Protein AF-A0A8K1CUI9-F1 (afdb_monomer_lite)

Radius of gyration: 24.11 Å; chains: 1; bounding box: 56×56×64 Å

InterPro domains:
  IPR052980 Crinkler effector [PTHR33129] (7-303)

pLDDT: mean 78.11, std 15.4, range [29.2, 96.44]

Structure (mmCIF, N/CA/C/O backbone):
data_AF-A0A8K1CUI9-F1
#
_entry.id   AF-A0A8K1CUI9-F1
#
loop_
_atom_site.group_PDB
_atom_site.id
_atom_site.type_symbol
_atom_site.label_atom_id
_atom_site.label_alt_id
_atom_site.label_comp_id
_atom_site.label_asym_id
_atom_site.label_entity_id
_atom_site.label_seq_id
_atom_site.pdbx_PDB_ins_code
_atom_site.Cartn_x
_atom_site.Cartn_y
_atom_site.Cartn_z
_atom_site.occupancy
_atom_site.B_iso_or_equiv
_atom_site.auth_seq_id
_atom_site.auth_comp_id
_atom_site.auth_asym_id
_atom_site.auth_atom_id
_atom_site.pdbx_PDB_model_num
ATOM 1 N N . MET A 1 1 ? 12.508 7.500 -35.985 1.00 29.20 1 MET A N 1
ATOM 2 C CA . MET A 1 1 ? 13.171 8.748 -35.562 1.00 29.20 1 MET A CA 1
ATOM 3 C C . MET A 1 1 ? 13.113 8.755 -34.046 1.00 29.20 1 MET A C 1
ATOM 5 O O . MET A 1 1 ? 12.069 9.071 -33.491 1.00 29.20 1 MET A O 1
ATOM 9 N N . GLU A 1 2 ? 14.154 8.230 -33.404 1.00 35.00 2 GLU A N 1
ATOM 10 C CA . GLU A 1 2 ? 14.276 8.213 -31.943 1.00 35.00 2 GLU A CA 1
ATOM 11 C C . GLU A 1 2 ? 14.551 9.636 -31.465 1.00 35.00 2 GLU A C 1
ATOM 13 O O . GLU A 1 2 ? 15.441 10.312 -31.979 1.00 35.00 2 GLU A O 1
ATOM 18 N N . LEU A 1 3 ? 13.744 10.112 -30.523 1.00 39.94 3 LEU A N 1
ATOM 19 C CA . LEU A 1 3 ? 14.077 11.303 -29.764 1.00 39.94 3 LEU A CA 1
ATOM 20 C C . LEU A 1 3 ? 14.994 10.833 -28.637 1.00 39.94 3 LEU A C 1
ATOM 22 O O . LEU A 1 3 ? 14.526 10.228 -27.677 1.00 39.94 3 LEU A O 1
ATOM 26 N N . ASP A 1 4 ? 16.294 11.066 -28.799 1.00 43.88 4 ASP A N 1
ATOM 27 C CA . ASP A 1 4 ? 17.309 10.846 -27.767 1.00 43.88 4 ASP A CA 1
ATOM 28 C C . ASP A 1 4 ? 17.107 11.904 -26.666 1.00 43.88 4 ASP A C 1
ATOM 30 O O . ASP A 1 4 ? 17.684 12.995 -26.673 1.00 43.88 4 ASP A O 1
ATOM 34 N N . LEU A 1 5 ? 16.120 11.653 -25.804 1.00 53.91 5 LEU A N 1
ATOM 35 C CA . LEU A 1 5 ? 15.744 12.532 -24.705 1.00 53.91 5 LEU A CA 1
ATOM 36 C C . LEU A 1 5 ? 16.617 12.163 -23.495 1.00 53.91 5 LEU A C 1
ATOM 38 O O . LEU A 1 5 ? 16.552 11.019 -23.050 1.00 53.91 5 LEU A O 1
ATOM 42 N N . PRO A 1 6 ? 17.393 13.096 -22.909 1.00 59.22 6 PRO A N 1
ATOM 43 C CA . PRO A 1 6 ? 18.228 12.837 -21.733 1.00 59.22 6 PRO A CA 1
ATOM 44 C C . PRO A 1 6 ? 17.385 12.767 -20.445 1.00 59.22 6 PRO A C 1
ATOM 46 O O . PRO A 1 6 ? 17.645 13.476 -19.475 1.00 59.22 6 PRO A O 1
ATOM 49 N N . LEU A 1 7 ? 16.321 11.964 -20.447 1.00 59.03 7 LEU A N 1
ATOM 50 C CA . LEU A 1 7 ? 15.450 11.717 -19.302 1.00 59.03 7 LEU A CA 1
ATOM 51 C C . LEU A 1 7 ? 15.497 10.228 -18.980 1.00 59.03 7 LEU A C 1
ATOM 53 O O . LEU A 1 7 ? 15.275 9.391 -19.851 1.00 59.03 7 LEU A O 1
ATOM 57 N N . THR A 1 8 ? 15.776 9.896 -17.723 1.00 61.69 8 THR A N 1
ATOM 58 C CA . THR A 1 8 ? 15.647 8.518 -17.244 1.00 61.69 8 THR A CA 1
ATOM 59 C C . THR A 1 8 ? 14.165 8.166 -17.078 1.00 61.69 8 THR A C 1
ATOM 61 O O . THR A 1 8 ? 13.342 9.050 -16.835 1.00 61.69 8 THR A O 1
ATOM 64 N N . ASP A 1 9 ? 13.817 6.876 -17.149 1.00 61.53 9 ASP A N 1
ATOM 65 C CA . ASP A 1 9 ? 12.452 6.397 -16.862 1.00 61.53 9 ASP A CA 1
ATOM 66 C C . ASP A 1 9 ? 11.956 6.882 -15.488 1.00 61.53 9 ASP A C 1
ATOM 68 O O . ASP A 1 9 ? 10.785 7.203 -15.332 1.00 61.53 9 ASP A O 1
ATOM 72 N N . GLU A 1 10 ? 12.860 6.996 -14.511 1.00 59.72 10 GLU A N 1
ATOM 73 C CA . GLU A 1 10 ? 12.565 7.494 -13.162 1.00 59.72 10 GLU A CA 1
ATOM 74 C C . GLU A 1 10 ? 12.163 8.974 -13.175 1.00 59.72 10 GLU A C 1
ATOM 76 O O . GLU A 1 10 ? 11.176 9.343 -12.545 1.00 59.72 10 GLU A O 1
ATOM 81 N N . VAL A 1 11 ? 12.865 9.814 -13.944 1.00 64.88 11 VAL A N 1
ATOM 82 C CA . VAL A 1 11 ? 12.502 11.231 -14.113 1.00 64.88 11 VAL A CA 1
ATOM 83 C C . VAL A 1 11 ? 11.190 11.368 -14.887 1.00 64.88 11 VAL A C 1
ATOM 85 O O . VAL A 1 11 ? 10.386 12.254 -14.598 1.00 64.88 11 VAL A O 1
ATOM 88 N N . ILE A 1 12 ? 10.942 10.499 -15.870 1.00 68.31 12 ILE A N 1
ATOM 89 C CA . ILE A 1 12 ? 9.673 10.477 -16.608 1.00 68.31 12 ILE A CA 1
ATOM 90 C C . ILE A 1 12 ? 8.526 10.076 -15.676 1.00 68.31 12 ILE A C 1
ATOM 92 O O . ILE A 1 12 ? 7.491 10.735 -15.691 1.00 68.31 12 ILE A O 1
ATOM 96 N N . GLU A 1 13 ? 8.706 9.045 -14.853 1.00 68.62 13 GLU A N 1
ATOM 97 C CA . GLU A 1 13 ? 7.717 8.571 -13.881 1.00 68.62 13 GLU A CA 1
ATOM 98 C C . GLU A 1 13 ? 7.442 9.622 -12.798 1.00 68.62 13 GLU A C 1
ATOM 100 O O . GLU A 1 13 ? 6.286 9.908 -12.491 1.00 68.62 13 GLU A O 1
ATOM 105 N N . GLU A 1 14 ? 8.478 10.273 -12.270 1.00 70.50 14 GLU A N 1
ATOM 106 C CA . GLU A 1 14 ? 8.332 11.387 -11.332 1.00 70.50 14 GLU A CA 1
ATOM 107 C C . GLU A 1 14 ? 7.529 12.538 -11.952 1.00 70.50 14 GLU A C 1
ATOM 109 O O . GLU A 1 14 ? 6.539 12.996 -11.378 1.00 70.50 14 GLU A O 1
ATOM 114 N N . ARG A 1 15 ? 7.886 12.968 -13.168 1.00 72.81 15 ARG A N 1
ATOM 115 C CA . ARG A 1 15 ? 7.153 14.022 -13.885 1.00 72.81 15 ARG A CA 1
ATOM 116 C C . ARG A 1 15 ? 5.726 13.605 -14.213 1.00 72.81 15 ARG A C 1
ATOM 118 O O . ARG A 1 15 ? 4.818 14.425 -14.112 1.00 72.81 15 ARG A O 1
ATOM 125 N N . TYR A 1 16 ? 5.510 12.347 -14.576 1.00 74.25 16 TYR A N 1
ATOM 126 C CA . TYR A 1 16 ? 4.180 11.794 -14.793 1.00 74.25 16 TYR A CA 1
ATOM 127 C C . TYR A 1 16 ? 3.339 11.889 -13.514 1.00 74.25 16 TYR A C 1
ATOM 129 O O . TYR A 1 16 ? 2.205 12.360 -13.562 1.00 74.25 16 TYR A O 1
ATOM 137 N N . ASN A 1 17 ? 3.914 11.532 -12.364 1.00 75.44 17 ASN A N 1
ATOM 138 C CA . ASN A 1 17 ? 3.251 11.598 -11.061 1.00 75.44 17 ASN A CA 1
ATOM 139 C C . ASN A 1 17 ? 2.944 13.034 -10.613 1.00 75.44 17 ASN A C 1
ATOM 141 O O . ASN A 1 17 ? 1.930 13.263 -9.953 1.00 75.44 17 ASN A O 1
ATOM 145 N N . ILE A 1 18 ? 3.785 14.003 -10.982 1.00 74.81 18 ILE A N 1
ATOM 146 C CA . ILE A 1 18 ? 3.561 15.422 -10.679 1.00 74.81 18 ILE A CA 1
ATOM 147 C C . ILE A 1 18 ? 2.500 16.021 -11.611 1.00 74.81 18 ILE A C 1
ATOM 149 O O . ILE A 1 18 ? 1.568 16.677 -11.146 1.00 74.81 18 ILE A O 1
ATOM 153 N N . PHE A 1 19 ? 2.606 15.777 -12.919 1.00 74.50 19 PHE A N 1
ATOM 154 C CA . PHE A 1 19 ? 1.843 16.490 -13.952 1.00 74.50 19 PHE A CA 1
ATOM 155 C C . PHE A 1 19 ? 0.710 15.682 -14.598 1.00 74.50 19 PHE A C 1
ATOM 157 O O . PHE A 1 19 ? 0.085 16.165 -15.540 1.00 74.50 19 PHE A O 1
ATOM 164 N N . GLY A 1 20 ? 0.450 14.456 -14.147 1.00 71.25 20 GLY A N 1
ATOM 165 C CA . GLY A 1 20 ? -0.697 13.673 -14.613 1.00 71.25 20 GLY A CA 1
ATOM 166 C C . GLY A 1 20 ? -0.552 13.087 -16.014 1.00 71.25 20 GLY A C 1
ATOM 167 O O . GLY A 1 20 ? -1.552 12.835 -16.682 1.00 71.25 20 GLY A O 1
ATOM 168 N N . GLY A 1 21 ? 0.682 12.923 -16.498 1.00 67.56 21 GLY A N 1
ATOM 169 C CA . GLY A 1 21 ? 0.946 12.381 -17.834 1.00 67.56 21 GLY A CA 1
ATOM 170 C C . GLY A 1 21 ? 0.744 13.353 -18.997 1.00 67.56 21 GLY A C 1
ATOM 171 O O . GLY A 1 21 ? 0.757 12.943 -20.156 1.00 67.56 21 GLY A O 1
ATOM 172 N N . GLU A 1 22 ? 0.609 14.649 -18.723 1.00 67.56 22 GLU A N 1
ATOM 173 C CA . GLU A 1 22 ? 0.565 15.685 -19.753 1.00 67.56 22 GLU A CA 1
ATOM 174 C C . GLU A 1 22 ? 1.887 15.737 -20.537 1.00 67.56 22 GLU A C 1
ATOM 176 O O . GLU A 1 22 ? 2.931 16.163 -20.026 1.00 67.56 22 GLU A O 1
ATOM 181 N N . ALA A 1 23 ? 1.849 15.310 -21.806 1.00 60.88 23 ALA A N 1
ATOM 182 C CA . ALA A 1 23 ? 3.033 15.139 -22.657 1.00 60.88 23 ALA A CA 1
ATOM 183 C C . ALA A 1 23 ? 3.889 16.417 -22.755 1.00 60.88 23 ALA A C 1
ATOM 185 O O . ALA A 1 23 ? 5.120 16.354 -22.781 1.00 60.88 23 ALA A O 1
ATOM 186 N N . ARG A 1 24 ? 3.236 17.588 -22.722 1.00 61.19 24 ARG A N 1
ATOM 187 C CA . ARG A 1 24 ? 3.873 18.918 -22.733 1.00 61.19 24 ARG A CA 1
ATOM 188 C C . ARG A 1 24 ? 4.750 19.208 -21.509 1.00 61.19 24 ARG A C 1
ATOM 190 O O . ARG A 1 24 ? 5.580 20.109 -21.577 1.00 61.19 24 ARG A O 1
ATOM 197 N N . PHE A 1 25 ? 4.559 18.489 -20.405 1.00 63.66 25 PHE A N 1
ATOM 198 C CA . PHE A 1 25 ? 5.325 18.637 -19.164 1.00 63.66 25 PHE A CA 1
ATOM 199 C C . PHE A 1 25 ? 6.271 17.454 -18.932 1.00 63.66 25 PHE A C 1
ATOM 201 O O . PHE A 1 25 ? 7.384 17.651 -18.450 1.00 63.66 25 PHE A O 1
ATOM 208 N N . CYS A 1 26 ? 5.881 16.252 -19.364 1.00 60.91 26 CYS A N 1
ATOM 209 C CA . CYS A 1 26 ? 6.708 15.052 -19.237 1.00 60.91 26 CYS A CA 1
ATOM 210 C C . CYS A 1 26 ? 7.950 15.098 -20.148 1.00 60.91 26 CYS A C 1
ATOM 212 O O . CYS A 1 26 ? 9.044 14.752 -19.708 1.00 60.91 26 CYS A O 1
ATOM 214 N N . PHE A 1 27 ? 7.812 15.601 -21.383 1.00 55.72 27 PHE A N 1
ATOM 215 C CA . PHE A 1 27 ? 8.865 15.537 -22.412 1.00 55.72 27 PHE A CA 1
ATOM 216 C C . PHE A 1 27 ? 9.525 16.885 -22.748 1.00 55.72 27 PHE A C 1
ATOM 218 O O . PHE A 1 27 ? 10.316 16.966 -23.691 1.00 55.72 27 PHE A O 1
ATOM 225 N N . ARG A 1 28 ? 9.223 17.971 -22.015 1.00 57.81 28 ARG A N 1
ATOM 226 C CA . ARG A 1 28 ? 9.805 19.290 -22.316 1.00 57.81 28 ARG A CA 1
ATOM 227 C C . ARG A 1 28 ? 11.277 19.326 -21.914 1.00 57.81 28 ARG A C 1
ATOM 229 O O . ARG A 1 28 ? 11.628 19.382 -20.738 1.00 57.81 28 ARG A O 1
ATOM 236 N N . LEU A 1 29 ? 12.121 19.322 -22.934 1.00 52.81 29 LEU A N 1
ATOM 237 C CA . LEU A 1 29 ? 13.571 19.375 -22.856 1.00 52.81 29 LEU A CA 1
ATOM 238 C C . LEU A 1 29 ? 14.042 20.548 -23.715 1.00 52.81 29 LEU A C 1
ATOM 240 O O . LEU A 1 29 ? 14.141 20.380 -24.923 1.00 52.81 29 LEU A O 1
ATOM 244 N N . ASN A 1 30 ? 14.261 21.743 -23.147 1.00 49.91 30 ASN A N 1
ATOM 245 C CA . ASN A 1 30 ? 15.318 22.659 -23.621 1.00 49.91 30 ASN A CA 1
ATOM 246 C C . ASN A 1 30 ? 15.406 24.011 -22.888 1.00 49.91 30 ASN A C 1
ATOM 248 O O . ASN A 1 30 ? 14.467 24.804 -22.895 1.00 49.91 30 ASN A O 1
ATOM 252 N N . LYS A 1 31 ? 16.618 24.292 -22.380 1.00 38.12 31 LYS A N 1
ATOM 253 C CA . LYS A 1 31 ? 17.606 25.276 -22.893 1.00 38.12 31 LYS A CA 1
ATOM 254 C C . LYS A 1 31 ? 17.135 26.674 -23.328 1.00 38.12 31 LYS A C 1
ATOM 256 O O . LYS A 1 31 ? 17.668 27.234 -24.284 1.00 38.12 31 LYS A O 1
ATOM 261 N N . ARG A 1 32 ? 16.217 27.303 -22.606 1.00 36.34 32 ARG A N 1
ATOM 262 C CA . ARG A 1 32 ? 16.212 28.773 -22.527 1.00 36.34 32 ARG A CA 1
ATOM 263 C C . ARG A 1 32 ? 16.152 29.190 -21.069 1.00 36.34 32 ARG A C 1
ATOM 265 O O . ARG A 1 32 ? 15.099 29.554 -20.564 1.00 36.34 32 ARG A O 1
ATOM 272 N N . LEU A 1 33 ? 17.301 29.093 -20.407 1.00 38.31 33 LEU A N 1
ATOM 273 C CA . LEU A 1 33 ? 17.573 29.975 -19.283 1.00 38.31 33 LEU A CA 1
ATOM 274 C C . LEU A 1 33 ? 17.750 31.393 -19.852 1.00 38.31 33 LEU A C 1
ATOM 276 O O . LEU A 1 33 ? 18.477 31.544 -20.840 1.00 38.31 33 LEU A O 1
ATOM 280 N N . PRO A 1 34 ? 17.104 32.417 -19.271 1.00 37.53 34 PRO A N 1
ATOM 281 C CA . PRO A 1 34 ? 17.687 33.750 -19.271 1.00 37.53 34 PRO A CA 1
ATOM 282 C C . PRO A 1 34 ? 19.080 33.626 -18.643 1.00 37.53 34 PRO A C 1
ATOM 284 O O . PRO A 1 34 ? 19.213 32.992 -17.603 1.00 37.53 34 PRO A O 1
ATOM 287 N N . ASP A 1 35 ? 20.087 34.136 -19.345 1.00 36.78 35 ASP A N 1
ATOM 288 C CA . ASP A 1 35 ? 21.474 34.370 -18.936 1.00 36.78 35 ASP A CA 1
ATOM 289 C C . ASP A 1 35 ? 22.069 33.495 -17.811 1.00 36.78 35 ASP A C 1
ATOM 291 O O . ASP A 1 35 ? 21.780 33.642 -16.629 1.00 36.78 35 ASP A O 1
ATOM 295 N N . ARG A 1 36 ? 22.980 32.612 -18.244 1.00 36.28 36 ARG A N 1
ATOM 296 C CA . ARG A 1 36 ? 24.072 31.960 -17.500 1.00 36.28 36 ARG A CA 1
ATOM 297 C C . ARG A 1 36 ? 24.212 32.347 -16.018 1.00 36.28 36 ARG A C 1
ATOM 299 O O . ARG A 1 36 ? 24.723 33.417 -15.696 1.00 36.28 36 ARG A O 1
ATOM 306 N N . VAL A 1 37 ? 23.974 31.371 -15.146 1.00 37.94 37 VAL A N 1
ATOM 307 C CA . VAL A 1 37 ? 24.824 31.165 -13.967 1.00 37.94 37 VAL A CA 1
ATOM 308 C C . VAL A 1 37 ? 25.558 29.850 -14.215 1.00 37.94 37 VAL A C 1
ATOM 310 O O . VAL A 1 37 ? 24.958 28.777 -14.182 1.00 37.94 37 VAL A O 1
ATOM 313 N N . ASP A 1 38 ? 26.824 29.966 -14.617 1.00 43.47 38 ASP A N 1
ATOM 314 C CA . ASP A 1 38 ? 27.730 28.839 -14.830 1.00 43.47 38 ASP A CA 1
ATOM 315 C C . ASP A 1 38 ? 28.124 28.254 -13.466 1.00 43.47 38 ASP A C 1
ATOM 317 O O . ASP A 1 38 ? 29.074 28.723 -12.846 1.00 43.47 38 ASP A O 1
ATOM 321 N N . ASP A 1 39 ? 27.427 27.205 -13.029 1.00 40.88 39 ASP A N 1
ATOM 322 C CA . ASP A 1 39 ? 27.964 26.260 -12.049 1.00 40.88 39 ASP A CA 1
ATOM 323 C C . ASP A 1 39 ? 28.294 24.948 -12.780 1.00 40.88 39 ASP A C 1
ATOM 325 O O . ASP A 1 39 ? 27.450 24.349 -13.453 1.00 40.88 39 ASP A O 1
ATOM 329 N N . ASN A 1 40 ? 29.556 24.527 -12.675 1.00 41.19 40 ASN A N 1
ATOM 330 C CA . ASN A 1 40 ? 30.244 23.484 -13.456 1.00 41.19 40 ASN A CA 1
ATOM 331 C C . ASN A 1 40 ? 29.718 22.033 -13.305 1.00 41.19 40 ASN A C 1
ATOM 333 O O . ASN A 1 40 ? 30.459 21.093 -13.572 1.00 41.19 40 ASN A O 1
ATOM 337 N N . ASP A 1 41 ? 28.458 21.819 -12.919 1.00 44.62 41 ASP A N 1
ATOM 338 C CA . ASP A 1 41 ? 27.951 20.505 -12.484 1.00 44.62 41 ASP A CA 1
ATOM 339 C C . ASP A 1 41 ? 26.760 19.963 -13.304 1.00 44.62 41 ASP A C 1
ATOM 341 O O . ASP A 1 41 ? 26.046 19.055 -12.885 1.00 44.62 41 ASP A O 1
ATOM 345 N N . GLY A 1 42 ? 26.506 20.504 -14.501 1.00 43.75 42 GLY A N 1
ATOM 346 C CA . GLY A 1 42 ? 25.568 19.899 -15.463 1.00 43.75 42 GLY A CA 1
ATOM 347 C C . GLY A 1 42 ? 24.069 19.974 -15.110 1.00 43.75 42 GLY A C 1
ATOM 348 O O . GLY A 1 42 ? 23.247 19.395 -15.821 1.00 43.75 42 GLY A O 1
ATOM 349 N N . ARG A 1 43 ? 23.667 20.725 -14.076 1.00 45.28 43 ARG A N 1
ATOM 350 C CA . ARG A 1 43 ? 22.270 20.852 -13.592 1.00 45.28 43 ARG A CA 1
ATOM 351 C C . ARG A 1 43 ? 21.405 21.875 -14.347 1.00 45.28 43 ARG A C 1
ATOM 353 O O . ARG A 1 43 ? 20.720 22.696 -13.751 1.00 45.28 43 ARG A O 1
ATOM 360 N N . VAL A 1 44 ? 21.402 21.843 -15.679 1.00 44.75 44 VAL A N 1
ATOM 361 C CA . VAL A 1 44 ? 20.655 22.831 -16.499 1.00 44.75 44 VAL A CA 1
ATOM 362 C C . VAL A 1 44 ? 19.219 22.373 -16.842 1.00 44.75 44 VAL A C 1
ATOM 364 O O . VAL A 1 44 ? 18.468 23.081 -17.511 1.00 44.75 44 VAL A O 1
ATOM 367 N N . VAL A 1 45 ? 18.786 21.198 -16.375 1.00 48.00 45 VAL A N 1
ATOM 368 C CA . VAL A 1 45 ? 17.481 20.601 -16.741 1.00 48.00 45 VAL A CA 1
ATOM 369 C C . VAL A 1 45 ? 16.333 20.991 -15.784 1.00 48.00 45 VAL A C 1
ATOM 371 O O . VAL A 1 45 ? 15.166 20.822 -16.144 1.00 48.00 45 VAL A O 1
ATOM 374 N N . ASP A 1 46 ? 16.622 21.599 -14.627 1.00 51.66 46 ASP A N 1
ATOM 375 C CA . ASP A 1 46 ? 15.642 21.717 -13.530 1.00 51.66 46 ASP A CA 1
ATOM 376 C C . ASP A 1 46 ? 14.801 23.005 -13.512 1.00 51.66 46 ASP A C 1
ATOM 378 O O . ASP A 1 46 ? 13.669 22.989 -13.036 1.00 51.66 46 ASP A O 1
ATOM 382 N N . CYS A 1 47 ? 15.270 24.123 -14.073 1.00 54.75 47 CYS A N 1
ATOM 383 C CA . CYS A 1 47 ? 14.651 25.431 -13.799 1.00 54.75 47 CYS A CA 1
ATOM 384 C C . CYS A 1 47 ? 13.232 25.609 -14.379 1.00 54.75 47 CYS A C 1
ATOM 386 O O . CYS A 1 47 ? 12.390 26.250 -13.759 1.00 54.75 47 CYS A O 1
ATOM 388 N N . LEU A 1 48 ? 12.934 25.037 -15.552 1.00 57.03 48 LEU A N 1
ATOM 389 C CA . LEU A 1 48 ? 11.603 25.152 -16.178 1.00 57.03 48 LEU A CA 1
ATOM 390 C C . LEU A 1 48 ? 10.594 24.143 -15.621 1.00 57.03 48 LEU A C 1
ATOM 392 O O . LEU A 1 48 ? 9.415 24.469 -15.493 1.00 57.03 48 LEU A O 1
ATOM 396 N N . ALA A 1 49 ? 11.044 22.928 -15.295 1.00 61.56 49 ALA A N 1
ATOM 397 C CA . ALA A 1 49 ? 10.203 21.953 -14.607 1.00 61.56 49 ALA A CA 1
ATOM 398 C C . ALA A 1 49 ? 9.824 22.492 -13.224 1.00 61.56 49 ALA A C 1
ATOM 400 O O . ALA A 1 49 ? 8.644 22.502 -12.884 1.00 61.56 49 ALA A O 1
ATOM 401 N N . GLN A 1 50 ? 10.801 23.050 -12.504 1.00 68.50 50 GLN A N 1
ATOM 402 C CA . GLN A 1 50 ? 10.568 23.727 -11.237 1.00 68.50 50 GLN A CA 1
ATOM 403 C C . GLN A 1 50 ? 9.634 24.933 -11.398 1.00 68.50 50 GLN A C 1
ATOM 405 O O . GLN A 1 50 ? 8.667 25.027 -10.658 1.00 68.50 50 GLN A O 1
ATOM 410 N N . SER A 1 51 ? 9.815 25.778 -12.421 1.00 70.12 51 SER A N 1
ATOM 411 C CA . SER A 1 51 ? 8.893 26.894 -12.706 1.00 70.12 51 SER A CA 1
ATOM 412 C C . SER A 1 51 ? 7.449 26.430 -12.910 1.00 70.12 51 SER A C 1
ATOM 414 O O . SER A 1 51 ? 6.523 27.065 -12.421 1.00 70.12 51 SER A O 1
ATOM 416 N N . HIS A 1 52 ? 7.222 25.315 -13.610 1.00 73.62 52 HIS A N 1
ATOM 417 C CA . HIS A 1 52 ? 5.871 24.773 -13.773 1.00 73.62 52 HIS A CA 1
ATOM 418 C C . HIS A 1 52 ? 5.311 24.183 -12.471 1.00 73.62 52 HIS A C 1
ATOM 420 O O . HIS A 1 52 ? 4.107 24.285 -12.239 1.00 73.62 52 HIS A O 1
ATOM 426 N N . VAL A 1 53 ? 6.155 23.566 -11.636 1.00 76.00 53 VAL A N 1
ATOM 427 C CA . VAL A 1 53 ? 5.765 23.133 -10.284 1.00 76.00 53 VAL A CA 1
ATOM 428 C C . VAL A 1 53 ? 5.391 24.346 -9.433 1.00 76.00 53 VAL A C 1
ATOM 430 O O . VAL A 1 53 ? 4.356 24.327 -8.775 1.00 76.00 53 VAL A O 1
ATOM 433 N N . ASP A 1 54 ? 6.175 25.418 -9.486 1.00 79.06 54 ASP A N 1
ATOM 434 C CA . ASP A 1 54 ? 5.940 26.647 -8.729 1.00 79.06 54 ASP A CA 1
ATOM 435 C C . ASP A 1 54 ? 4.659 27.354 -9.189 1.00 79.06 54 ASP A C 1
ATOM 437 O O . ASP A 1 54 ? 3.863 27.784 -8.353 1.00 79.06 54 ASP A O 1
ATOM 441 N N . GLU A 1 55 ? 4.409 27.421 -10.500 1.00 80.44 55 GLU A N 1
ATOM 442 C CA . GLU A 1 55 ? 3.152 27.928 -11.060 1.00 80.44 55 GLU A CA 1
ATOM 443 C C . GLU A 1 55 ? 1.956 27.071 -10.628 1.00 80.44 55 GLU A C 1
ATOM 445 O O . GLU A 1 55 ? 0.956 27.619 -10.173 1.00 80.44 55 GLU A O 1
ATOM 450 N N . LEU A 1 56 ? 2.067 25.738 -10.696 1.00 81.19 56 LEU A N 1
ATOM 451 C CA . LEU A 1 56 ? 1.032 24.813 -10.223 1.00 81.19 56 LEU A CA 1
ATOM 452 C C . LEU A 1 56 ? 0.742 25.012 -8.729 1.00 81.19 56 LEU A C 1
ATOM 454 O O . LEU A 1 56 ? -0.413 25.092 -8.315 1.00 81.19 56 LEU A O 1
ATOM 458 N N . ILE A 1 57 ? 1.784 25.136 -7.906 1.00 83.62 57 ILE A N 1
ATOM 459 C CA . ILE A 1 57 ? 1.650 25.442 -6.479 1.00 83.62 57 ILE A CA 1
ATOM 460 C C . ILE A 1 57 ? 0.992 26.816 -6.286 1.00 83.62 57 ILE A C 1
ATOM 462 O O . ILE A 1 57 ? 0.176 26.979 -5.378 1.00 83.62 57 ILE A O 1
ATOM 466 N N . GLY A 1 58 ? 1.329 27.805 -7.116 1.00 83.81 58 GLY A N 1
ATOM 467 C CA . GLY A 1 58 ? 0.701 29.126 -7.127 1.00 83.81 58 GLY A CA 1
ATOM 468 C C . GLY A 1 58 ? -0.798 29.060 -7.424 1.00 83.81 58 GLY A C 1
ATOM 469 O O . GLY A 1 58 ? -1.591 29.627 -6.672 1.00 83.81 58 GLY A O 1
ATOM 470 N N . GLU A 1 59 ? -1.190 28.308 -8.455 1.00 85.19 59 GLU A N 1
ATOM 471 C CA . GLU A 1 59 ? -2.591 28.040 -8.804 1.00 85.19 59 GLU A CA 1
ATOM 472 C C . GLU A 1 59 ? -3.326 27.356 -7.642 1.00 85.19 59 GLU A C 1
ATOM 474 O O . GLU A 1 59 ? -4.389 27.814 -7.231 1.00 85.19 59 GLU A O 1
ATOM 479 N N . ILE A 1 60 ? -2.729 26.328 -7.029 1.00 85.19 60 ILE A N 1
ATOM 480 C CA . ILE A 1 60 ? -3.290 25.638 -5.855 1.00 85.19 60 ILE A CA 1
ATOM 481 C C . ILE A 1 60 ? -3.498 26.602 -4.679 1.00 85.19 60 ILE A C 1
ATOM 483 O O . ILE A 1 60 ? -4.534 26.568 -4.014 1.00 85.19 60 ILE A O 1
ATOM 487 N N . LYS A 1 61 ? -2.539 27.498 -4.422 1.00 85.00 61 LYS A N 1
ATOM 488 C CA . LYS A 1 61 ? -2.629 28.485 -3.334 1.00 85.00 61 LYS A CA 1
ATOM 489 C C . LYS A 1 61 ? -3.749 29.506 -3.547 1.00 85.00 61 LYS A C 1
ATOM 491 O O . LYS A 1 61 ? -4.293 29.991 -2.550 1.00 85.00 61 LYS A O 1
ATOM 496 N N . ALA A 1 62 ? -4.103 29.807 -4.800 1.00 84.62 62 ALA A N 1
ATOM 497 C CA . ALA A 1 62 ? -5.183 30.733 -5.144 1.00 84.62 62 ALA A CA 1
ATOM 498 C C . ALA A 1 62 ? -6.574 30.227 -4.711 1.00 84.62 62 ALA A C 1
ATOM 500 O O . ALA A 1 62 ? -7.489 31.033 -4.516 1.00 84.62 62 ALA A O 1
ATOM 501 N N . TYR A 1 63 ? -6.725 28.917 -4.487 1.00 82.00 63 TYR A N 1
ATOM 502 C CA . TYR A 1 63 ? -7.885 28.333 -3.813 1.00 82.00 63 TYR A CA 1
ATOM 503 C C . TYR A 1 63 ? -7.720 28.502 -2.299 1.00 82.00 63 TYR A C 1
ATOM 505 O O . TYR A 1 63 ? -7.231 27.629 -1.581 1.00 82.00 63 TYR A O 1
ATOM 513 N N . ASP A 1 64 ? -8.056 29.697 -1.823 1.00 80.12 64 ASP A N 1
ATOM 514 C CA . ASP A 1 64 ? -7.936 30.144 -0.432 1.00 80.12 64 ASP A CA 1
ATOM 515 C C . ASP A 1 64 ? -9.249 30.086 0.359 1.00 80.12 64 ASP A C 1
ATOM 517 O O . ASP A 1 64 ? -9.258 30.410 1.544 1.00 80.12 64 ASP A O 1
ATOM 521 N N . THR A 1 65 ? -10.341 29.635 -0.260 1.00 78.62 65 THR A N 1
ATOM 522 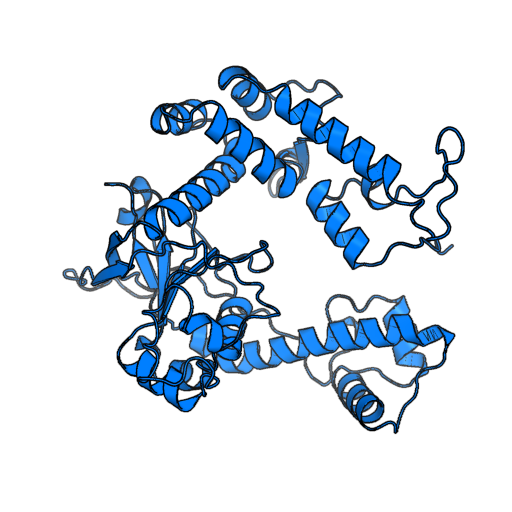C CA . THR A 1 65 ? -11.598 29.346 0.432 1.00 78.62 65 THR A CA 1
ATOM 523 C C . THR A 1 65 ? -12.157 27.989 0.025 1.00 78.62 65 THR A C 1
ATOM 525 O O . THR A 1 65 ? -11.887 27.474 -1.065 1.00 78.62 65 THR A O 1
ATOM 528 N N . ALA A 1 66 ? -12.964 27.423 0.919 1.00 77.88 66 ALA A N 1
ATOM 529 C CA . ALA A 1 66 ? -13.718 26.201 0.688 1.00 77.88 66 ALA A CA 1
ATOM 530 C C . ALA A 1 66 ? -14.598 26.300 -0.559 1.00 77.88 66 ALA A C 1
ATOM 532 O O . ALA A 1 66 ? -14.623 25.390 -1.379 1.00 77.88 66 ALA A O 1
ATOM 533 N N . GLU A 1 67 ? -15.273 27.437 -0.717 1.00 79.94 67 GLU A N 1
ATOM 534 C CA . GLU A 1 67 ? -16.213 27.702 -1.797 1.00 79.94 67 GLU A CA 1
ATOM 535 C C . GLU A 1 67 ? -15.496 27.770 -3.146 1.00 79.94 67 GLU A C 1
ATOM 537 O O . GLU A 1 67 ? -15.971 27.184 -4.112 1.00 79.94 67 GLU A O 1
ATOM 542 N N . LYS A 1 68 ? -14.323 28.414 -3.230 1.00 81.19 68 LYS A N 1
ATOM 543 C CA . LYS A 1 68 ? -13.534 28.456 -4.474 1.00 81.19 68 LYS A CA 1
ATOM 544 C C . LYS A 1 68 ? -13.084 27.066 -4.908 1.00 81.19 68 LYS A C 1
ATOM 546 O O . LYS A 1 68 ? -13.111 26.755 -6.097 1.00 81.19 68 LYS A O 1
ATOM 551 N N . LEU A 1 69 ? -12.667 26.235 -3.955 1.00 78.81 69 LEU A N 1
ATOM 552 C CA . LEU A 1 69 ? -12.266 24.864 -4.248 1.00 78.81 69 LEU A CA 1
ATOM 553 C C . LEU A 1 69 ? -13.470 23.985 -4.605 1.00 78.81 69 LEU A C 1
ATOM 555 O O . LEU A 1 69 ? -13.394 23.180 -5.528 1.00 78.81 69 LEU A O 1
ATOM 559 N N . HIS A 1 70 ? -14.593 24.171 -3.916 1.00 79.69 70 HIS A N 1
ATOM 560 C CA . HIS A 1 70 ? -15.857 23.542 -4.274 1.00 79.69 70 HIS A CA 1
ATOM 561 C C . HIS A 1 70 ? -16.262 23.916 -5.698 1.00 79.69 70 HIS A C 1
ATOM 563 O O . HIS A 1 70 ? -16.532 23.034 -6.499 1.00 79.69 70 HIS A O 1
ATOM 569 N N . HIS A 1 71 ? -16.203 25.198 -6.061 1.00 79.94 71 HIS A N 1
ATOM 570 C CA . HIS A 1 71 ? -16.477 25.653 -7.420 1.00 79.94 71 HIS A CA 1
ATOM 571 C C . HIS A 1 71 ? -15.550 25.009 -8.458 1.00 79.94 71 HIS A C 1
ATOM 573 O O . HIS A 1 71 ? -16.055 24.572 -9.485 1.00 79.94 71 HIS A O 1
ATOM 579 N N . LEU A 1 72 ? -14.247 24.868 -8.182 1.00 79.31 72 LEU A N 1
ATOM 580 C CA . LEU A 1 72 ? -13.320 24.152 -9.072 1.00 79.31 72 LEU A CA 1
ATOM 581 C C . LEU A 1 72 ? -13.762 22.706 -9.346 1.00 79.31 72 LEU A C 1
ATOM 583 O O . LEU A 1 72 ? -13.628 22.225 -10.468 1.00 79.31 72 LEU A O 1
ATOM 587 N N . LEU A 1 73 ? -14.225 21.998 -8.314 1.00 76.88 73 LEU A N 1
ATOM 588 C CA . LEU A 1 73 ? -14.528 20.567 -8.398 1.00 76.88 73 LEU A CA 1
ATOM 589 C C . LEU A 1 73 ? -15.971 20.286 -8.850 1.00 76.88 73 LEU A C 1
ATOM 591 O O . LEU A 1 73 ? -16.216 19.270 -9.499 1.00 76.88 73 LEU A O 1
ATOM 595 N N . ALA A 1 74 ? -16.913 21.167 -8.502 1.00 73.75 74 ALA A N 1
ATOM 596 C CA . ALA A 1 74 ? -18.347 21.017 -8.741 1.00 73.75 74 ALA A CA 1
ATOM 597 C C . ALA A 1 74 ? -18.800 21.635 -10.067 1.00 73.75 74 ALA A C 1
ATOM 599 O O . ALA A 1 74 ? -19.674 21.089 -10.744 1.00 73.75 74 ALA A O 1
ATOM 600 N N . LEU A 1 75 ? -18.231 22.784 -10.448 1.00 62.53 75 LEU A N 1
ATOM 601 C CA . LEU A 1 75 ? -18.571 23.439 -11.700 1.00 62.53 75 LEU A CA 1
ATOM 602 C C . LEU A 1 75 ? -17.584 22.996 -12.775 1.00 62.53 75 LEU A C 1
ATOM 604 O O . LEU A 1 75 ? -16.390 23.273 -12.708 1.00 62.53 75 LEU A O 1
ATOM 608 N N . ASN A 1 76 ? -18.115 22.393 -13.838 1.00 56.72 76 ASN A N 1
ATOM 609 C CA . ASN A 1 76 ? -17.435 22.251 -15.126 1.00 56.72 76 ASN A CA 1
ATOM 610 C C . ASN A 1 76 ? -17.246 23.633 -15.797 1.00 56.72 76 ASN A C 1
ATOM 612 O O . ASN A 1 76 ? -17.508 23.787 -16.990 1.00 56.72 76 ASN A O 1
ATOM 616 N N . GLU A 1 77 ? -16.866 24.676 -15.054 1.00 50.28 77 GLU A N 1
ATOM 617 C CA . GLU A 1 77 ? -16.511 25.962 -15.638 1.00 50.28 77 GLU A CA 1
ATOM 618 C C . GLU A 1 77 ? -15.169 25.792 -16.342 1.00 50.28 77 GLU A C 1
ATOM 620 O O . GLU A 1 77 ? -14.088 25.952 -15.778 1.00 50.28 77 GLU A O 1
ATOM 625 N N . HIS A 1 78 ? -15.287 25.411 -17.614 1.00 52.66 78 HIS A N 1
ATOM 626 C CA . HIS A 1 78 ? -14.244 25.245 -18.614 1.00 52.66 78 HIS A CA 1
ATOM 627 C C . HIS A 1 78 ? -13.555 26.574 -18.942 1.00 52.66 78 HIS A C 1
ATOM 629 O O . HIS A 1 78 ? -13.461 26.987 -20.098 1.00 52.66 78 HIS A O 1
ATOM 635 N N . THR A 1 79 ? -13.044 27.266 -17.930 1.00 48.59 79 THR A N 1
ATOM 636 C CA . THR A 1 79 ? -11.965 28.204 -18.175 1.00 48.59 79 THR A CA 1
ATOM 637 C C . THR A 1 79 ? -10.776 27.367 -18.635 1.00 48.59 79 THR A C 1
ATOM 639 O O . THR A 1 79 ? -10.372 26.400 -17.988 1.00 48.59 79 THR A O 1
ATOM 642 N N . TYR A 1 80 ? -10.254 27.708 -19.812 1.00 45.97 80 TYR A N 1
ATOM 643 C CA . TYR A 1 80 ? -9.127 27.087 -20.523 1.00 45.97 80 TYR A CA 1
ATOM 644 C C . TYR A 1 80 ? -7.811 27.002 -19.706 1.00 45.97 80 TYR A C 1
ATOM 646 O O . TYR A 1 80 ? -6.744 26.721 -20.244 1.00 45.97 80 TYR A O 1
ATOM 654 N N . THR A 1 81 ? -7.860 27.274 -18.404 1.00 50.34 81 THR A N 1
ATOM 655 C CA . THR A 1 81 ? -6.736 27.496 -17.501 1.00 50.34 81 THR A CA 1
ATOM 656 C C . THR A 1 81 ? -6.518 26.374 -16.489 1.00 50.34 81 THR A C 1
ATOM 658 O O . THR A 1 81 ? -5.446 26.330 -15.905 1.00 50.34 81 THR A O 1
ATOM 661 N N . SER A 1 82 ? -7.448 25.427 -16.298 1.00 62.31 82 SER A N 1
ATOM 662 C CA . SER A 1 82 ? -7.297 24.402 -15.242 1.00 62.31 82 SER A CA 1
ATOM 663 C C . SER A 1 82 ? -6.693 23.062 -15.703 1.00 62.31 82 SER A C 1
ATOM 665 O O . SER A 1 82 ? -6.675 22.091 -14.953 1.00 62.31 82 SER A O 1
ATOM 667 N N . HIS A 1 83 ? -6.128 22.977 -16.914 1.00 65.94 83 HIS A N 1
ATOM 668 C CA . HIS A 1 83 ? -5.545 21.730 -17.454 1.00 65.94 83 HIS A CA 1
ATOM 669 C C . HIS A 1 83 ? -4.337 21.183 -16.668 1.00 65.94 83 HIS A C 1
ATOM 671 O O . HIS A 1 83 ? -3.782 20.150 -17.031 1.00 65.94 83 HIS A O 1
ATOM 677 N N . ARG A 1 84 ? -3.855 21.910 -15.655 1.00 73.38 84 ARG A N 1
ATOM 678 C CA . ARG A 1 84 ? -2.808 21.449 -14.733 1.00 73.38 84 ARG A CA 1
ATOM 679 C C . ARG A 1 84 ? -3.380 20.810 -13.468 1.00 73.38 84 ARG A C 1
ATOM 681 O O . ARG A 1 84 ? -2.685 20.029 -12.829 1.00 73.38 84 ARG A O 1
ATOM 688 N N . LEU A 1 85 ? -4.625 21.136 -13.121 1.00 77.25 85 LEU A N 1
ATOM 689 C CA . LEU A 1 85 ? -5.323 20.638 -11.936 1.00 77.25 85 LEU A CA 1
ATOM 690 C C . LEU A 1 85 ? -6.337 19.551 -12.281 1.00 77.25 85 LEU A C 1
ATOM 692 O O . LEU A 1 85 ? -6.587 18.677 -11.457 1.00 77.25 85 LEU A O 1
ATOM 696 N N . LEU A 1 86 ? -6.901 19.597 -13.487 1.00 77.12 86 LEU A N 1
ATOM 697 C CA . LEU A 1 86 ? -7.967 18.719 -13.949 1.00 77.12 86 LEU A CA 1
ATOM 698 C C . LEU A 1 86 ? -7.625 18.118 -15.316 1.00 77.12 86 LEU A C 1
ATOM 700 O O . LEU A 1 86 ? -7.118 18.815 -16.199 1.00 77.12 86 LEU A O 1
ATOM 704 N N . HIS A 1 87 ? -7.955 16.842 -15.512 1.00 74.75 87 HIS A N 1
ATOM 705 C CA . HIS A 1 87 ? -7.829 16.159 -16.801 1.00 74.75 87 HIS A CA 1
ATOM 706 C C . HIS A 1 87 ? -9.132 15.480 -17.234 1.00 74.75 87 HIS A C 1
ATOM 708 O O . HIS A 1 87 ? -10.027 15.223 -16.428 1.00 74.75 87 HIS A O 1
ATOM 714 N N . PHE A 1 88 ? -9.240 15.198 -18.532 1.00 70.62 88 PHE A N 1
ATOM 715 C CA . PHE A 1 88 ? -10.367 14.464 -19.096 1.00 70.62 88 PHE A CA 1
ATOM 716 C C . PHE A 1 88 ? -10.058 12.969 -19.140 1.00 70.62 88 PHE A C 1
ATOM 718 O O . PHE A 1 88 ? -9.120 12.549 -19.816 1.00 70.62 88 PHE A O 1
ATOM 725 N N . VAL A 1 89 ? -10.890 12.167 -18.482 1.00 68.19 89 VAL A N 1
ATOM 726 C CA . VAL A 1 89 ? -10.773 10.706 -18.452 1.00 68.19 89 VAL A CA 1
ATOM 727 C C . VAL A 1 89 ? -11.890 10.083 -19.297 1.00 68.19 89 VAL A C 1
ATOM 729 O O . VAL A 1 89 ? -13.051 10.492 -19.182 1.00 68.19 89 VAL A O 1
ATOM 732 N N . PRO A 1 90 ? -11.596 9.100 -20.169 1.00 60.34 90 PRO A N 1
ATOM 733 C CA . PRO A 1 90 ? -12.626 8.412 -20.941 1.00 60.34 90 PRO A CA 1
ATOM 734 C C . PRO A 1 90 ? -13.623 7.698 -20.017 1.00 60.34 90 PRO A C 1
ATOM 736 O O . PRO A 1 90 ? -13.240 6.850 -19.211 1.00 60.34 90 PRO A O 1
ATOM 739 N N . SER A 1 91 ? -14.921 7.989 -20.146 1.00 60.41 91 SER A N 1
ATOM 740 C CA . SER A 1 91 ? -15.938 7.243 -19.401 1.00 60.41 91 SER A CA 1
ATOM 741 C C . SER A 1 91 ? -16.153 5.866 -20.029 1.00 60.41 91 SER A C 1
ATOM 743 O O . SER A 1 91 ? -16.484 5.757 -21.207 1.00 60.41 91 SER A O 1
ATOM 745 N N . LYS A 1 92 ? -16.058 4.795 -19.226 1.00 52.78 92 LYS A N 1
ATOM 746 C CA . LYS A 1 92 ? -16.268 3.398 -19.669 1.00 52.78 92 LYS A CA 1
ATOM 747 C C . LYS A 1 92 ? -17.652 3.121 -20.286 1.00 52.78 92 LYS A C 1
ATOM 749 O O . LYS A 1 92 ? -17.852 2.039 -20.829 1.00 52.78 92 LYS A O 1
ATOM 754 N N . ARG A 1 93 ? -18.628 4.033 -20.162 1.00 51.81 93 ARG A N 1
ATOM 755 C CA . ARG A 1 93 ? -20.026 3.811 -20.588 1.00 51.81 93 ARG A CA 1
ATOM 756 C C . ARG A 1 93 ? -20.612 4.873 -21.529 1.00 51.81 93 ARG A C 1
ATOM 758 O O . ARG A 1 93 ? -21.728 4.670 -21.990 1.00 51.81 93 ARG A O 1
ATOM 765 N N . CYS A 1 94 ? -19.902 5.958 -21.853 1.00 48.72 94 CYS A N 1
ATOM 766 C CA . CYS A 1 94 ? -20.438 7.047 -22.685 1.00 48.72 94 CYS A CA 1
ATOM 767 C C . CYS A 1 94 ? -19.364 7.707 -23.566 1.00 48.72 94 CYS A C 1
ATOM 769 O O . CYS A 1 94 ? -18.206 7.788 -23.178 1.00 48.72 94 CYS A O 1
ATOM 771 N N . LEU A 1 95 ? -19.793 8.332 -24.672 1.00 50.50 95 LEU A N 1
ATOM 772 C CA . LEU A 1 95 ? -19.024 9.291 -25.498 1.00 50.50 95 LEU A CA 1
ATOM 773 C C . LEU A 1 95 ? -18.611 10.585 -24.751 1.00 50.50 95 LEU A C 1
ATOM 775 O O . LEU A 1 95 ? -18.153 11.538 -25.374 1.00 50.50 95 LEU A O 1
ATOM 779 N N . LYS A 1 96 ? -18.816 10.660 -23.430 1.00 52.66 96 LYS A N 1
ATOM 780 C CA . LYS A 1 96 ? -18.508 11.829 -22.599 1.00 52.66 96 LYS A CA 1
ATOM 781 C C . LYS A 1 96 ? -17.265 11.545 -21.762 1.00 52.66 96 LYS A C 1
ATOM 783 O O . LYS A 1 96 ? -17.169 10.485 -21.145 1.00 52.66 96 LYS A O 1
ATOM 788 N N . SER A 1 97 ? -16.339 12.495 -21.724 1.00 60.34 97 SER A N 1
ATOM 789 C CA . SER A 1 97 ? -15.218 12.491 -20.789 1.00 60.34 97 SER A CA 1
ATOM 790 C C . SER A 1 97 ? -15.703 12.849 -19.380 1.00 60.34 97 SER A C 1
ATOM 792 O O . SER A 1 97 ? -16.534 13.740 -19.205 1.00 60.34 97 SER A O 1
ATOM 794 N N . ALA A 1 98 ? -15.210 12.127 -18.375 1.00 65.94 98 ALA A N 1
ATOM 795 C CA . ALA A 1 98 ? -15.269 12.553 -16.982 1.00 65.94 98 ALA A CA 1
ATOM 796 C C . ALA A 1 98 ? -14.111 13.523 -16.708 1.00 65.94 98 ALA A C 1
ATOM 798 O O . ALA A 1 98 ? -13.116 13.510 -17.432 1.00 65.94 98 ALA A O 1
ATOM 799 N N . ILE A 1 99 ? -14.247 14.364 -15.686 1.00 72.44 99 ILE A N 1
ATOM 800 C CA . ILE A 1 99 ? -13.158 15.216 -15.207 1.00 72.44 99 ILE A CA 1
ATOM 801 C C . ILE A 1 99 ? -12.665 14.645 -13.883 1.00 72.44 99 ILE A C 1
ATOM 803 O O . ILE A 1 99 ? -13.470 14.380 -12.993 1.00 72.44 99 ILE A O 1
ATOM 807 N N . GLU A 1 100 ? -11.354 14.475 -13.764 1.00 77.50 100 GLU A N 1
ATOM 808 C CA . GLU A 1 100 ? -10.683 14.025 -12.544 1.00 77.50 100 GLU A CA 1
ATOM 809 C C . GLU A 1 100 ? -9.505 14.956 -12.221 1.00 77.50 100 GLU A C 1
ATOM 811 O O . GLU A 1 100 ? -9.046 15.717 -13.079 1.00 77.50 100 GLU A O 1
ATOM 816 N N . LEU A 1 101 ? -9.033 14.925 -10.972 1.00 83.00 101 LEU A N 1
ATOM 817 C CA . LEU A 1 101 ? -7.823 15.646 -10.574 1.00 83.00 101 LEU A CA 1
ATOM 818 C C . LEU A 1 101 ? -6.619 15.095 -11.341 1.00 83.00 101 LEU A C 1
ATOM 820 O O . LEU A 1 101 ? -6.415 13.887 -11.394 1.00 83.00 101 LEU A O 1
ATOM 824 N N . ALA A 1 102 ? -5.817 15.995 -11.907 1.00 80.19 102 ALA A N 1
ATOM 825 C CA . ALA A 1 102 ? -4.828 15.651 -12.921 1.00 80.19 102 ALA A CA 1
ATOM 826 C C . ALA A 1 102 ? -3.780 14.644 -12.432 1.00 80.19 102 ALA A C 1
ATOM 828 O O . ALA A 1 102 ? -3.330 13.809 -13.214 1.00 80.19 102 ALA A O 1
ATOM 829 N N . SER A 1 103 ? -3.370 14.710 -11.161 1.00 82.31 103 SER A N 1
ATOM 830 C CA . SER A 1 103 ? -2.303 13.855 -10.643 1.00 82.31 103 SER A CA 1
ATOM 831 C C . SER A 1 103 ? -2.398 13.592 -9.134 1.00 82.31 103 SER A C 1
ATOM 833 O O . SER A 1 103 ? -3.006 14.383 -8.401 1.00 82.31 103 SER A O 1
ATOM 835 N N . PRO A 1 104 ? -1.747 12.525 -8.625 1.00 82.06 104 PRO A N 1
ATOM 836 C CA . PRO A 1 104 ? -1.608 12.289 -7.187 1.00 82.06 104 PRO A CA 1
ATOM 837 C C . PRO A 1 104 ? -0.970 13.465 -6.435 1.00 82.06 104 PRO A C 1
ATOM 839 O O . PRO A 1 104 ? -1.374 13.753 -5.310 1.00 82.06 104 PRO A O 1
ATOM 842 N N . PHE A 1 105 ? -0.018 14.167 -7.061 1.00 83.62 105 PHE A N 1
ATOM 843 C CA . PHE A 1 105 ? 0.602 15.367 -6.494 1.00 83.62 105 PHE A CA 1
ATOM 844 C C . PHE A 1 105 ? -0.414 16.501 -6.309 1.00 83.62 105 PHE A C 1
ATOM 846 O O . PHE A 1 105 ? -0.461 17.124 -5.249 1.00 83.62 105 PHE A O 1
ATOM 853 N N . VAL A 1 106 ? -1.268 16.744 -7.309 1.00 84.62 106 VAL A N 1
ATOM 854 C CA . VAL A 1 106 ? -2.336 17.751 -7.215 1.00 84.62 106 VAL A CA 1
ATOM 855 C C . VAL A 1 106 ? -3.312 17.398 -6.093 1.00 84.62 106 VAL A C 1
ATOM 857 O O . VAL A 1 106 ? -3.655 18.267 -5.293 1.00 84.62 106 VAL A O 1
ATOM 860 N N . VAL A 1 107 ? -3.715 16.127 -5.988 1.00 85.75 107 VAL A N 1
ATOM 861 C CA . VAL A 1 107 ? -4.577 15.641 -4.896 1.00 85.75 107 VAL A CA 1
ATOM 862 C C . VAL A 1 107 ? -3.945 15.933 -3.533 1.00 85.75 107 VAL A C 1
ATOM 864 O O . VAL A 1 107 ? -4.609 16.493 -2.663 1.00 85.75 107 VAL A O 1
ATOM 867 N N . GLU A 1 108 ? -2.669 15.590 -3.345 1.00 86.81 108 GLU A N 1
ATOM 868 C CA . GLU A 1 108 ? -1.939 15.834 -2.095 1.00 86.81 108 GLU A CA 1
ATOM 869 C C . GLU A 1 108 ? -1.889 17.329 -1.752 1.00 86.81 108 GLU A C 1
ATOM 871 O O . GLU A 1 108 ? -2.287 17.728 -0.658 1.00 86.81 108 GLU A O 1
ATOM 876 N N . LYS A 1 109 ? -1.466 18.178 -2.694 1.00 86.75 109 LYS A N 1
ATOM 877 C CA . LYS A 1 109 ? -1.308 19.618 -2.448 1.00 86.75 109 LYS A CA 1
ATOM 878 C C . LYS A 1 109 ? -2.630 20.345 -2.234 1.00 86.75 109 LYS A C 1
ATOM 880 O O . LYS A 1 109 ? -2.701 21.235 -1.385 1.00 86.75 109 LYS A O 1
ATOM 885 N N . LEU A 1 110 ? -3.694 19.940 -2.924 1.00 85.81 110 LEU A N 1
ATOM 886 C CA . LEU A 1 110 ? -5.039 20.431 -2.624 1.00 85.81 110 LEU A CA 1
ATOM 887 C C . LEU A 1 110 ? -5.519 19.949 -1.248 1.00 85.81 110 LEU A C 1
ATOM 889 O O . LEU A 1 110 ? -6.114 20.738 -0.520 1.00 85.81 110 LEU A O 1
ATOM 893 N N . SER A 1 111 ? -5.210 18.712 -0.847 1.00 83.25 111 SER A N 1
ATOM 894 C CA . SER A 1 111 ? -5.560 18.191 0.487 1.00 83.25 111 SER A CA 1
ATOM 895 C C . SER A 1 111 ? -4.885 18.990 1.600 1.00 83.25 111 SER A C 1
ATOM 897 O O . SER A 1 111 ? -5.548 19.426 2.539 1.00 83.25 111 SER A O 1
ATOM 899 N N . GLU A 1 112 ? -3.577 19.238 1.475 1.00 85.25 112 GLU A N 1
ATOM 900 C CA . GLU A 1 112 ? -2.814 20.081 2.405 1.00 85.25 112 GLU A CA 1
ATOM 901 C C . GLU A 1 112 ? -3.436 21.477 2.512 1.00 85.25 112 GLU A C 1
ATOM 903 O O . GLU A 1 112 ? -3.600 22.021 3.608 1.00 85.25 112 GLU A O 1
ATOM 908 N N . ARG A 1 113 ? -3.831 22.048 1.366 1.00 83.38 113 ARG A N 1
ATOM 909 C CA . ARG A 1 113 ? -4.497 23.347 1.322 1.00 83.38 113 ARG A CA 1
ATOM 910 C C . ARG A 1 113 ? -5.837 23.312 2.052 1.00 83.38 113 ARG A C 1
ATOM 912 O O . ARG A 1 113 ? -6.088 24.192 2.872 1.00 83.38 113 ARG A O 1
ATOM 919 N N . MET A 1 114 ? -6.666 22.301 1.813 1.00 78.25 114 MET A N 1
ATOM 920 C CA . MET A 1 114 ? -7.954 22.134 2.492 1.00 78.25 114 MET A CA 1
ATOM 921 C C . MET A 1 114 ? -7.812 21.991 4.000 1.00 78.25 114 MET A C 1
ATOM 923 O O . MET A 1 114 ? -8.514 22.669 4.748 1.00 78.25 114 MET A O 1
ATOM 927 N N . LEU A 1 115 ? -6.883 21.150 4.451 1.00 78.81 115 LEU A N 1
ATOM 928 C CA . LEU A 1 115 ? -6.604 20.952 5.871 1.00 78.81 115 LEU A CA 1
ATOM 929 C C . LEU A 1 115 ? -6.125 22.243 6.540 1.00 78.81 115 LEU A C 1
ATOM 931 O O . LEU A 1 115 ? -6.498 22.523 7.677 1.00 78.81 115 LEU A O 1
ATOM 935 N N . ALA A 1 116 ? -5.345 23.066 5.834 1.00 81.31 116 ALA A N 1
ATOM 936 C CA . ALA A 1 116 ? -4.947 24.379 6.331 1.00 81.31 116 ALA A CA 1
ATOM 937 C C . ALA A 1 116 ? -6.132 25.358 6.429 1.00 81.31 116 ALA A C 1
ATOM 939 O O . ALA A 1 116 ? -6.209 26.117 7.395 1.00 81.31 116 ALA A O 1
ATOM 940 N N . LEU A 1 117 ? -7.049 25.341 5.455 1.00 77.19 117 LEU A N 1
ATOM 941 C CA . LEU A 1 117 ? -8.209 26.241 5.407 1.00 77.19 117 LEU A CA 1
ATOM 942 C C . LEU A 1 117 ? -9.299 25.876 6.417 1.00 77.19 117 LEU A C 1
ATOM 944 O O . LEU A 1 117 ? -9.935 26.758 6.985 1.00 77.19 117 LEU A O 1
ATOM 948 N N . MET A 1 118 ? -9.505 24.585 6.662 1.00 71.56 118 MET A N 1
ATOM 949 C CA . MET A 1 118 ? -10.573 24.073 7.522 1.00 71.56 118 MET A CA 1
ATOM 950 C C . MET A 1 118 ? -10.033 23.406 8.784 1.00 71.56 118 MET A C 1
ATOM 952 O O . MET A 1 118 ? -10.638 22.476 9.313 1.00 71.56 118 MET A O 1
ATOM 956 N N . ARG A 1 119 ? -8.897 23.904 9.284 1.00 64.56 119 ARG A N 1
ATOM 957 C CA . ARG A 1 119 ? -8.116 23.329 10.392 1.00 64.56 119 ARG A CA 1
ATOM 958 C C . ARG A 1 119 ? -8.942 22.969 11.637 1.00 64.56 119 ARG A C 1
ATOM 960 O O . ARG A 1 119 ? -8.530 22.100 12.396 1.00 64.56 119 ARG A O 1
ATOM 967 N N . ASN A 1 120 ? -10.106 23.604 11.816 1.00 60.28 120 ASN A N 1
ATOM 968 C CA . ASN A 1 120 ? -11.010 23.408 12.950 1.00 60.28 120 ASN A CA 1
ATOM 969 C C . ASN A 1 120 ? -12.420 22.898 12.578 1.00 60.28 120 ASN A C 1
ATOM 971 O O . ASN A 1 120 ? -13.229 22.728 13.483 1.00 60.28 120 ASN A O 1
ATOM 975 N N . ASP A 1 121 ? -12.740 22.662 11.298 1.00 68.38 121 ASP A N 1
ATOM 976 C CA . ASP A 1 121 ? -14.112 22.344 10.857 1.00 68.38 121 ASP A CA 1
ATOM 977 C C . ASP A 1 121 ? -14.150 21.242 9.777 1.00 68.38 121 ASP A C 1
ATOM 979 O O . ASP A 1 121 ? -14.519 21.443 8.617 1.00 68.38 121 ASP A O 1
ATOM 983 N N . ARG A 1 122 ? -13.696 20.047 10.177 1.00 69.06 122 ARG A N 1
ATOM 984 C CA . ARG A 1 122 ? -13.590 18.850 9.322 1.00 69.06 122 ARG A CA 1
ATOM 985 C C . ARG A 1 122 ? -14.950 18.304 8.871 1.00 69.06 122 ARG A C 1
ATOM 987 O O . ARG A 1 122 ? -15.056 17.781 7.767 1.00 69.06 122 ARG A O 1
ATOM 994 N N . GLU A 1 123 ? -15.988 18.422 9.695 1.00 68.31 123 GLU A N 1
ATOM 995 C CA . GLU A 1 123 ? -17.335 17.964 9.323 1.00 68.31 123 GLU A CA 1
ATOM 996 C C . GLU A 1 123 ? -17.952 18.887 8.270 1.00 68.31 123 GLU A C 1
ATOM 998 O O . GLU A 1 123 ? -18.432 18.404 7.245 1.00 68.31 123 GLU A O 1
ATOM 1003 N N . ARG A 1 124 ? -17.777 20.210 8.405 1.00 70.06 124 ARG A N 1
ATOM 1004 C CA . ARG A 1 124 ? -18.145 21.147 7.339 1.00 70.06 124 ARG A CA 1
ATOM 1005 C C . ARG A 1 124 ? -17.406 20.858 6.037 1.00 70.06 124 ARG A C 1
ATOM 1007 O O . ARG A 1 124 ? -17.991 21.042 4.975 1.00 70.06 124 ARG A O 1
ATOM 1014 N N . MET A 1 125 ? -16.161 20.378 6.085 1.00 71.94 125 MET A N 1
ATOM 1015 C CA . MET A 1 125 ? -15.447 19.919 4.888 1.00 71.94 125 MET A CA 1
ATOM 1016 C C . MET A 1 125 ? -16.170 18.760 4.206 1.00 71.94 125 MET A C 1
ATOM 1018 O O . MET A 1 125 ? -16.446 18.825 3.011 1.00 71.94 125 MET A O 1
ATOM 1022 N N . LYS A 1 126 ? -16.485 17.703 4.959 1.00 72.00 126 LYS A N 1
ATOM 1023 C CA . LYS A 1 126 ? -17.179 16.532 4.417 1.00 72.00 126 LYS A CA 1
ATOM 1024 C C . LYS A 1 126 ? -18.517 16.930 3.809 1.00 72.00 126 LYS A C 1
ATOM 1026 O O . LYS A 1 126 ? -18.805 16.489 2.703 1.00 72.00 126 LYS A O 1
ATOM 1031 N N . ASP A 1 127 ? -19.270 17.793 4.485 1.00 75.94 127 ASP A N 1
ATOM 1032 C CA . ASP A 1 127 ? -20.559 18.285 4.003 1.00 75.94 127 ASP A CA 1
ATOM 1033 C C . ASP A 1 127 ? -20.407 19.127 2.733 1.00 75.94 127 ASP A C 1
ATOM 1035 O O . ASP A 1 127 ? -21.101 18.868 1.751 1.00 75.94 127 ASP A O 1
ATOM 1039 N N . THR A 1 128 ? -19.447 20.063 2.719 1.00 78.38 128 THR A N 1
ATOM 1040 C CA . THR A 1 128 ? -19.195 20.974 1.585 1.00 78.38 128 THR A CA 1
ATOM 1041 C C . THR A 1 128 ? -18.886 20.220 0.298 1.00 78.38 128 THR A C 1
ATOM 1043 O O . THR A 1 128 ? -19.233 20.703 -0.765 1.00 78.38 128 THR A O 1
ATOM 1046 N N . PHE A 1 129 ? -18.224 19.063 0.371 1.00 78.50 129 PHE A N 1
ATOM 1047 C CA . PHE A 1 129 ? -17.818 18.292 -0.812 1.00 78.50 129 PHE A CA 1
ATOM 1048 C C . PHE A 1 129 ? -18.584 16.971 -0.967 1.00 78.50 129 PHE A C 1
ATOM 1050 O O . PHE A 1 129 ? -18.223 16.143 -1.806 1.00 78.50 129 PHE A O 1
ATOM 1057 N N . SER A 1 130 ? -19.619 16.741 -0.153 1.00 73.94 130 SER A N 1
ATOM 1058 C CA . SER A 1 130 ? -20.355 15.470 -0.115 1.00 73.94 130 SER A CA 1
ATOM 1059 C C . SER A 1 130 ? -21.089 15.150 -1.420 1.00 73.94 130 SER A C 1
ATOM 1061 O O . SER A 1 130 ? -21.279 13.976 -1.746 1.00 73.94 130 SER A O 1
ATOM 1063 N N . ASP A 1 131 ? -21.469 16.180 -2.171 1.00 78.44 131 ASP A N 1
ATOM 1064 C CA . ASP A 1 131 ? -22.216 16.132 -3.425 1.00 78.44 131 ASP A CA 1
ATOM 1065 C C . ASP A 1 131 ? -21.330 16.278 -4.672 1.00 78.44 131 ASP A C 1
ATOM 1067 O O . ASP A 1 131 ? -21.852 16.266 -5.787 1.00 78.44 131 ASP A O 1
ATOM 1071 N N . VAL A 1 132 ? -20.002 16.351 -4.507 1.00 78.69 132 VAL A N 1
ATOM 1072 C CA . VAL A 1 132 ? -19.036 16.537 -5.598 1.00 78.69 132 VAL A CA 1
ATOM 1073 C C . VAL A 1 132 ? -18.258 15.243 -5.868 1.00 78.69 132 VAL A C 1
ATOM 1075 O O . VAL A 1 132 ? -17.260 14.969 -5.194 1.00 78.69 132 VAL A O 1
ATOM 1078 N N . PRO A 1 133 ? -18.636 14.430 -6.876 1.00 74.88 133 PRO A N 1
ATOM 1079 C CA . PRO A 1 133 ? -17.951 13.170 -7.182 1.00 74.88 133 PRO A CA 1
ATOM 1080 C C . PRO A 1 133 ? -16.441 13.322 -7.417 1.00 74.88 133 PRO A C 1
ATOM 1082 O O . PRO A 1 133 ? -15.653 12.473 -7.001 1.00 74.88 133 PRO A O 1
ATOM 1085 N N . GLN A 1 134 ? -16.031 14.424 -8.046 1.00 75.81 134 GLN A N 1
ATOM 1086 C CA . GLN A 1 134 ? -14.644 14.758 -8.376 1.00 75.81 134 GLN A CA 1
ATOM 1087 C C . GLN A 1 134 ? -13.788 14.992 -7.125 1.00 75.81 134 GLN A C 1
ATOM 1089 O O . GLN A 1 134 ? -12.576 14.782 -7.153 1.00 75.81 134 GLN A O 1
ATOM 1094 N N . ALA A 1 135 ? -14.412 15.364 -6.003 1.00 77.94 135 ALA A N 1
ATOM 1095 C CA . ALA A 1 135 ? -13.737 15.497 -4.721 1.00 77.94 135 ALA A CA 1
ATOM 1096 C C . ALA A 1 135 ? -13.431 14.136 -4.072 1.00 77.94 135 ALA A C 1
ATOM 1098 O O . ALA A 1 135 ? -12.754 14.094 -3.051 1.00 77.94 135 ALA A O 1
ATOM 1099 N N . GLY A 1 136 ? -13.870 13.010 -4.647 1.00 79.94 136 GLY A N 1
ATOM 1100 C CA . GLY A 1 136 ? -13.670 11.681 -4.065 1.00 79.94 136 GLY A CA 1
ATOM 1101 C C . GLY A 1 136 ? -12.201 11.341 -3.784 1.00 79.94 136 GLY A C 1
ATOM 1102 O O . GLY A 1 136 ? -11.879 10.886 -2.688 1.00 79.94 136 GLY A O 1
ATOM 1103 N N . ALA A 1 137 ? -11.296 11.616 -4.731 1.00 80.25 137 ALA A N 1
ATOM 1104 C CA . ALA A 1 137 ? -9.858 11.379 -4.549 1.00 80.25 137 ALA A CA 1
ATOM 1105 C C . ALA A 1 137 ? -9.253 12.266 -3.445 1.00 80.25 137 ALA A C 1
ATOM 1107 O O . ALA A 1 137 ? -8.405 11.821 -2.671 1.00 80.25 137 ALA A O 1
ATOM 1108 N N . LEU A 1 138 ? -9.734 13.505 -3.354 1.00 82.56 138 LEU A N 1
ATOM 1109 C CA . LEU A 1 138 ? -9.330 14.508 -2.374 1.00 82.56 138 LEU A CA 1
ATOM 1110 C C . LEU A 1 138 ? -9.801 14.137 -0.962 1.00 82.56 138 LEU A C 1
ATOM 1112 O O . LEU A 1 138 ? -8.989 14.017 -0.049 1.00 82.56 138 LEU A O 1
ATOM 1116 N N . LEU A 1 139 ? -11.091 13.837 -0.802 1.00 83.69 139 LEU A N 1
ATOM 1117 C CA . LEU A 1 139 ? -11.670 13.342 0.448 1.00 83.69 139 LEU A CA 1
ATOM 1118 C C . LEU A 1 139 ? -11.028 12.022 0.888 1.00 83.69 139 LEU A C 1
ATOM 1120 O O . LEU A 1 139 ? -10.781 11.824 2.076 1.00 83.69 139 LEU A O 1
ATOM 1124 N N . GLY A 1 140 ? -10.709 11.136 -0.060 1.00 86.25 140 GLY A N 1
ATOM 1125 C CA . GLY A 1 140 ? -9.965 9.907 0.206 1.00 86.25 140 GLY A CA 1
ATOM 1126 C C . GLY A 1 140 ? -8.564 10.173 0.757 1.00 86.25 140 GLY A C 1
ATOM 1127 O O . GLY A 1 140 ? -8.164 9.548 1.737 1.00 86.25 140 GLY A O 1
ATOM 1128 N N . HIS A 1 141 ? -7.834 11.130 0.178 1.00 86.25 141 HIS A N 1
ATOM 1129 C CA . HIS A 1 141 ? -6.509 11.516 0.665 1.00 86.25 141 HIS A CA 1
ATOM 1130 C C . HIS A 1 141 ? -6.567 12.164 2.056 1.00 86.25 141 HIS A C 1
ATOM 1132 O O . HIS A 1 141 ? -5.751 11.839 2.914 1.00 86.25 141 HIS A O 1
ATOM 1138 N N . ILE A 1 142 ? -7.549 13.029 2.313 1.00 85.81 142 ILE A N 1
ATOM 1139 C CA . ILE A 1 142 ? -7.743 13.662 3.626 1.00 85.81 142 ILE A CA 1
ATOM 1140 C C . ILE A 1 142 ? -8.078 12.615 4.691 1.00 85.81 142 ILE A C 1
ATOM 1142 O O . ILE A 1 142 ? -7.432 12.575 5.736 1.00 85.81 142 ILE A O 1
ATOM 1146 N N . PHE A 1 143 ? -9.011 11.704 4.400 1.00 87.62 143 PHE A N 1
ATOM 1147 C CA . PHE A 1 143 ? -9.348 10.602 5.302 1.00 87.62 143 PHE A CA 1
ATOM 1148 C C . PHE A 1 143 ? -8.133 9.710 5.606 1.00 87.62 143 PHE A C 1
ATOM 1150 O O . PHE A 1 143 ? -7.936 9.287 6.746 1.00 87.62 143 PHE A O 1
ATOM 1157 N N . ASN A 1 144 ? -7.290 9.450 4.604 1.00 89.00 144 ASN A N 1
ATOM 1158 C CA . ASN A 1 144 ? -6.036 8.722 4.771 1.00 89.00 144 ASN A CA 1
ATOM 1159 C C . ASN A 1 144 ? -5.068 9.452 5.721 1.00 89.00 144 ASN A C 1
ATOM 1161 O O . ASN A 1 144 ? -4.570 8.846 6.671 1.00 89.00 144 ASN A O 1
ATOM 1165 N N . GLN A 1 145 ? -4.863 10.761 5.536 1.00 86.25 145 GLN A N 1
ATOM 1166 C CA . GLN A 1 145 ? -4.020 11.564 6.428 1.00 86.25 145 GLN A CA 1
ATOM 1167 C C . GLN A 1 145 ? -4.549 11.602 7.869 1.00 86.25 145 GLN A C 1
ATOM 1169 O O . GLN A 1 145 ? -3.779 11.345 8.797 1.00 86.25 145 GLN A O 1
ATOM 1174 N N . ASP A 1 146 ? -5.848 11.845 8.056 1.00 87.06 146 ASP A N 1
ATOM 1175 C CA . ASP A 1 146 ? -6.479 11.857 9.381 1.00 87.06 146 ASP A CA 1
ATOM 1176 C C . ASP A 1 146 ? -6.399 10.475 10.054 1.00 87.06 146 ASP A C 1
ATOM 1178 O O . ASP A 1 146 ? -6.177 10.382 11.259 1.00 87.06 146 ASP A O 1
ATOM 1182 N N . THR A 1 147 ? -6.494 9.382 9.286 1.00 90.00 147 THR A N 1
ATOM 1183 C CA . THR A 1 147 ? -6.310 8.018 9.811 1.00 90.00 147 THR A CA 1
ATOM 1184 C C . THR A 1 147 ? -4.898 7.814 10.355 1.00 90.00 147 THR A C 1
ATOM 1186 O O . THR A 1 147 ? -4.732 7.313 11.470 1.00 90.00 147 THR A O 1
ATOM 1189 N N . HIS A 1 148 ? -3.875 8.228 9.600 1.00 89.75 148 HIS A N 1
ATOM 1190 C CA . HIS A 1 148 ? -2.489 8.168 10.064 1.00 89.75 148 HIS A CA 1
ATOM 1191 C C . HIS A 1 148 ? -2.278 9.006 11.331 1.00 89.75 148 HIS A C 1
ATOM 1193 O O . HIS A 1 148 ? -1.577 8.573 12.243 1.00 89.75 148 HIS A O 1
ATOM 1199 N N . GLU A 1 149 ? -2.879 10.196 11.410 1.00 87.19 149 GLU A N 1
ATOM 1200 C CA . GLU A 1 149 ? -2.825 11.031 12.611 1.00 87.19 149 GLU A CA 1
ATOM 1201 C C . GLU A 1 149 ? -3.521 10.349 13.800 1.00 87.19 149 GLU A C 1
ATOM 1203 O O . GLU A 1 149 ? -2.944 10.265 14.886 1.00 87.19 149 GLU A O 1
ATOM 1208 N N . ALA A 1 150 ? -4.720 9.800 13.597 1.00 88.56 150 ALA A N 1
ATOM 1209 C CA . ALA A 1 150 ? -5.499 9.136 14.635 1.00 88.56 150 ALA A CA 1
ATOM 1210 C C . ALA A 1 150 ? -4.781 7.904 15.205 1.00 88.56 150 ALA A C 1
ATOM 1212 O O . ALA A 1 150 ? -4.722 7.730 16.423 1.00 88.56 150 ALA A O 1
ATOM 1213 N N . PHE A 1 151 ? -4.206 7.057 14.348 1.00 90.00 151 PHE A N 1
ATOM 1214 C CA . PHE A 1 151 ? -3.523 5.832 14.776 1.00 90.00 151 PHE A CA 1
ATOM 1215 C C . PHE A 1 151 ? -2.194 6.102 15.487 1.00 90.00 151 PHE A C 1
ATOM 1217 O O . PHE A 1 151 ? -1.775 5.301 16.317 1.00 90.00 151 PHE A O 1
ATOM 1224 N N . ARG A 1 152 ? -1.561 7.259 15.260 1.00 84.81 152 ARG A N 1
ATOM 1225 C CA . ARG A 1 152 ? -0.322 7.633 15.960 1.00 84.81 152 ARG A CA 1
ATOM 1226 C C . ARG A 1 152 ? -0.502 8.036 17.422 1.00 84.81 152 ARG A C 1
ATOM 1228 O O . ARG A 1 152 ? 0.469 7.957 18.173 1.00 84.81 152 ARG A O 1
ATOM 1235 N N . HIS A 1 153 ? -1.689 8.470 17.839 1.00 83.50 153 HIS A N 1
ATOM 1236 C CA . HIS A 1 153 ? -1.931 9.040 19.174 1.00 83.50 153 HIS A CA 1
ATOM 1237 C C . HIS A 1 153 ? -2.410 8.019 20.218 1.00 83.50 153 HIS A C 1
ATOM 1239 O O . HIS A 1 153 ? -3.071 8.392 21.183 1.00 83.50 153 HIS A O 1
ATOM 1245 N N . ALA A 1 154 ? -2.048 6.747 20.035 1.00 80.75 154 ALA A N 1
ATOM 1246 C CA . ALA A 1 154 ? -2.653 5.589 20.683 1.00 80.75 154 ALA A CA 1
ATOM 1247 C C . ALA A 1 154 ? -4.149 5.453 20.372 1.00 80.75 154 ALA A C 1
ATOM 1249 O O . ALA A 1 154 ? -4.953 6.375 20.537 1.00 80.75 154 ALA A O 1
ATOM 1250 N N . ARG A 1 155 ? -4.558 4.265 19.934 1.00 86.25 155 ARG A N 1
ATOM 1251 C CA . ARG A 1 155 ? -5.957 4.021 19.603 1.00 86.25 155 ARG A CA 1
ATOM 1252 C C . ARG A 1 155 ? -6.357 2.589 19.866 1.00 86.25 155 ARG A C 1
ATOM 1254 O O . ARG A 1 155 ? -5.696 1.667 19.414 1.00 86.25 155 ARG A O 1
ATOM 1261 N N . THR A 1 156 ? -7.503 2.409 20.508 1.00 90.19 156 THR A N 1
ATOM 1262 C CA . THR A 1 156 ? -8.220 1.139 20.451 1.00 90.19 156 THR A CA 1
ATOM 1263 C C . THR A 1 156 ? -9.334 1.269 19.426 1.00 90.19 156 THR A C 1
ATOM 1265 O O . THR A 1 156 ? -10.179 2.156 19.543 1.00 90.19 156 THR A O 1
ATOM 1268 N N . VAL A 1 157 ? -9.326 0.399 18.420 1.00 91.12 157 VAL A N 1
ATOM 1269 C CA . VAL A 1 157 ? -10.390 0.306 17.417 1.00 91.12 157 VAL A CA 1
ATOM 1270 C C . VAL A 1 157 ? -11.124 -1.017 17.558 1.00 91.12 157 VAL A C 1
ATOM 1272 O O . VAL A 1 157 ? -10.513 -2.071 17.749 1.00 91.12 157 VAL A O 1
ATOM 1275 N N . GLU A 1 158 ? -12.449 -0.965 17.459 1.00 92.12 158 GLU A N 1
ATOM 1276 C CA . GLU A 1 158 ? -13.265 -2.167 17.330 1.00 92.12 158 GLU A CA 1
ATOM 1277 C C . GLU A 1 158 ? -13.310 -2.577 15.859 1.00 92.12 158 GLU A C 1
ATOM 1279 O O . GLU A 1 158 ? -13.642 -1.783 14.976 1.00 92.12 158 GLU A O 1
ATOM 1284 N N . ALA A 1 159 ? -12.934 -3.823 15.599 1.00 92.75 159 ALA A N 1
ATOM 1285 C CA . ALA A 1 159 ? -12.801 -4.371 14.268 1.00 92.75 159 ALA A CA 1
ATOM 1286 C C . ALA A 1 159 ? -13.736 -5.566 14.096 1.00 92.75 159 ALA A C 1
ATOM 1288 O O . ALA A 1 159 ? -13.678 -6.549 14.838 1.00 92.75 159 ALA A O 1
ATOM 1289 N N . ARG A 1 160 ? -14.598 -5.488 13.086 1.00 91.94 160 ARG A N 1
ATOM 1290 C CA . ARG A 1 160 ? -15.540 -6.548 12.736 1.00 91.94 160 ARG A CA 1
ATOM 1291 C C . ARG A 1 160 ? -14.914 -7.453 11.687 1.00 91.94 160 ARG A C 1
ATOM 1293 O O . ARG A 1 160 ? -14.496 -6.973 10.635 1.00 91.94 160 ARG A O 1
ATOM 1300 N N . LEU A 1 161 ? -14.894 -8.759 11.940 1.00 91.06 161 LEU A N 1
ATOM 1301 C CA . LEU A 1 161 ? -14.426 -9.735 10.957 1.00 91.06 161 LEU A CA 1
ATOM 1302 C C . LEU A 1 161 ? -15.293 -9.671 9.686 1.00 91.06 161 LEU A C 1
ATOM 1304 O O . LEU A 1 161 ? -16.528 -9.683 9.740 1.00 91.06 161 LEU A O 1
ATOM 1308 N N . LEU A 1 162 ? -14.639 -9.595 8.531 1.00 88.19 162 LEU A N 1
ATOM 1309 C CA . LEU A 1 162 ? -15.274 -9.603 7.223 1.00 88.19 162 LEU A CA 1
ATOM 1310 C C . LEU A 1 162 ? -15.367 -11.032 6.701 1.00 88.19 162 LEU A C 1
ATOM 1312 O O . LEU A 1 162 ? -14.410 -11.804 6.696 1.00 88.19 162 LEU A O 1
ATOM 1316 N N . THR A 1 163 ? -16.550 -11.385 6.218 1.00 72.12 163 THR A N 1
ATOM 1317 C CA . THR A 1 163 ? -16.774 -12.656 5.530 1.00 72.12 163 THR A CA 1
ATOM 1318 C C . THR A 1 163 ? -16.238 -12.540 4.115 1.00 72.12 163 THR A C 1
ATOM 1320 O O . THR A 1 163 ? -16.503 -11.545 3.434 1.00 72.12 163 THR A O 1
ATOM 1323 N N . ARG A 1 164 ? -15.491 -13.552 3.666 1.00 64.31 164 ARG A N 1
ATOM 1324 C CA . ARG A 1 164 ? -14.964 -13.577 2.299 1.00 64.31 164 ARG A CA 1
ATOM 1325 C C . ARG A 1 164 ? -16.094 -13.511 1.272 1.00 64.31 164 ARG A C 1
ATOM 1327 O O . ARG A 1 164 ? -17.177 -14.064 1.485 1.00 64.31 164 ARG A O 1
ATOM 1334 N N . VAL A 1 165 ? -15.798 -12.877 0.140 1.00 56.00 165 VAL A N 1
ATOM 1335 C CA . VAL A 1 165 ? -16.663 -12.859 -1.042 1.00 56.00 165 VAL A CA 1
ATOM 1336 C C . VAL A 1 165 ? -17.028 -14.303 -1.416 1.00 56.00 165 VAL A C 1
ATOM 1338 O O . VAL A 1 165 ? -16.157 -15.163 -1.509 1.00 56.00 165 VAL A O 1
ATOM 1341 N N . GLY A 1 166 ? -18.324 -14.592 -1.566 1.00 50.62 166 GLY A N 1
ATOM 1342 C CA . GLY A 1 166 ? -18.818 -15.906 -2.002 1.00 50.62 166 GLY A CA 1
ATOM 1343 C C . GLY A 1 166 ? -19.037 -16.966 -0.912 1.00 50.62 166 GLY A C 1
ATOM 1344 O O . GLY A 1 166 ? -19.518 -18.049 -1.237 1.00 50.62 166 GLY A O 1
ATOM 1345 N N . LYS A 1 167 ? -18.759 -16.691 0.373 1.00 52.78 167 LYS A N 1
ATOM 1346 C CA . LYS A 1 167 ? -19.131 -17.599 1.479 1.00 52.78 167 LYS A CA 1
ATOM 1347 C C . LYS A 1 167 ? -20.402 -17.129 2.196 1.00 52.78 167 LYS A C 1
ATOM 1349 O O . LYS A 1 167 ? -20.607 -15.933 2.399 1.00 52.78 167 LYS A O 1
ATOM 1354 N N . LEU A 1 168 ? -21.266 -18.087 2.559 1.00 44.66 168 LEU A N 1
ATOM 1355 C CA . LEU A 1 168 ? -22.488 -17.839 3.333 1.00 44.66 168 LEU A CA 1
ATOM 1356 C C . LEU A 1 168 ? -22.161 -17.194 4.680 1.00 44.66 168 LEU A C 1
ATOM 1358 O O . LEU A 1 168 ? -21.060 -17.338 5.210 1.00 44.66 168 LEU A O 1
ATOM 1362 N N . ARG A 1 169 ? -23.149 -16.437 5.163 1.00 46.00 169 ARG A N 1
ATOM 1363 C CA . ARG A 1 169 ? -23.033 -15.422 6.203 1.00 46.00 169 ARG A CA 1
ATOM 1364 C C . ARG A 1 169 ? -22.154 -15.825 7.391 1.00 46.00 169 ARG A C 1
ATOM 1366 O O . ARG A 1 169 ? -22.184 -16.968 7.844 1.00 46.00 169 ARG A O 1
ATOM 1373 N N . PRO A 1 170 ? -21.467 -14.833 7.964 1.00 46.62 170 PRO A N 1
ATOM 1374 C CA . PRO A 1 170 ? -20.807 -15.006 9.236 1.00 46.62 170 PRO A CA 1
ATOM 1375 C C . PRO A 1 170 ? -21.837 -15.399 10.318 1.00 46.62 170 PRO A C 1
ATOM 1377 O O . PRO A 1 170 ? -22.910 -14.790 10.332 1.00 46.62 170 PRO A O 1
ATOM 1380 N N . PRO A 1 171 ? -21.579 -16.380 11.213 1.00 42.94 171 PRO A N 1
ATOM 1381 C CA . PRO A 1 171 ? -22.448 -16.631 12.361 1.00 42.94 171 PRO A CA 1
ATOM 1382 C C . PRO A 1 171 ? -22.812 -15.340 13.107 1.00 42.94 171 PRO A C 1
ATOM 1384 O O . PRO A 1 171 ? -21.973 -14.461 13.281 1.00 42.94 171 PRO A O 1
ATOM 1387 N N . VAL A 1 172 ? -24.062 -15.250 13.566 1.00 45.47 172 VAL A N 1
ATOM 1388 C CA . VAL A 1 172 ? -24.741 -14.040 14.085 1.00 45.47 172 VAL A CA 1
ATOM 1389 C C . VAL A 1 172 ? -24.067 -13.407 15.328 1.00 45.47 172 VAL A C 1
ATOM 1391 O O . VAL A 1 172 ? -24.430 -12.306 15.718 1.00 45.47 172 VAL A O 1
ATOM 1394 N N . ASN A 1 173 ? -23.011 -14.021 15.873 1.00 46.28 173 ASN A N 1
ATOM 1395 C CA . ASN A 1 173 ? -22.193 -13.519 16.986 1.00 46.28 173 ASN A CA 1
ATOM 1396 C C . ASN A 1 173 ? -20.712 -13.315 16.598 1.00 46.28 173 ASN A C 1
ATOM 1398 O O . ASN A 1 173 ? -19.815 -13.729 17.334 1.00 46.28 173 ASN A O 1
ATOM 1402 N N . MET A 1 174 ? -20.412 -12.744 15.426 1.00 52.31 174 MET A N 1
ATOM 1403 C CA . MET A 1 174 ? -19.016 -12.547 15.021 1.00 52.31 174 MET A CA 1
ATOM 1404 C C . MET A 1 174 ? -18.292 -11.532 15.898 1.00 52.31 174 MET A C 1
ATOM 1406 O O . MET A 1 174 ? -18.561 -10.336 15.838 1.00 52.31 174 MET A O 1
ATOM 1410 N N . ALA A 1 175 ? -17.360 -12.067 16.687 1.00 63.19 175 ALA A N 1
ATOM 1411 C CA . ALA A 1 175 ? -16.486 -11.384 17.621 1.00 63.19 175 ALA A CA 1
ATOM 1412 C C . ALA A 1 175 ? -15.907 -10.097 17.023 1.00 63.19 175 ALA A C 1
ATOM 1414 O O . ALA A 1 175 ? -15.011 -10.137 16.177 1.00 63.19 175 ALA A O 1
ATOM 1415 N N . ASN A 1 176 ? -16.408 -8.952 17.489 1.00 77.31 176 ASN A N 1
ATOM 1416 C CA . ASN A 1 176 ? -15.646 -7.718 17.404 1.00 77.31 176 ASN A CA 1
ATOM 1417 C C . ASN A 1 176 ? -14.315 -7.976 18.114 1.00 77.31 176 ASN A C 1
ATOM 1419 O O . ASN A 1 176 ? -14.290 -8.354 19.287 1.00 77.31 176 ASN A O 1
ATOM 1423 N N . VAL A 1 177 ? -13.217 -7.815 17.388 1.00 87.88 177 VAL A N 1
ATOM 1424 C CA . VAL A 1 177 ? -11.873 -7.868 17.955 1.00 87.88 177 VAL A CA 1
ATOM 1425 C C . VAL A 1 177 ? -11.454 -6.438 18.237 1.00 87.88 177 VAL A C 1
ATOM 1427 O O . VAL A 1 177 ? -11.725 -5.537 17.446 1.00 87.88 177 VAL A O 1
ATOM 1430 N N . ARG A 1 178 ? -10.802 -6.210 19.372 1.00 90.12 178 ARG A N 1
ATOM 1431 C CA . ARG A 1 178 ? -10.178 -4.920 19.654 1.00 90.12 178 ARG A CA 1
ATOM 1432 C C . ARG A 1 178 ? -8.735 -4.964 19.193 1.00 90.12 178 ARG A C 1
ATOM 1434 O O . ARG A 1 178 ? -7.983 -5.832 19.628 1.00 90.12 178 ARG A O 1
ATOM 1441 N N . PHE A 1 179 ? -8.364 -4.029 18.329 1.00 90.31 179 PHE A N 1
ATOM 1442 C CA . PHE A 1 179 ? -6.965 -3.753 18.035 1.00 90.31 179 PHE A CA 1
ATOM 1443 C C . PHE A 1 179 ? -6.542 -2.542 18.847 1.00 90.31 179 PHE A C 1
ATOM 1445 O O . PHE A 1 179 ? -7.174 -1.490 18.757 1.00 90.31 179 PHE A O 1
ATOM 1452 N N . THR A 1 180 ? -5.490 -2.706 19.640 1.00 90.38 180 THR A N 1
ATOM 1453 C CA . THR A 1 180 ? -4.826 -1.602 20.327 1.00 90.38 180 THR A CA 1
ATOM 1454 C C . THR A 1 180 ? -3.586 -1.247 19.527 1.00 90.38 180 THR A C 1
ATOM 1456 O O . THR A 1 180 ? -2.779 -2.115 19.217 1.00 90.38 180 THR A O 1
ATOM 1459 N N . ILE A 1 181 ? -3.491 0.020 19.150 1.00 90.25 181 ILE A N 1
ATOM 1460 C CA . ILE A 1 181 ? -2.381 0.626 18.431 1.00 90.25 181 ILE A CA 1
ATOM 1461 C C . ILE A 1 181 ? -1.706 1.557 19.429 1.00 90.25 181 ILE A C 1
ATOM 1463 O O . ILE A 1 181 ? -2.355 2.468 19.946 1.00 90.25 181 ILE A O 1
ATOM 1467 N N . ASP A 1 182 ? -0.435 1.326 19.726 1.00 88.31 182 ASP A N 1
ATOM 1468 C CA . ASP A 1 182 ? 0.309 2.157 20.672 1.00 88.31 182 ASP A CA 1
ATOM 1469 C C . ASP A 1 182 ? 0.679 3.516 20.076 1.00 88.31 182 ASP A C 1
ATOM 1471 O O . ASP A 1 182 ? 0.819 3.680 18.861 1.00 88.31 182 ASP A O 1
ATOM 1475 N N . ALA A 1 183 ? 0.886 4.503 20.949 1.00 84.88 183 ALA A N 1
ATOM 1476 C CA . ALA A 1 183 ? 1.367 5.807 20.519 1.00 84.88 183 ALA A CA 1
ATOM 1477 C C . ALA A 1 183 ? 2.760 5.710 19.879 1.00 84.88 183 ALA A C 1
ATOM 1479 O O . ALA A 1 183 ? 3.659 5.044 20.395 1.00 84.88 183 ALA A O 1
ATOM 1480 N N . SER A 1 184 ? 2.966 6.476 18.806 1.00 78.56 184 SER A N 1
ATOM 1481 C CA . SER A 1 184 ? 4.287 6.684 18.213 1.00 78.56 184 SER A CA 1
ATOM 1482 C C . SER A 1 184 ? 4.643 8.169 18.189 1.00 78.56 184 SER A C 1
ATOM 1484 O O . SER A 1 184 ? 4.164 8.940 17.347 1.00 78.56 184 SER A O 1
ATOM 1486 N N . TYR A 1 185 ? 5.532 8.567 19.107 1.00 68.62 185 TYR A N 1
ATOM 1487 C CA . TYR A 1 185 ? 6.025 9.944 19.229 1.00 68.62 185 TYR A CA 1
ATOM 1488 C C . TYR A 1 185 ? 6.697 10.443 17.941 1.00 68.62 185 TYR A C 1
ATOM 1490 O O . TYR A 1 185 ? 6.515 11.596 17.555 1.00 68.62 185 TYR A O 1
ATOM 1498 N N . LEU A 1 186 ? 7.419 9.568 17.234 1.00 70.94 186 LEU A N 1
ATOM 1499 C CA . LEU A 1 186 ? 8.016 9.868 15.932 1.00 70.94 186 LEU A CA 1
ATOM 1500 C C . LEU A 1 186 ? 7.151 9.311 14.799 1.00 70.94 186 LEU A C 1
ATOM 1502 O O . LEU A 1 186 ? 6.452 8.309 14.965 1.00 70.94 186 LEU A O 1
ATOM 1506 N N . VAL A 1 187 ? 7.178 9.987 13.649 1.00 68.12 187 VAL A N 1
ATOM 1507 C CA . VAL A 1 187 ? 6.569 9.452 12.428 1.00 68.12 187 VAL A CA 1
ATOM 1508 C C . VAL A 1 187 ? 7.519 8.367 11.937 1.00 68.12 187 VAL A C 1
ATOM 1510 O O . VAL A 1 187 ? 8.596 8.691 11.438 1.00 68.12 187 VAL A O 1
ATOM 1513 N N . ASP A 1 188 ? 7.165 7.099 12.125 1.00 78.88 188 ASP A N 1
ATOM 1514 C CA . ASP A 1 188 ? 7.937 6.016 11.529 1.00 78.88 188 ASP A CA 1
ATOM 1515 C C . ASP A 1 188 ? 7.518 5.896 10.064 1.00 78.88 188 ASP A C 1
ATOM 1517 O O . ASP A 1 188 ? 6.382 5.533 9.739 1.00 78.88 188 ASP A O 1
ATOM 1521 N N . VAL A 1 189 ? 8.412 6.344 9.186 1.00 83.06 189 VAL A N 1
ATOM 1522 C CA . VAL A 1 189 ? 8.185 6.390 7.748 1.00 83.06 189 VAL A CA 1
ATOM 1523 C C . VAL A 1 189 ? 9.127 5.406 7.074 1.00 83.06 189 VAL A C 1
ATOM 1525 O O . VAL A 1 189 ? 10.340 5.517 7.236 1.00 83.06 189 VAL A O 1
ATOM 1528 N N . PHE A 1 190 ? 8.591 4.488 6.271 1.00 81.75 190 PHE A N 1
ATOM 1529 C CA . PHE A 1 190 ? 9.393 3.483 5.571 1.00 81.75 190 PHE A CA 1
ATOM 1530 C C . PHE A 1 190 ? 9.364 3.673 4.050 1.00 81.75 190 PHE A C 1
ATOM 1532 O O . PHE A 1 190 ? 8.330 4.000 3.471 1.00 81.75 190 PHE A O 1
ATOM 1539 N N . ASP A 1 191 ? 10.488 3.431 3.371 1.00 81.19 191 ASP A N 1
ATOM 1540 C CA . ASP A 1 191 ? 10.461 3.069 1.948 1.00 81.19 191 ASP A CA 1
ATOM 1541 C C . ASP A 1 191 ? 10.414 1.542 1.858 1.00 81.19 191 ASP A C 1
ATOM 1543 O O . ASP A 1 191 ? 11.170 0.844 2.535 1.00 81.19 191 ASP A O 1
ATOM 1547 N N . ILE A 1 192 ? 9.529 1.004 1.021 1.00 80.62 192 ILE A N 1
ATOM 1548 C CA . ILE A 1 192 ? 9.413 -0.440 0.808 1.00 80.62 192 ILE A CA 1
ATOM 1549 C C . ILE A 1 192 ? 10.724 -1.053 0.282 1.00 80.62 192 ILE A C 1
ATOM 1551 O O . ILE A 1 192 ? 10.969 -2.247 0.467 1.00 80.62 192 ILE A O 1
ATOM 1555 N N . THR A 1 193 ? 11.583 -0.265 -0.378 1.00 78.56 193 THR A N 1
ATOM 1556 C CA . THR A 1 193 ? 12.909 -0.730 -0.821 1.00 78.56 193 THR A CA 1
ATOM 1557 C C . THR A 1 193 ? 13.851 -0.992 0.348 1.00 78.56 193 THR A C 1
ATOM 1559 O O . THR A 1 193 ? 14.603 -1.971 0.301 1.00 78.56 193 THR A O 1
ATOM 1562 N N . ASP A 1 194 ? 13.738 -0.185 1.401 1.00 82.19 194 ASP A N 1
ATOM 1563 C CA . ASP A 1 194 ? 14.665 -0.130 2.537 1.00 82.19 194 ASP A CA 1
ATOM 1564 C C . ASP A 1 194 ? 14.092 -0.821 3.784 1.00 82.19 194 ASP A C 1
ATOM 1566 O O . ASP A 1 194 ? 14.789 -1.001 4.786 1.00 82.19 194 ASP A O 1
ATOM 1570 N N . LEU A 1 195 ? 12.823 -1.241 3.715 1.00 86.81 195 LEU A N 1
ATOM 1571 C CA . LEU A 1 195 ? 12.152 -1.988 4.767 1.00 86.81 195 LEU A CA 1
ATOM 1572 C C . LEU A 1 195 ? 12.954 -3.250 5.116 1.00 86.81 195 LEU A C 1
ATOM 1574 O O . LEU A 1 195 ? 13.408 -3.990 4.240 1.00 86.81 195 LEU A O 1
ATOM 1578 N N . SER A 1 196 ? 13.135 -3.472 6.414 1.00 88.69 196 SER A N 1
ATOM 1579 C CA . SER A 1 196 ? 13.870 -4.602 6.979 1.00 88.69 196 SER A CA 1
ATOM 1580 C C . SER A 1 196 ? 13.332 -4.924 8.379 1.00 88.69 196 SER A C 1
ATOM 1582 O O . SER A 1 196 ? 12.653 -4.076 8.967 1.00 88.69 196 SER A O 1
ATOM 1584 N N . PRO A 1 197 ? 13.685 -6.078 8.975 1.00 89.38 197 PRO A N 1
ATOM 1585 C CA . PRO A 1 197 ? 13.303 -6.426 10.347 1.00 89.38 197 PRO A CA 1
ATOM 1586 C C . PRO A 1 197 ? 13.616 -5.359 11.399 1.00 89.38 197 PRO A C 1
ATOM 1588 O O . PRO A 1 197 ? 12.915 -5.241 12.402 1.00 89.38 197 PRO A O 1
ATOM 1591 N N . SER A 1 198 ? 14.667 -4.564 11.179 1.00 86.56 198 SER A N 1
ATOM 1592 C CA . SER A 1 198 ? 15.067 -3.487 12.087 1.00 86.56 198 SER A CA 1
ATOM 1593 C C . SER A 1 198 ? 13.999 -2.401 12.233 1.00 86.56 198 SER A C 1
ATOM 1595 O O . SER A 1 198 ? 13.981 -1.733 13.262 1.00 86.56 198 SER A O 1
ATOM 1597 N N . ALA A 1 199 ? 13.096 -2.245 11.257 1.00 85.12 199 ALA A N 1
ATOM 1598 C CA . ALA A 1 199 ? 11.982 -1.304 11.352 1.00 85.12 199 ALA A CA 1
ATOM 1599 C C . ALA A 1 199 ? 11.113 -1.583 12.587 1.00 85.12 199 ALA A C 1
ATOM 1601 O O . ALA A 1 199 ? 10.740 -0.647 13.274 1.00 85.12 199 ALA A O 1
ATOM 1602 N N . LEU A 1 200 ? 10.926 -2.853 12.968 1.00 86.69 200 LEU A N 1
ATOM 1603 C CA . LEU A 1 200 ? 10.094 -3.263 14.111 1.00 86.69 200 LEU A CA 1
ATOM 1604 C C . LEU A 1 200 ? 10.684 -2.889 15.491 1.00 86.69 200 LEU A C 1
ATOM 1606 O O . LEU A 1 200 ? 10.089 -3.175 16.531 1.00 86.69 200 LEU A O 1
ATOM 1610 N N . MET A 1 201 ? 11.876 -2.280 15.517 1.00 82.38 201 MET A N 1
ATOM 1611 C CA . MET A 1 201 ? 12.488 -1.679 16.713 1.00 82.38 201 MET A CA 1
ATOM 1612 C C . MET A 1 201 ? 12.156 -0.188 16.856 1.00 82.38 201 MET A C 1
ATOM 1614 O O . MET A 1 201 ? 12.308 0.396 17.939 1.00 82.38 201 MET A O 1
ATOM 1618 N N . HIS A 1 202 ? 11.754 0.442 15.760 1.00 74.19 202 HIS A N 1
ATOM 1619 C CA . HIS A 1 202 ? 11.321 1.827 15.670 1.00 74.19 202 HIS A CA 1
ATOM 1620 C C . HIS A 1 202 ? 9.779 1.828 15.626 1.00 74.19 202 HIS A C 1
ATOM 1622 O O . HIS A 1 202 ? 9.190 0.763 15.512 1.00 74.19 202 HIS A O 1
ATOM 1628 N N . GLY A 1 203 ? 9.142 2.942 15.999 1.00 70.31 203 GLY A N 1
ATOM 1629 C CA . GLY A 1 203 ? 7.782 2.988 16.567 1.00 70.31 203 GLY A CA 1
ATOM 1630 C C . GLY A 1 203 ? 6.740 2.075 15.894 1.00 70.31 203 GLY A C 1
ATOM 1631 O O . GLY A 1 203 ? 6.761 1.908 14.686 1.00 70.31 203 GLY A O 1
ATOM 1632 N N . PRO A 1 204 ? 5.779 1.523 16.651 1.00 84.12 204 PRO A N 1
ATOM 1633 C CA . PRO A 1 204 ? 5.014 0.349 16.222 1.00 84.12 204 PRO A CA 1
ATOM 1634 C C . PRO A 1 204 ? 4.029 0.602 15.068 1.00 84.12 204 PRO A C 1
ATOM 1636 O O . PRO A 1 204 ? 3.432 -0.343 14.563 1.00 84.12 204 PRO A O 1
ATOM 1639 N N . TYR A 1 205 ? 3.841 1.858 14.646 1.00 90.25 205 TYR A N 1
ATOM 1640 C CA . TYR A 1 205 ? 2.998 2.252 13.518 1.00 90.25 205 TYR A CA 1
ATOM 1641 C C . TYR A 1 205 ? 3.840 2.855 12.392 1.00 90.25 205 TYR A C 1
ATOM 1643 O O . TYR A 1 205 ? 4.440 3.917 12.572 1.00 90.25 205 TYR A O 1
ATOM 1651 N N . HIS A 1 206 ? 3.814 2.221 11.219 1.00 89.38 206 HIS A N 1
ATOM 1652 C CA . HIS A 1 206 ? 4.671 2.546 10.084 1.00 89.38 206 HIS A CA 1
ATOM 1653 C C . HIS A 1 206 ? 3.854 3.021 8.879 1.00 89.38 206 HIS A C 1
ATOM 1655 O O . HIS A 1 206 ? 2.997 2.302 8.354 1.00 89.38 206 HIS A O 1
ATOM 1661 N N . LYS A 1 207 ? 4.159 4.230 8.401 1.00 87.94 207 LYS A N 1
ATOM 1662 C CA . LYS A 1 207 ? 3.561 4.837 7.203 1.00 87.94 207 LYS A CA 1
ATOM 1663 C C . LYS A 1 207 ? 4.554 4.776 6.031 1.00 87.94 207 LYS A C 1
ATOM 1665 O O . LYS A 1 207 ? 5.730 5.063 6.228 1.00 87.94 207 LYS A O 1
ATOM 1670 N N . PRO A 1 208 ? 4.144 4.453 4.799 1.00 81.94 208 PRO A N 1
ATOM 1671 C CA . PRO A 1 208 ? 5.036 4.506 3.653 1.00 81.94 208 PRO A CA 1
ATOM 1672 C C . PRO A 1 208 ? 5.434 5.957 3.329 1.00 81.94 208 PRO A C 1
ATOM 1674 O O . PRO A 1 208 ? 4.629 6.885 3.426 1.00 81.94 208 PRO A O 1
ATOM 1677 N N . LYS A 1 209 ? 6.689 6.158 2.914 1.00 78.44 209 LYS A N 1
ATOM 1678 C CA . LYS A 1 209 ? 7.245 7.462 2.508 1.00 78.44 209 LYS A CA 1
ATOM 1679 C C . LYS A 1 209 ? 6.608 7.998 1.233 1.00 78.44 209 LYS A C 1
ATOM 1681 O O . LYS A 1 209 ? 6.467 9.201 1.061 1.00 78.44 209 LYS A O 1
ATOM 1686 N N . THR A 1 210 ? 6.281 7.090 0.324 1.00 66.56 210 THR A N 1
ATOM 1687 C CA . THR A 1 210 ? 5.710 7.365 -0.996 1.00 66.56 210 THR A CA 1
ATOM 1688 C C . THR A 1 210 ? 4.606 6.350 -1.264 1.00 66.56 210 THR A C 1
ATOM 1690 O O . THR A 1 210 ? 4.645 5.247 -0.719 1.00 66.56 210 THR A O 1
ATOM 1693 N N . LYS A 1 211 ? 3.645 6.673 -2.136 1.00 64.12 211 LYS A N 1
ATOM 1694 C CA . LYS A 1 211 ? 2.573 5.751 -2.563 1.00 64.12 211 LYS A CA 1
ATOM 1695 C C . LYS A 1 211 ? 3.060 4.615 -3.488 1.00 64.12 211 LYS A C 1
ATOM 1697 O O . LYS A 1 211 ? 2.362 4.218 -4.408 1.00 64.12 211 LYS A O 1
ATOM 1702 N N . LYS A 1 212 ? 4.269 4.083 -3.270 1.00 61.12 212 LYS A N 1
ATOM 1703 C CA . LYS A 1 212 ? 4.774 2.903 -4.000 1.00 61.12 212 LYS A CA 1
ATOM 1704 C C . LYS A 1 212 ? 3.992 1.626 -3.663 1.00 61.12 212 LYS A C 1
ATOM 1706 O O . LYS A 1 212 ? 4.076 0.664 -4.419 1.00 61.12 212 LYS A O 1
ATOM 1711 N N . CYS A 1 213 ? 3.291 1.609 -2.529 1.00 61.34 213 CYS A N 1
ATOM 1712 C CA . CYS A 1 213 ? 2.239 0.640 -2.242 1.00 61.34 213 CYS A CA 1
ATOM 1713 C C . CYS A 1 213 ? 0.903 1.318 -2.563 1.00 61.34 213 CYS A C 1
ATOM 1715 O O . CYS A 1 213 ? 0.573 2.338 -1.956 1.00 61.34 213 CYS A O 1
ATOM 1717 N N . GLU A 1 214 ? 0.182 0.793 -3.545 1.00 71.62 214 GLU A N 1
ATOM 1718 C CA . GLU A 1 214 ? -1.085 1.338 -4.030 1.00 71.62 214 GLU A CA 1
ATOM 1719 C C . GLU A 1 214 ? -2.268 0.892 -3.161 1.00 71.62 214 GLU A C 1
ATOM 1721 O O . GLU A 1 214 ? -3.253 1.620 -3.055 1.00 71.62 214 GLU A O 1
ATOM 1726 N N . SER A 1 215 ? -2.179 -0.286 -2.533 1.00 85.25 215 SER A N 1
ATOM 1727 C CA . SER A 1 215 ? -3.298 -0.909 -1.816 1.00 85.25 215 SER A CA 1
ATOM 1728 C C . SER A 1 215 ? -3.110 -1.038 -0.301 1.00 85.25 215 SER A C 1
ATOM 1730 O O . SER A 1 215 ? -4.111 -1.134 0.413 1.00 85.25 215 SER A O 1
ATOM 1732 N N . ILE A 1 216 ? -1.865 -1.028 0.193 1.00 90.88 216 ILE A N 1
ATOM 1733 C CA . ILE A 1 216 ? -1.535 -1.005 1.627 1.00 90.88 216 ILE A CA 1
ATOM 1734 C C . ILE A 1 216 ? -0.990 0.369 2.024 1.00 90.88 216 ILE A C 1
ATOM 1736 O O . ILE A 1 216 ? 0.132 0.732 1.670 1.00 90.88 216 ILE A O 1
ATOM 1740 N N . ASP A 1 217 ? -1.757 1.103 2.828 1.00 91.50 217 ASP A N 1
ATOM 1741 C CA . ASP A 1 217 ? -1.424 2.472 3.226 1.00 91.50 217 ASP A CA 1
ATOM 1742 C C . ASP A 1 217 ? -0.548 2.556 4.476 1.00 91.50 217 ASP A C 1
ATOM 1744 O O . ASP A 1 217 ? 0.054 3.592 4.727 1.00 91.50 217 ASP A O 1
ATOM 1748 N N . SER A 1 218 ? -0.497 1.517 5.310 1.00 92.44 218 SER A N 1
ATOM 1749 C CA . SER A 1 218 ? 0.362 1.459 6.504 1.00 92.44 218 SER A CA 1
ATOM 1750 C C . SER A 1 218 ? 0.360 0.064 7.121 1.00 92.44 218 SER A C 1
ATOM 1752 O O . SER A 1 218 ? -0.444 -0.793 6.745 1.00 92.44 218 SER A O 1
ATOM 1754 N N . PHE A 1 219 ? 1.233 -0.157 8.101 1.00 93.62 219 PHE A N 1
ATOM 1755 C CA . PHE A 1 219 ? 1.164 -1.336 8.955 1.00 93.62 219 PHE A CA 1
ATOM 1756 C C . PHE A 1 219 ? 1.460 -1.006 10.419 1.00 93.62 219 PHE A C 1
ATOM 1758 O O . PHE A 1 219 ? 2.085 0.008 10.729 1.00 93.62 219 PHE A O 1
ATOM 1765 N N . TYR A 1 220 ? 1.001 -1.872 11.318 1.00 93.62 220 TYR A N 1
ATOM 1766 C CA . TYR A 1 220 ? 1.308 -1.838 12.743 1.00 93.62 220 TYR A CA 1
ATOM 1767 C C . TYR A 1 220 ? 1.772 -3.200 13.233 1.00 93.62 220 TYR A C 1
ATOM 1769 O O . TYR A 1 220 ? 1.200 -4.228 12.869 1.00 93.62 220 TYR A O 1
ATOM 1777 N N . MET A 1 221 ? 2.756 -3.195 14.119 1.00 91.50 221 MET A N 1
ATOM 1778 C CA . MET A 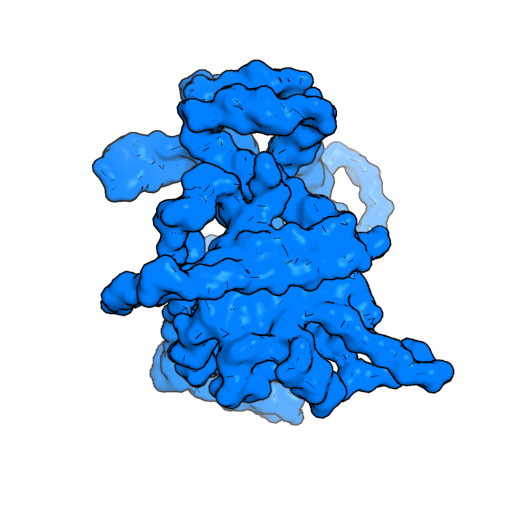1 221 ? 3.122 -4.347 14.926 1.00 91.50 221 MET A CA 1
ATOM 1779 C C . MET A 1 221 ? 3.714 -3.842 16.233 1.00 91.50 221 MET A C 1
ATOM 1781 O O . MET A 1 221 ? 4.496 -2.893 16.226 1.00 91.50 221 MET A O 1
ATOM 1785 N N . GLU A 1 222 ? 3.352 -4.475 17.348 1.00 90.06 222 GLU A N 1
ATOM 1786 C CA . GLU A 1 222 ? 3.909 -4.102 18.646 1.00 90.06 222 GLU A CA 1
ATOM 1787 C C . GLU A 1 222 ? 5.441 -4.135 18.593 1.00 90.06 222 GLU A C 1
ATOM 1789 O O . GLU A 1 222 ? 6.045 -5.070 18.053 1.00 90.06 222 GLU A O 1
ATOM 1794 N N . LYS A 1 223 ? 6.063 -3.089 19.138 1.00 88.56 223 LYS A N 1
ATOM 1795 C CA . LYS A 1 223 ? 7.504 -2.876 19.046 1.00 88.56 223 LYS A CA 1
ATOM 1796 C C . LYS A 1 223 ? 8.254 -4.022 19.716 1.00 88.56 223 LYS A C 1
ATOM 1798 O O . LYS A 1 223 ? 8.023 -4.326 20.883 1.00 88.56 223 LYS A O 1
ATOM 1803 N N . ILE A 1 224 ? 9.247 -4.570 19.019 1.00 88.62 224 ILE A N 1
ATOM 1804 C CA . ILE A 1 224 ? 10.125 -5.578 19.610 1.00 88.62 224 ILE A CA 1
ATOM 1805 C C . ILE A 1 224 ? 11.019 -4.883 20.658 1.00 88.62 224 ILE A C 1
ATOM 1807 O O . ILE A 1 224 ? 11.788 -3.977 20.312 1.00 88.62 224 ILE A O 1
ATOM 1811 N N . PRO A 1 225 ? 10.978 -5.285 21.941 1.00 84.75 225 PRO A N 1
ATOM 1812 C CA . PRO A 1 225 ? 11.755 -4.643 22.992 1.00 84.75 225 PRO A CA 1
ATOM 1813 C C . PRO A 1 225 ? 13.245 -4.891 22.778 1.00 84.75 225 PRO A C 1
ATOM 1815 O O . PRO A 1 225 ? 13.662 -6.014 22.479 1.00 84.75 225 PRO A O 1
ATOM 1818 N N . SER A 1 226 ? 14.067 -3.854 22.939 1.00 75.00 226 SER A N 1
ATOM 1819 C CA . SER A 1 226 ? 15.525 -3.998 22.952 1.00 75.00 226 SER A CA 1
ATOM 1820 C C . SER A 1 226 ? 15.939 -4.888 24.120 1.00 75.00 226 SER A C 1
ATOM 1822 O O . SER A 1 226 ? 15.497 -4.661 25.241 1.00 75.00 226 SER A O 1
ATOM 1824 N N . ARG A 1 227 ? 16.802 -5.885 23.884 1.00 68.94 227 ARG A N 1
ATOM 1825 C CA . ARG A 1 227 ? 17.423 -6.613 24.999 1.00 68.94 227 ARG A CA 1
ATOM 1826 C C . ARG A 1 227 ? 18.394 -5.685 25.731 1.00 68.94 227 ARG A C 1
ATOM 1828 O O . ARG A 1 227 ? 19.141 -4.946 25.083 1.00 68.94 227 ARG A O 1
ATOM 1835 N N . ASP A 1 228 ? 18.359 -5.758 27.058 1.00 50.47 228 ASP A N 1
ATOM 1836 C CA . ASP A 1 228 ? 19.138 -4.945 27.991 1.00 50.47 228 ASP A CA 1
ATOM 1837 C C . ASP A 1 228 ? 20.591 -4.741 27.527 1.00 50.47 228 ASP A C 1
ATOM 1839 O O . ASP A 1 228 ? 21.345 -5.690 27.306 1.00 50.47 228 ASP A O 1
ATOM 1843 N N . GLY A 1 229 ? 20.981 -3.476 27.353 1.00 51.59 229 GLY A N 1
ATOM 1844 C CA . GLY A 1 229 ? 22.375 -3.060 27.176 1.00 51.59 229 GLY A CA 1
ATOM 1845 C C . GLY A 1 229 ? 23.002 -3.213 25.782 1.00 51.59 229 GLY A C 1
ATOM 1846 O O . GLY A 1 229 ? 24.153 -2.815 25.616 1.00 51.59 229 GLY A O 1
ATOM 1847 N N . GLN A 1 230 ? 22.305 -3.731 24.761 1.00 49.78 230 GLN A N 1
ATOM 1848 C CA . GLN A 1 230 ? 22.866 -3.856 23.400 1.00 49.78 230 GLN A CA 1
ATOM 1849 C C . GLN A 1 230 ? 22.003 -3.156 22.345 1.00 49.78 230 GLN A C 1
ATOM 1851 O O . GLN A 1 230 ? 21.314 -3.792 21.551 1.00 49.78 230 GLN A O 1
ATOM 1856 N N . ALA A 1 231 ? 22.107 -1.825 22.297 1.00 50.34 231 ALA A N 1
ATOM 1857 C CA . ALA A 1 231 ? 21.390 -0.959 21.355 1.00 50.34 231 ALA A CA 1
ATOM 1858 C C . ALA A 1 231 ? 21.672 -1.239 19.858 1.00 50.34 231 ALA A C 1
ATOM 1860 O O . ALA A 1 231 ? 20.929 -0.760 19.010 1.00 50.34 231 ALA A O 1
ATOM 1861 N N . ASN A 1 232 ? 22.692 -2.044 19.525 1.00 52.06 232 ASN A N 1
ATOM 1862 C CA . ASN A 1 232 ? 23.185 -2.226 18.151 1.00 52.06 232 ASN A CA 1
ATOM 1863 C C . ASN A 1 232 ? 23.068 -3.655 17.591 1.00 52.06 232 ASN A C 1
ATOM 1865 O O . ASN A 1 232 ? 23.649 -3.951 16.544 1.00 52.06 232 ASN A O 1
ATOM 1869 N N . ARG A 1 233 ? 22.361 -4.581 18.253 1.00 59.50 233 ARG A N 1
ATOM 1870 C CA . ARG A 1 233 ? 22.243 -5.947 17.719 1.00 59.50 233 ARG A CA 1
ATOM 1871 C C . ARG A 1 233 ? 21.135 -6.019 16.663 1.00 59.50 233 ARG A C 1
ATOM 1873 O O . ARG A 1 233 ? 19.967 -5.795 16.970 1.00 59.50 233 ARG A O 1
ATOM 1880 N N . ARG A 1 234 ? 21.524 -6.353 15.427 1.00 68.75 234 ARG A N 1
ATOM 1881 C CA . ARG A 1 234 ? 20.632 -6.565 14.274 1.00 68.75 234 ARG A CA 1
ATOM 1882 C C . ARG A 1 234 ? 19.482 -7.506 14.653 1.00 68.75 234 ARG A C 1
ATOM 1884 O O . ARG A 1 234 ? 19.717 -8.552 15.261 1.00 68.75 234 ARG A O 1
ATOM 1891 N N . VAL A 1 235 ? 18.250 -7.131 14.311 1.00 81.81 235 VAL A N 1
ATOM 1892 C CA . VAL A 1 235 ? 17.076 -7.995 14.495 1.00 81.81 235 VAL A CA 1
ATOM 1893 C C . VAL A 1 235 ? 17.213 -9.198 13.563 1.00 81.81 235 VAL A C 1
ATOM 1895 O O . VAL A 1 235 ? 17.501 -9.028 12.382 1.00 81.81 235 VAL A O 1
ATOM 1898 N N . THR A 1 236 ? 17.072 -10.407 14.106 1.00 87.69 236 THR A N 1
ATOM 1899 C CA . THR A 1 236 ? 17.188 -11.664 13.354 1.00 87.69 236 THR A CA 1
ATOM 1900 C C . THR A 1 236 ? 15.809 -12.212 12.994 1.00 87.69 236 THR A C 1
ATOM 1902 O O . THR A 1 236 ? 14.888 -12.078 13.802 1.00 87.69 236 THR A O 1
ATOM 1905 N N . LYS A 1 237 ? 15.691 -12.922 11.860 1.00 91.19 237 LYS A N 1
ATOM 1906 C CA . LYS A 1 237 ? 14.487 -13.672 11.446 1.00 91.19 237 LYS A CA 1
ATOM 1907 C C . LYS A 1 237 ? 13.811 -14.406 12.598 1.00 91.19 237 LYS A C 1
ATOM 1909 O O . LYS A 1 237 ? 12.636 -14.195 12.868 1.00 91.19 237 LYS A O 1
ATOM 1914 N N . ALA A 1 238 ? 14.576 -15.219 13.329 1.00 91.00 238 ALA A N 1
ATOM 1915 C CA . ALA A 1 238 ? 14.058 -16.015 14.442 1.00 91.00 238 ALA A CA 1
ATOM 1916 C C . ALA A 1 238 ? 13.377 -15.154 15.519 1.00 91.00 238 ALA A C 1
ATOM 1918 O O . ALA A 1 238 ? 12.305 -15.509 15.997 1.00 91.00 238 ALA A O 1
ATOM 1919 N N . ARG A 1 239 ? 13.958 -13.993 15.853 1.00 90.44 239 ARG A N 1
ATOM 1920 C CA . ARG A 1 239 ? 13.392 -13.074 16.848 1.00 90.44 239 ARG A CA 1
ATOM 1921 C C . ARG A 1 239 ? 12.110 -12.411 16.347 1.00 90.44 239 ARG A C 1
ATOM 1923 O O . ARG A 1 239 ? 11.190 -12.232 17.137 1.00 90.44 239 ARG A O 1
ATOM 1930 N N . VAL A 1 240 ? 12.040 -12.051 15.063 1.00 92.25 240 VAL A N 1
ATOM 1931 C CA . VAL A 1 240 ? 10.808 -11.491 14.482 1.00 92.25 240 VAL A CA 1
ATOM 1932 C C . VAL A 1 240 ? 9.693 -12.531 14.481 1.00 92.25 240 VAL A C 1
ATOM 1934 O O . VAL A 1 240 ? 8.582 -12.235 14.909 1.00 92.25 240 VAL A O 1
ATOM 1937 N N . VAL A 1 241 ? 9.997 -13.757 14.050 1.00 94.44 241 VAL A N 1
ATOM 1938 C CA . VAL A 1 241 ? 9.035 -14.866 13.976 1.00 94.44 241 VAL A CA 1
ATOM 1939 C C . VAL A 1 241 ? 8.521 -15.271 15.361 1.00 94.44 241 VAL A C 1
ATOM 1941 O O . VAL A 1 241 ? 7.327 -15.537 15.505 1.00 94.44 241 VAL A O 1
ATOM 1944 N N . GLU A 1 242 ? 9.394 -15.294 16.373 1.00 94.06 242 GLU A N 1
ATOM 1945 C CA . GLU A 1 242 ? 9.024 -15.535 17.774 1.00 94.06 242 GLU A CA 1
ATOM 1946 C C . GLU A 1 242 ? 8.094 -14.432 18.292 1.00 94.06 242 GLU A C 1
ATOM 1948 O O . GLU A 1 242 ? 7.024 -14.726 18.818 1.00 94.06 242 GLU A O 1
ATOM 1953 N N . TRP A 1 243 ? 8.450 -13.161 18.076 1.00 93.94 243 TRP A N 1
ATOM 1954 C CA . TRP A 1 243 ? 7.626 -12.033 18.512 1.00 93.94 243 TRP A CA 1
ATOM 1955 C C . TRP A 1 243 ? 6.258 -12.012 17.819 1.00 93.94 243 TRP A C 1
ATOM 1957 O O . TRP A 1 243 ? 5.234 -11.790 18.464 1.00 93.94 243 TRP A O 1
ATOM 1967 N N . ASN A 1 244 ? 6.222 -12.298 16.517 1.00 95.38 244 ASN A N 1
ATOM 1968 C CA . ASN A 1 244 ? 4.999 -12.323 15.719 1.00 95.38 244 ASN A CA 1
ATOM 1969 C C . ASN A 1 244 ? 4.041 -13.469 16.083 1.00 95.38 244 ASN A C 1
ATOM 1971 O O . ASN A 1 244 ? 2.851 -13.378 15.790 1.00 95.38 244 ASN A O 1
ATOM 1975 N N . ALA A 1 245 ? 4.522 -14.520 16.753 1.00 93.25 245 ALA A N 1
ATOM 1976 C CA . ALA A 1 245 ? 3.663 -15.608 17.219 1.00 93.25 245 ALA A CA 1
ATOM 1977 C C . ALA A 1 245 ? 2.606 -15.134 18.236 1.00 93.25 245 ALA A C 1
ATOM 1979 O O . ALA A 1 245 ? 1.527 -15.716 18.309 1.00 93.25 245 ALA A O 1
ATOM 1980 N N . THR A 1 246 ? 2.895 -14.072 18.996 1.00 90.50 246 THR A N 1
ATOM 1981 C CA . THR A 1 246 ? 1.953 -13.474 19.961 1.00 90.50 246 THR A CA 1
ATOM 1982 C C . THR A 1 246 ? 1.550 -12.042 19.608 1.00 90.50 246 THR A C 1
ATOM 1984 O O . THR A 1 246 ? 0.523 -11.573 20.093 1.00 90.50 246 THR A O 1
ATOM 1987 N N . HIS A 1 247 ? 2.304 -11.362 18.738 1.00 92.38 247 HIS A N 1
ATOM 1988 C CA . HIS A 1 247 ? 2.039 -9.988 18.305 1.00 92.38 247 HIS A CA 1
ATOM 1989 C C . HIS A 1 247 ? 1.720 -9.948 16.810 1.00 92.38 247 HIS A C 1
ATOM 1991 O O . HIS A 1 247 ? 2.599 -9.950 15.943 1.00 92.38 247 HIS A O 1
ATOM 1997 N N . ARG A 1 248 ? 0.422 -9.926 16.509 1.00 93.00 248 ARG A N 1
ATOM 1998 C CA . ARG A 1 248 ? -0.097 -9.926 15.140 1.00 93.00 248 ARG A CA 1
ATOM 1999 C C . ARG A 1 248 ? 0.338 -8.669 14.379 1.00 93.00 248 ARG A C 1
ATOM 2001 O O . ARG A 1 248 ? 0.152 -7.557 14.864 1.00 93.00 248 ARG A O 1
ATOM 2008 N N . LEU A 1 249 ? 0.816 -8.855 13.149 1.00 95.94 249 LEU A N 1
ATOM 2009 C CA . LEU A 1 249 ? 1.029 -7.769 12.192 1.00 95.94 249 LEU A CA 1
ATOM 2010 C C . LEU A 1 249 ? -0.323 -7.308 11.627 1.00 95.94 249 LEU A C 1
ATOM 2012 O O . LEU A 1 249 ? -1.090 -8.107 11.087 1.00 95.94 249 LEU A O 1
ATOM 2016 N N . LEU A 1 250 ? -0.620 -6.018 11.721 1.00 96.06 250 LEU A N 1
ATOM 2017 C CA . LEU A 1 250 ? -1.796 -5.405 11.113 1.00 96.06 250 LEU A CA 1
ATOM 2018 C C . LEU A 1 250 ? -1.370 -4.652 9.860 1.00 96.06 250 LEU A C 1
ATOM 2020 O O . LEU A 1 250 ? -0.531 -3.762 9.927 1.00 96.06 250 LEU A O 1
ATOM 2024 N N . LEU A 1 251 ? -1.962 -4.987 8.723 1.00 96.25 251 LEU A N 1
ATOM 2025 C CA . LEU A 1 251 ? -1.830 -4.230 7.484 1.00 96.25 251 LEU A CA 1
ATOM 2026 C C . LEU A 1 251 ? -3.103 -3.402 7.307 1.00 96.25 251 LEU A C 1
ATOM 2028 O O . LEU A 1 251 ? -4.204 -3.948 7.414 1.00 96.25 251 LEU A O 1
ATOM 2032 N N . PHE A 1 252 ? -2.966 -2.107 7.033 1.00 95.25 252 PHE A N 1
ATOM 2033 C CA . PHE A 1 252 ? -4.096 -1.187 6.917 1.00 95.25 252 PHE A CA 1
ATOM 2034 C C . PHE A 1 252 ? -4.258 -0.685 5.480 1.00 95.25 252 PHE A C 1
ATOM 2036 O O . PHE A 1 252 ? -3.570 0.256 5.078 1.00 95.25 252 PHE A O 1
ATOM 2043 N N . PRO A 1 253 ? -5.189 -1.269 4.714 1.00 94.88 253 PRO A N 1
ATOM 2044 C CA . PRO A 1 253 ? -5.809 -0.600 3.579 1.00 94.88 253 PRO A CA 1
ATOM 2045 C C . PRO A 1 253 ? -6.784 0.474 4.088 1.00 94.88 253 PRO A C 1
ATOM 2047 O O . PRO A 1 253 ? -7.701 0.171 4.858 1.00 94.88 253 PRO A O 1
ATOM 2050 N N . ILE A 1 254 ? -6.605 1.725 3.674 1.00 93.69 254 ILE A N 1
ATOM 2051 C CA . ILE A 1 254 ? -7.422 2.869 4.090 1.00 93.69 254 ILE A CA 1
ATOM 2052 C C . ILE A 1 254 ? -8.212 3.368 2.883 1.00 93.69 254 ILE A C 1
ATOM 2054 O O . ILE A 1 254 ? -7.645 3.775 1.872 1.00 93.69 254 ILE A O 1
ATOM 2058 N N . THR A 1 255 ? -9.542 3.366 2.981 1.00 90.75 255 THR A N 1
ATOM 2059 C CA . THR A 1 255 ? -10.395 3.704 1.836 1.00 90.75 255 THR A CA 1
ATOM 2060 C C . THR A 1 255 ? -11.689 4.390 2.245 1.00 90.75 255 THR A C 1
ATOM 2062 O O . THR A 1 255 ? -12.259 4.125 3.300 1.00 90.75 255 THR A O 1
ATOM 2065 N N . VAL A 1 256 ? -12.189 5.259 1.366 1.00 88.00 256 VAL A N 1
ATOM 2066 C CA . VAL A 1 256 ? -13.527 5.869 1.465 1.00 88.00 256 VAL A CA 1
ATOM 2067 C C . VAL A 1 256 ? -14.548 5.196 0.539 1.00 88.00 256 VAL A C 1
ATOM 2069 O O . VAL A 1 256 ? -15.709 5.604 0.498 1.00 88.00 256 VAL A O 1
ATOM 2072 N N . SER A 1 257 ? -14.119 4.174 -0.208 1.00 86.31 257 SER A N 1
ATOM 2073 C CA . SER A 1 257 ? -14.951 3.377 -1.110 1.00 86.31 257 SER A CA 1
ATOM 2074 C C . SER A 1 257 ? -15.545 2.164 -0.391 1.00 86.31 257 SER A C 1
ATOM 2076 O O . SER A 1 257 ? -15.062 1.749 0.654 1.00 86.31 257 SER A O 1
ATOM 2078 N N . ASN A 1 258 ? -16.583 1.558 -0.973 1.00 86.25 258 ASN A N 1
ATOM 2079 C CA . ASN A 1 258 ? -17.118 0.261 -0.535 1.00 86.25 258 ASN A CA 1
ATOM 2080 C C . ASN A 1 258 ? -16.291 -0.937 -1.032 1.00 86.25 258 ASN A C 1
ATOM 2082 O O . ASN A 1 258 ? -16.527 -2.071 -0.606 1.00 86.25 258 ASN A O 1
ATOM 2086 N N . THR A 1 259 ? -15.370 -0.690 -1.964 1.00 86.81 259 THR A N 1
ATOM 2087 C CA . THR A 1 259 ? -14.499 -1.697 -2.568 1.00 86.81 259 THR A CA 1
ATOM 2088 C C . THR A 1 259 ? -13.060 -1.207 -2.598 1.00 86.81 259 THR A C 1
ATOM 2090 O O . THR A 1 259 ? -12.817 -0.056 -2.966 1.00 86.81 259 THR A O 1
ATOM 2093 N N . HIS A 1 260 ? -12.123 -2.088 -2.268 1.00 88.75 260 HIS A N 1
ATOM 2094 C CA . HIS A 1 260 ? -10.688 -1.828 -2.263 1.00 88.75 260 HIS A CA 1
ATOM 2095 C C . HIS A 1 260 ? -9.945 -3.143 -2.473 1.00 88.75 260 HIS A C 1
ATOM 2097 O O . HIS A 1 260 ? -9.665 -3.866 -1.515 1.00 88.75 260 HIS A O 1
ATOM 2103 N N . ASP A 1 261 ? -9.692 -3.475 -3.737 1.00 89.06 261 ASP A N 1
ATOM 2104 C CA . ASP A 1 261 ? -8.905 -4.655 -4.077 1.00 89.06 261 ASP A CA 1
ATOM 2105 C C . ASP A 1 261 ? -7.478 -4.482 -3.546 1.00 89.06 261 ASP A C 1
ATOM 2107 O O . ASP A 1 261 ? -6.854 -3.433 -3.712 1.00 89.06 261 ASP A O 1
ATOM 2111 N N . VAL A 1 262 ? -6.972 -5.517 -2.882 1.00 90.94 262 VAL A N 1
ATOM 2112 C CA . VAL A 1 262 ? -5.636 -5.507 -2.290 1.00 90.94 262 VAL A CA 1
ATOM 2113 C C . VAL A 1 262 ? -4.672 -6.233 -3.210 1.00 90.94 262 VAL A C 1
ATOM 2115 O O . VAL A 1 262 ? -4.940 -7.348 -3.651 1.00 90.94 262 VAL A O 1
ATOM 2118 N N . ASN A 1 263 ? -3.532 -5.617 -3.487 1.00 89.00 263 ASN A N 1
ATOM 2119 C CA . ASN A 1 263 ? -2.493 -6.207 -4.308 1.00 89.00 263 ASN A CA 1
ATOM 2120 C C . ASN A 1 263 ? -1.717 -7.257 -3.495 1.00 89.00 263 ASN A C 1
ATOM 2122 O O . ASN A 1 263 ? -1.048 -6.928 -2.511 1.00 89.00 263 ASN A O 1
ATOM 2126 N N . ALA A 1 264 ? -1.784 -8.526 -3.911 1.00 90.25 264 ALA A N 1
ATOM 2127 C CA . ALA A 1 264 ? -1.081 -9.623 -3.247 1.00 90.25 264 ALA A CA 1
ATOM 2128 C C . ALA A 1 264 ? 0.435 -9.380 -3.175 1.00 90.25 264 ALA A C 1
ATOM 2130 O O . ALA A 1 264 ? 1.049 -9.643 -2.138 1.00 90.25 264 ALA A O 1
ATOM 2131 N N . SER A 1 265 ? 1.019 -8.812 -4.235 1.00 85.88 265 SER A N 1
ATOM 2132 C CA . SER A 1 265 ? 2.451 -8.527 -4.331 1.00 85.88 265 SER A CA 1
ATOM 2133 C C . SER A 1 265 ? 2.930 -7.574 -3.241 1.00 85.88 265 SER A C 1
ATOM 2135 O O . SER A 1 265 ? 4.045 -7.701 -2.738 1.00 85.88 265 SER A O 1
ATOM 2137 N N . GLU A 1 266 ? 2.095 -6.612 -2.840 1.00 87.75 266 GLU A N 1
ATOM 2138 C CA . GLU A 1 266 ? 2.439 -5.658 -1.780 1.00 87.75 266 GLU A CA 1
ATOM 2139 C C . GLU A 1 266 ? 2.486 -6.337 -0.416 1.00 87.75 266 GLU A C 1
ATOM 2141 O O . GLU A 1 266 ? 3.433 -6.123 0.342 1.00 87.75 266 GLU A O 1
ATOM 2146 N N . ILE A 1 267 ? 1.509 -7.203 -0.132 1.00 92.88 267 ILE A N 1
ATOM 2147 C CA . ILE A 1 267 ? 1.481 -8.005 1.094 1.00 92.88 267 ILE A CA 1
ATOM 2148 C C . ILE A 1 267 ? 2.731 -8.886 1.154 1.00 92.88 267 ILE A C 1
ATOM 2150 O O . ILE A 1 267 ? 3.466 -8.850 2.140 1.00 92.88 267 ILE A O 1
ATOM 2154 N N . ILE A 1 268 ? 2.997 -9.644 0.087 1.00 91.62 268 ILE A N 1
ATOM 2155 C CA . ILE A 1 268 ? 4.134 -10.568 0.004 1.00 91.62 268 ILE A CA 1
ATOM 2156 C C . ILE A 1 268 ? 5.443 -9.810 0.189 1.00 91.62 268 ILE A C 1
ATOM 2158 O O . ILE A 1 268 ? 6.291 -10.234 0.969 1.00 91.62 268 ILE A O 1
ATOM 2162 N N . LYS A 1 269 ? 5.589 -8.650 -0.456 1.00 89.31 269 LYS A N 1
ATOM 2163 C CA . LYS A 1 269 ? 6.781 -7.810 -0.336 1.00 89.31 269 LYS A CA 1
ATOM 2164 C C . LYS A 1 269 ? 6.988 -7.285 1.082 1.00 89.31 269 LYS A C 1
ATOM 2166 O O . LYS A 1 269 ? 8.114 -7.339 1.565 1.00 89.31 269 LYS A O 1
ATOM 2171 N N . ILE A 1 270 ? 5.944 -6.804 1.762 1.00 91.94 270 ILE A N 1
ATOM 2172 C CA . ILE A 1 270 ? 6.050 -6.357 3.162 1.00 91.94 270 ILE A CA 1
ATOM 2173 C C . ILE A 1 270 ? 6.463 -7.531 4.058 1.00 91.94 270 ILE A C 1
ATOM 2175 O O . ILE A 1 270 ? 7.417 -7.410 4.825 1.00 91.94 270 ILE A O 1
ATOM 2179 N N . LEU A 1 271 ? 5.796 -8.679 3.928 1.00 94.69 271 LEU A N 1
ATOM 2180 C CA . LEU A 1 271 ? 6.085 -9.867 4.732 1.00 94.69 271 LEU A CA 1
ATOM 2181 C C . LEU A 1 271 ? 7.496 -10.416 4.488 1.00 94.69 271 LEU A C 1
ATOM 2183 O O . LEU A 1 271 ? 8.178 -10.785 5.439 1.00 94.69 271 LEU A O 1
ATOM 2187 N N . ASP A 1 272 ? 7.952 -10.449 3.238 1.00 92.25 272 ASP A N 1
ATOM 2188 C CA . ASP A 1 272 ? 9.301 -10.880 2.860 1.00 92.25 272 ASP A CA 1
ATOM 2189 C C . ASP A 1 272 ? 10.364 -9.939 3.437 1.00 92.25 272 ASP A C 1
ATOM 2191 O O . ASP A 1 272 ? 11.321 -10.384 4.069 1.00 92.25 272 ASP A O 1
ATOM 2195 N N . LYS A 1 273 ? 10.158 -8.621 3.310 1.00 91.38 273 LYS A N 1
ATOM 2196 C CA . LYS A 1 273 ? 11.061 -7.602 3.866 1.00 91.38 273 LYS A CA 1
ATOM 2197 C C . LYS A 1 273 ? 11.128 -7.623 5.391 1.00 91.38 273 LYS A C 1
ATOM 2199 O O . LYS A 1 273 ? 12.165 -7.270 5.945 1.00 91.38 273 LYS A O 1
ATOM 2204 N N . LEU A 1 274 ? 10.058 -8.037 6.065 1.00 93.06 274 LEU A N 1
ATOM 2205 C CA . LEU A 1 274 ? 10.025 -8.233 7.516 1.00 93.06 274 LEU A CA 1
ATOM 2206 C C . LEU A 1 274 ? 10.463 -9.644 7.948 1.00 93.06 274 LEU A C 1
ATOM 2208 O O . LEU A 1 274 ? 10.469 -9.927 9.141 1.00 93.06 274 LEU A O 1
ATOM 2212 N N . GLU A 1 275 ? 10.846 -10.518 7.010 1.00 94.25 275 GLU A N 1
ATOM 2213 C CA . GLU A 1 275 ? 11.219 -11.922 7.249 1.00 94.25 275 GLU A CA 1
ATOM 2214 C C . GLU A 1 275 ? 10.098 -12.774 7.891 1.00 94.25 275 GLU A C 1
ATOM 2216 O O . GLU A 1 275 ? 10.361 -13.750 8.597 1.00 94.25 275 GLU A O 1
ATOM 2221 N N . LEU A 1 276 ? 8.837 -12.425 7.614 1.00 95.50 276 LEU A N 1
ATOM 2222 C CA . LEU A 1 276 ? 7.624 -13.053 8.154 1.00 95.50 276 LEU A CA 1
ATOM 2223 C C . LEU A 1 276 ? 6.842 -13.909 7.148 1.00 95.50 276 LEU A C 1
ATOM 2225 O O . LEU A 1 276 ? 5.920 -14.612 7.557 1.00 95.50 276 LEU A O 1
ATOM 2229 N N . LEU A 1 277 ? 7.185 -13.869 5.856 1.00 94.88 277 LEU A N 1
ATOM 2230 C CA . LEU A 1 277 ? 6.400 -14.507 4.788 1.00 94.88 277 LEU A CA 1
ATOM 2231 C C . LEU A 1 277 ? 6.137 -16.002 5.027 1.00 94.88 277 LEU A C 1
ATOM 2233 O O . LEU A 1 277 ? 4.990 -16.434 4.980 1.00 94.88 277 LEU A O 1
ATOM 2237 N N . GLU A 1 278 ? 7.180 -16.774 5.335 1.00 94.38 278 GLU A N 1
ATOM 2238 C CA . GLU A 1 278 ? 7.066 -18.216 5.607 1.00 94.38 278 GLU A CA 1
ATOM 2239 C C . GLU A 1 278 ? 6.235 -18.496 6.868 1.00 94.38 278 GLU A C 1
ATOM 2241 O O . GLU A 1 278 ? 5.318 -19.311 6.839 1.00 94.38 278 GLU A O 1
ATOM 2246 N N . ALA A 1 279 ? 6.492 -17.766 7.959 1.00 95.06 279 ALA A N 1
ATOM 2247 C CA . ALA A 1 279 ? 5.776 -17.950 9.221 1.00 95.06 279 ALA A CA 1
ATOM 2248 C C . ALA A 1 279 ? 4.276 -17.637 9.090 1.00 95.06 279 ALA A C 1
ATOM 2250 O O . ALA A 1 279 ? 3.439 -18.311 9.685 1.00 95.06 279 ALA A O 1
ATOM 2251 N N . VAL A 1 280 ? 3.928 -16.625 8.293 1.00 94.75 280 VAL A N 1
ATOM 2252 C CA . VAL A 1 280 ? 2.537 -16.287 7.967 1.00 94.75 280 VAL A CA 1
ATOM 2253 C C . VAL A 1 280 ? 1.905 -17.328 7.044 1.00 94.75 280 VAL A C 1
ATOM 2255 O O . VAL A 1 280 ? 0.714 -17.604 7.173 1.00 94.75 280 VAL A O 1
ATOM 2258 N N . ALA A 1 281 ? 2.674 -17.915 6.125 1.00 93.62 281 ALA A N 1
ATOM 2259 C CA . ALA A 1 281 ? 2.173 -18.981 5.264 1.00 93.62 281 ALA A CA 1
ATOM 2260 C C . ALA A 1 281 ? 1.818 -20.252 6.057 1.00 93.62 281 ALA A C 1
ATOM 2262 O O . ALA A 1 281 ? 0.862 -20.940 5.704 1.00 93.62 281 ALA A O 1
ATOM 2263 N N . GLU A 1 282 ? 2.544 -20.528 7.144 1.00 94.31 282 GLU A N 1
ATOM 2264 C CA . GLU A 1 282 ? 2.233 -21.606 8.091 1.00 94.31 282 GLU A CA 1
ATOM 2265 C C . GLU A 1 282 ? 1.042 -21.267 9.005 1.00 94.31 282 GLU A C 1
ATOM 2267 O O . GLU A 1 282 ? 0.221 -22.136 9.301 1.00 94.31 282 GLU A O 1
ATOM 2272 N N . ASP A 1 283 ? 0.922 -20.009 9.439 1.00 93.00 283 ASP A N 1
ATOM 2273 C CA . ASP A 1 283 ? -0.147 -19.545 10.327 1.00 93.00 283 ASP A CA 1
ATOM 2274 C C . ASP A 1 283 ? -0.654 -18.145 9.945 1.00 93.00 283 ASP A C 1
ATOM 2276 O O . ASP A 1 283 ? -0.120 -17.106 10.347 1.00 93.00 283 ASP A O 1
ATOM 2280 N N . LEU A 1 284 ? -1.776 -18.124 9.223 1.00 91.19 284 LEU A N 1
ATOM 2281 C CA . LEU A 1 284 ? -2.428 -16.898 8.755 1.00 91.19 284 LEU A CA 1
ATOM 2282 C C . LEU A 1 284 ? -2.963 -16.011 9.888 1.00 91.19 284 LEU A C 1
ATOM 2284 O O . LEU A 1 284 ? -3.295 -14.854 9.639 1.00 91.19 284 LEU A O 1
ATOM 2288 N N . SER A 1 285 ? -3.076 -16.513 11.123 1.00 90.06 285 SER A N 1
ATOM 2289 C CA . SER A 1 285 ? -3.550 -15.715 12.261 1.00 90.06 285 SER A CA 1
ATOM 2290 C C . SER A 1 285 ? -2.526 -14.677 12.734 1.00 90.06 285 SER A C 1
ATOM 2292 O O . SER A 1 285 ? -2.878 -13.762 13.485 1.00 90.06 285 SER A O 1
ATOM 2294 N N . ARG A 1 286 ? -1.281 -14.784 12.258 1.00 94.56 286 ARG A N 1
ATOM 2295 C CA . ARG A 1 286 ? -0.156 -13.886 12.541 1.00 94.56 286 ARG A CA 1
ATOM 2296 C C . ARG A 1 286 ? -0.222 -12.540 11.829 1.00 94.56 286 ARG A C 1
ATOM 2298 O O . ARG A 1 286 ? 0.498 -11.613 12.205 1.00 94.56 286 ARG A O 1
ATOM 2305 N N . VAL A 1 287 ? -1.090 -12.416 10.827 1.00 96.31 287 VAL A N 1
ATOM 2306 C CA . VAL A 1 287 ? -1.325 -11.178 10.083 1.00 96.31 287 VAL A CA 1
ATOM 2307 C C . VAL A 1 287 ? -2.824 -10.932 9.914 1.00 96.31 287 VAL A C 1
ATOM 2309 O O . VAL A 1 287 ? -3.625 -11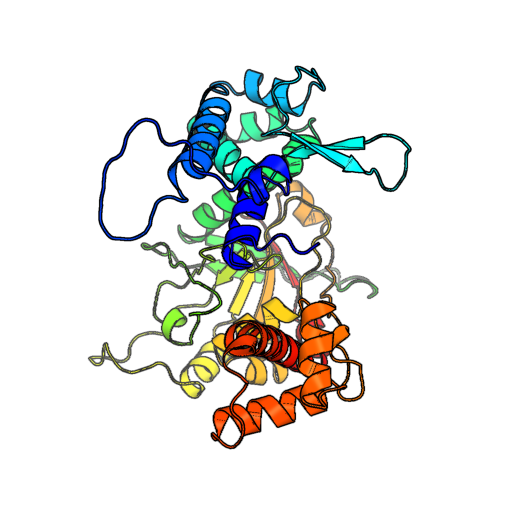.865 9.866 1.00 96.31 287 VAL A O 1
ATOM 2312 N N . ALA A 1 288 ? -3.232 -9.671 9.825 1.00 95.56 288 ALA A N 1
ATOM 2313 C CA . ALA A 1 288 ? -4.590 -9.306 9.443 1.00 95.56 288 ALA A CA 1
ATOM 2314 C C . ALA A 1 288 ? -4.602 -8.109 8.494 1.00 95.56 288 ALA A C 1
ATOM 2316 O O . ALA A 1 288 ? -3.819 -7.175 8.651 1.00 95.56 288 ALA A O 1
ATOM 2317 N N . LEU A 1 289 ? -5.548 -8.124 7.555 1.00 96.44 289 LEU A N 1
ATOM 2318 C CA . LEU A 1 289 ? -5.930 -6.950 6.776 1.00 96.44 289 LEU A CA 1
ATOM 2319 C C . LEU A 1 289 ? -7.034 -6.216 7.542 1.00 96.44 289 LEU A C 1
ATOM 2321 O O . LEU A 1 289 ? -8.144 -6.730 7.667 1.00 96.44 289 LEU A O 1
ATOM 2325 N N . ALA A 1 290 ? -6.743 -5.035 8.074 1.00 95.94 290 ALA A N 1
ATOM 2326 C CA . ALA A 1 290 ? -7.702 -4.200 8.788 1.00 95.94 290 ALA A CA 1
ATOM 2327 C C . ALA A 1 290 ? -8.094 -3.003 7.911 1.00 95.94 290 ALA A C 1
ATOM 2329 O O . ALA A 1 290 ? -7.401 -1.990 7.876 1.00 95.94 290 ALA A O 1
ATOM 2330 N N . PHE A 1 291 ? -9.207 -3.132 7.189 1.00 95.94 291 PHE A N 1
ATOM 2331 C CA . PHE A 1 291 ? -9.745 -2.073 6.341 1.00 95.94 291 PHE A CA 1
ATOM 2332 C C . PHE A 1 291 ? -10.276 -0.931 7.199 1.00 95.94 291 PHE A C 1
ATOM 2334 O O . PHE A 1 291 ? -11.249 -1.107 7.941 1.00 95.94 291 PHE A O 1
ATOM 2341 N N . VAL A 1 292 ? -9.657 0.238 7.072 1.00 95.75 292 VAL A N 1
ATOM 2342 C CA . VAL A 1 292 ? -10.098 1.450 7.760 1.00 95.75 292 VAL A CA 1
ATOM 2343 C C . VAL A 1 292 ? -11.005 2.233 6.828 1.00 95.75 292 VAL A C 1
ATOM 2345 O O . VAL A 1 292 ? -10.581 2.656 5.751 1.00 95.75 292 VAL A O 1
ATOM 2348 N N . VAL A 1 293 ? -12.258 2.413 7.242 1.00 93.81 293 VAL A N 1
ATOM 2349 C CA . VAL A 1 293 ? -13.296 3.058 6.429 1.00 93.81 293 VAL A CA 1
ATOM 2350 C C . VAL A 1 293 ? -14.061 4.115 7.227 1.00 93.81 293 VAL A C 1
ATOM 2352 O O . VAL A 1 293 ? -14.088 4.053 8.463 1.00 93.81 293 VAL A O 1
ATOM 2355 N N . PRO A 1 294 ? -14.726 5.076 6.561 1.00 91.19 294 PRO A N 1
ATOM 2356 C CA . PRO A 1 294 ? -15.649 5.988 7.223 1.00 91.19 294 PRO A CA 1
ATOM 2357 C C . PRO A 1 294 ? -16.739 5.237 7.988 1.00 91.19 294 PRO A C 1
ATOM 2359 O O . PRO A 1 294 ? -17.235 4.204 7.522 1.00 91.19 294 PRO A O 1
ATOM 2362 N N . ARG A 1 295 ? -17.184 5.785 9.122 1.00 89.06 295 ARG A N 1
ATOM 2363 C CA . ARG A 1 295 ? -18.167 5.159 10.026 1.00 89.06 295 ARG A CA 1
ATOM 2364 C C . ARG A 1 295 ? -19.413 4.659 9.304 1.00 89.06 295 ARG A C 1
ATOM 2366 O O . ARG A 1 295 ? -19.885 3.554 9.567 1.00 89.06 295 ARG A O 1
ATOM 2373 N N . ARG A 1 296 ? -19.909 5.446 8.345 1.00 87.38 296 ARG A N 1
ATOM 2374 C CA . ARG A 1 296 ? -21.082 5.118 7.518 1.00 87.38 296 ARG A CA 1
ATOM 2375 C C . ARG A 1 296 ? -20.951 3.799 6.743 1.00 87.38 296 ARG A C 1
ATOM 2377 O O . ARG A 1 296 ? -21.969 3.206 6.407 1.00 87.38 296 ARG A O 1
ATOM 2384 N N . LEU A 1 297 ? -19.730 3.337 6.461 1.00 90.06 297 LEU A N 1
ATOM 2385 C CA . LEU A 1 297 ? -19.477 2.120 5.686 1.00 90.06 297 LEU A CA 1
ATOM 2386 C C . LEU A 1 297 ? -19.273 0.880 6.559 1.00 90.06 297 LEU A C 1
ATOM 2388 O O . LEU A 1 297 ? -19.475 -0.230 6.075 1.00 90.06 297 LEU A O 1
ATOM 2392 N N . VAL A 1 298 ? -18.924 1.023 7.843 1.00 89.06 298 VAL A N 1
ATOM 2393 C CA . VAL A 1 298 ? -18.546 -0.106 8.719 1.00 89.06 298 VAL A CA 1
ATOM 2394 C C . VAL A 1 298 ? -19.625 -1.193 8.768 1.00 89.06 298 VAL A C 1
ATOM 2396 O O . VAL A 1 298 ? -19.307 -2.384 8.747 1.00 89.06 298 VAL A O 1
ATOM 2399 N N . GLY A 1 299 ? -20.906 -0.810 8.791 1.00 86.25 299 GLY A N 1
ATOM 2400 C CA . GLY A 1 299 ? -22.030 -1.753 8.834 1.00 86.25 299 GLY A CA 1
ATOM 2401 C C . GLY A 1 299 ? -22.267 -2.513 7.523 1.00 86.25 299 GLY A C 1
ATOM 2402 O O . GLY A 1 299 ? -22.749 -3.644 7.549 1.00 86.25 299 GLY A O 1
ATOM 2403 N N . THR A 1 300 ? -21.903 -1.927 6.381 1.00 88.81 300 THR A N 1
ATOM 2404 C CA . THR A 1 300 ? -22.184 -2.473 5.042 1.00 88.81 300 THR A CA 1
ATOM 2405 C C . THR A 1 300 ? -20.951 -3.022 4.331 1.00 88.81 300 THR A C 1
ATOM 2407 O O . THR A 1 300 ? -21.100 -3.706 3.317 1.00 88.81 300 THR A O 1
ATOM 2410 N N . TYR A 1 301 ? -19.748 -2.747 4.845 1.00 90.94 301 TYR A N 1
ATOM 2411 C CA . TYR A 1 301 ? -18.489 -3.163 4.237 1.00 90.94 301 TYR A CA 1
ATOM 2412 C C . TYR A 1 301 ? -18.354 -4.688 4.221 1.00 90.94 301 TYR A C 1
ATOM 2414 O O . TYR A 1 301 ? -18.661 -5.376 5.207 1.00 90.94 301 TYR A O 1
ATOM 2422 N N . LYS A 1 302 ? -17.897 -5.215 3.087 1.00 90.31 302 LYS A N 1
ATOM 2423 C CA . LYS A 1 302 ? -17.765 -6.653 2.813 1.00 90.31 302 LYS A CA 1
ATOM 2424 C C . LYS A 1 302 ? -16.295 -7.025 2.634 1.00 90.31 302 LYS A C 1
ATOM 2426 O O . LYS A 1 302 ? -15.451 -6.141 2.516 1.00 90.31 302 LYS A O 1
ATOM 2431 N N . GLY A 1 303 ? -16.000 -8.326 2.627 1.00 88.12 303 GLY A N 1
ATOM 2432 C CA . GLY A 1 303 ? -14.669 -8.812 2.268 1.00 88.12 303 GLY A CA 1
ATOM 2433 C C . GLY A 1 303 ? -14.269 -8.336 0.873 1.00 88.12 303 GLY A C 1
ATOM 2434 O O . GLY A 1 303 ? -15.115 -8.235 -0.014 1.00 88.12 303 GLY A O 1
ATOM 2435 N N . GLN A 1 304 ? -12.989 -8.037 0.715 1.00 92.25 304 GLN A N 1
ATOM 2436 C CA . GLN A 1 304 ? -12.373 -7.523 -0.501 1.00 92.25 304 GLN A CA 1
ATOM 2437 C C . GLN A 1 304 ? -11.560 -8.617 -1.194 1.00 92.25 304 GLN A C 1
ATOM 2439 O O . GLN A 1 304 ? -11.183 -9.613 -0.562 1.00 92.25 304 GLN A O 1
ATOM 2444 N N . ASN A 1 305 ? -11.284 -8.444 -2.487 1.00 90.94 305 ASN A N 1
ATOM 2445 C CA . ASN A 1 305 ? -10.417 -9.373 -3.201 1.00 90.94 305 ASN A CA 1
ATOM 2446 C C . ASN A 1 305 ? -8.954 -9.063 -2.894 1.00 90.94 305 ASN A C 1
ATOM 2448 O O . ASN A 1 305 ? -8.560 -7.905 -2.778 1.00 90.94 305 ASN A O 1
ATOM 2452 N N . VAL A 1 306 ? -8.149 -10.116 -2.800 1.00 90.12 306 VAL A N 1
ATOM 2453 C CA . VAL A 1 306 ? -6.694 -10.010 -2.866 1.00 90.12 306 VAL A CA 1
ATOM 2454 C C . VAL A 1 306 ? -6.309 -10.497 -4.254 1.00 90.12 306 VAL A C 1
ATOM 2456 O O . VAL A 1 306 ? -6.527 -11.663 -4.580 1.00 90.12 306 VAL A O 1
ATOM 2459 N N . VAL A 1 307 ? -5.839 -9.581 -5.091 1.00 87.12 307 VAL A N 1
ATOM 2460 C CA . VAL A 1 307 ? -5.604 -9.816 -6.514 1.00 87.12 307 VAL A CA 1
ATOM 2461 C C . VAL A 1 307 ? -4.139 -10.161 -6.727 1.00 87.12 307 VAL A C 1
ATOM 2463 O O . VAL A 1 307 ? -3.244 -9.418 -6.323 1.00 87.12 307 VAL A O 1
ATOM 2466 N N . THR A 1 308 ? -3.905 -11.293 -7.378 1.00 79.25 308 THR A N 1
ATOM 2467 C CA . THR A 1 308 ? -2.598 -11.725 -7.871 1.00 79.25 308 THR A CA 1
ATOM 2468 C C . THR A 1 308 ? -2.490 -11.387 -9.350 1.00 79.25 308 THR A C 1
ATOM 2470 O O . THR A 1 308 ? -3.390 -11.706 -10.126 1.00 79.25 308 THR A O 1
ATOM 2473 N N . VAL A 1 309 ? -1.393 -10.747 -9.752 1.00 70.19 309 VAL A N 1
ATOM 2474 C CA . VAL A 1 309 ? -1.056 -10.598 -11.171 1.00 70.19 309 VAL A CA 1
ATOM 2475 C C . VAL A 1 309 ? -0.175 -11.777 -11.550 1.00 70.19 309 VAL A C 1
ATOM 2477 O O . VAL A 1 309 ? 0.940 -11.882 -11.044 1.00 70.19 309 VAL A O 1
ATOM 2480 N N . GLU A 1 310 ? -0.664 -12.647 -12.428 1.00 67.19 310 GLU A N 1
ATOM 2481 C CA . GLU A 1 310 ? 0.132 -13.761 -12.944 1.00 67.19 310 GLU A CA 1
ATOM 2482 C C . GLU A 1 310 ? 1.344 -13.211 -13.721 1.00 67.19 310 GLU A C 1
ATOM 2484 O O . GLU A 1 310 ? 1.174 -12.400 -14.645 1.00 67.19 310 GLU A O 1
ATOM 2489 N N . PRO A 1 311 ? 2.584 -13.557 -13.332 1.00 69.62 311 PRO A N 1
ATOM 2490 C CA . PRO A 1 311 ? 3.744 -13.243 -14.150 1.00 69.62 311 PRO A CA 1
ATOM 2491 C C . PRO A 1 311 ? 3.766 -14.078 -15.434 1.00 69.62 311 PRO A C 1
ATOM 2493 O O . PRO A 1 311 ? 3.223 -15.177 -15.460 1.00 69.62 311 PRO A O 1
ATOM 2496 N N . PRO A 1 312 ? 4.466 -13.599 -16.476 1.00 74.88 312 PRO A N 1
ATOM 2497 C CA . PRO A 1 312 ? 4.901 -14.468 -17.566 1.00 74.88 312 PRO A CA 1
ATOM 2498 C C . PRO A 1 312 ? 5.680 -15.688 -17.028 1.00 74.88 312 PRO A C 1
ATOM 2500 O O . PRO A 1 312 ? 6.474 -15.550 -16.099 1.00 74.88 312 PRO A O 1
ATOM 2503 N N . GLY A 1 313 ? 5.470 -16.870 -17.594 1.00 77.62 313 GLY A N 1
ATOM 2504 C CA . GLY A 1 313 ? 6.215 -18.085 -17.263 1.00 77.62 313 GLY A CA 1
ATOM 2505 C C . GLY A 1 313 ? 7.653 -18.083 -17.801 1.00 77.62 313 GLY A C 1
ATOM 2506 O O . GLY A 1 313 ? 8.055 -17.199 -18.552 1.00 77.62 313 GLY A O 1
ATOM 2507 N N . GLY A 1 314 ? 8.440 -19.100 -17.437 1.00 82.19 314 GLY A N 1
ATOM 2508 C CA . GLY A 1 314 ? 9.847 -19.229 -17.854 1.00 82.19 314 GLY A CA 1
ATOM 2509 C C . GLY A 1 314 ? 10.048 -19.298 -19.374 1.00 82.19 314 GLY A C 1
ATOM 2510 O O . GLY A 1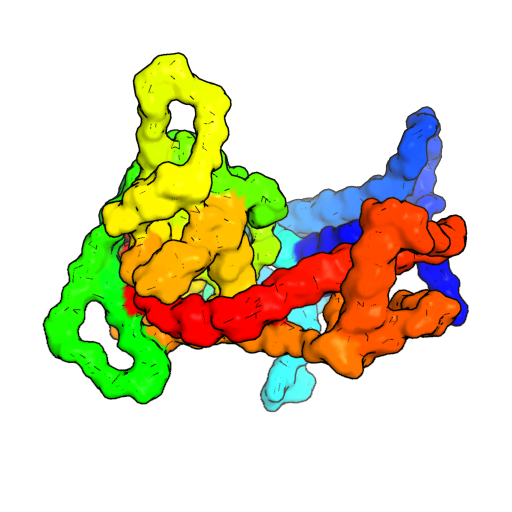 314 ? 10.927 -18.626 -19.919 1.00 82.19 314 GLY A O 1
ATOM 2511 N N . ASP A 1 315 ? 9.163 -20.026 -20.061 1.00 87.00 315 ASP A N 1
ATOM 2512 C CA . ASP A 1 315 ? 9.155 -20.190 -21.523 1.00 87.00 315 ASP A CA 1
ATOM 2513 C C . ASP A 1 315 ? 8.553 -18.990 -22.273 1.00 87.00 315 ASP A C 1
ATOM 2515 O O . ASP A 1 315 ? 8.653 -18.899 -23.502 1.00 87.00 315 ASP A O 1
ATOM 2519 N N . ASP A 1 316 ? 7.925 -18.056 -21.556 1.00 88.94 316 ASP A N 1
ATOM 2520 C CA . ASP A 1 316 ? 7.301 -16.896 -22.172 1.00 88.94 316 ASP A CA 1
ATOM 2521 C C . ASP A 1 316 ? 8.345 -15.921 -22.718 1.00 88.94 316 ASP A C 1
ATOM 2523 O O . ASP A 1 316 ? 9.475 -15.812 -22.241 1.00 88.94 316 ASP A O 1
ATOM 2527 N N . SER A 1 317 ? 7.942 -15.153 -23.729 1.00 90.25 317 SER A N 1
ATOM 2528 C CA . SER A 1 317 ? 8.782 -14.110 -24.317 1.00 90.25 317 SER A CA 1
ATOM 2529 C C . SER A 1 317 ? 9.200 -13.066 -23.278 1.00 90.25 317 SER A C 1
ATOM 2531 O O . SER A 1 317 ? 8.357 -12.526 -22.557 1.00 90.25 317 SER A O 1
ATOM 2533 N N . VAL A 1 318 ? 10.476 -12.659 -23.292 1.00 89.62 318 VAL A N 1
ATOM 2534 C CA . VAL A 1 318 ? 10.979 -11.544 -22.459 1.00 89.62 318 VAL A CA 1
ATOM 2535 C C . VAL A 1 318 ? 10.203 -10.242 -22.655 1.00 89.62 318 VAL A C 1
ATOM 2537 O O . VAL A 1 318 ? 10.157 -9.411 -21.750 1.00 89.62 318 VAL A O 1
ATOM 2540 N N . GLY A 1 319 ? 9.567 -10.056 -23.817 1.00 85.75 319 GLY A N 1
ATOM 2541 C CA . GLY A 1 319 ? 8.745 -8.880 -24.105 1.00 85.75 319 GLY A CA 1
ATOM 2542 C C . GLY A 1 319 ? 7.452 -8.802 -23.287 1.00 85.75 319 GLY A C 1
ATOM 2543 O O . GLY A 1 319 ? 6.831 -7.744 -23.242 1.00 85.75 319 GLY A O 1
ATOM 2544 N N . LEU A 1 320 ? 7.045 -9.893 -22.630 1.00 84.06 320 LEU A N 1
ATOM 2545 C CA . LEU A 1 320 ? 5.892 -9.910 -21.726 1.00 84.06 320 LEU A CA 1
ATOM 2546 C C . LEU A 1 320 ? 6.240 -9.395 -20.319 1.00 84.06 320 LEU A C 1
ATOM 2548 O O . LEU A 1 320 ? 5.345 -9.085 -19.528 1.00 84.06 320 LEU A O 1
ATOM 2552 N N . ILE A 1 321 ? 7.528 -9.243 -19.992 1.00 82.38 321 ILE A N 1
ATOM 2553 C CA . ILE A 1 321 ? 7.950 -8.617 -18.738 1.00 82.38 321 ILE A CA 1
ATOM 2554 C C . ILE A 1 321 ? 7.621 -7.117 -18.794 1.00 82.38 321 ILE A C 1
ATOM 2556 O O . ILE A 1 321 ? 8.018 -6.398 -19.714 1.00 82.38 321 ILE A O 1
ATOM 2560 N N . LYS A 1 322 ? 6.915 -6.616 -17.768 1.00 77.94 322 LYS A N 1
ATOM 2561 C CA . LYS A 1 322 ? 6.582 -5.185 -17.643 1.00 77.94 322 LYS A CA 1
ATOM 2562 C C . LYS A 1 322 ? 7.865 -4.350 -17.741 1.00 77.94 322 LYS A C 1
ATOM 2564 O O . LYS A 1 322 ? 8.863 -4.669 -17.102 1.00 77.94 322 LYS A O 1
ATOM 2569 N N . ASN A 1 323 ? 7.813 -3.262 -18.507 1.00 77.62 323 ASN A N 1
ATOM 2570 C CA . ASN A 1 323 ? 8.958 -2.391 -18.790 1.00 77.62 323 ASN A CA 1
ATOM 2571 C C . ASN A 1 323 ? 10.092 -3.084 -19.577 1.00 77.62 323 ASN A C 1
ATOM 2573 O O . ASN A 1 323 ? 11.255 -2.703 -19.455 1.00 77.62 323 ASN A O 1
ATOM 2577 N N . ILE A 1 324 ? 9.793 -4.085 -20.408 1.00 83.38 324 ILE A N 1
ATOM 2578 C CA . ILE A 1 324 ? 10.693 -4.532 -21.480 1.00 83.38 324 ILE A CA 1
ATOM 2579 C C . ILE A 1 324 ? 10.039 -4.193 -22.822 1.00 83.38 324 ILE A C 1
ATOM 2581 O O . ILE A 1 324 ? 9.277 -4.965 -23.391 1.00 83.38 324 ILE A O 1
ATOM 2585 N N . GLY A 1 325 ? 10.308 -2.978 -23.308 1.00 79.50 325 GLY A N 1
ATOM 2586 C CA . GLY A 1 325 ? 9.780 -2.491 -24.585 1.00 79.50 325 GLY A CA 1
ATOM 2587 C C . GLY A 1 325 ? 10.525 -3.049 -25.810 1.00 79.50 325 GLY A C 1
ATOM 2588 O O . GLY A 1 325 ? 11.591 -3.648 -25.659 1.00 79.50 325 GLY A O 1
ATOM 2589 N N . PRO A 1 326 ? 10.028 -2.794 -27.037 1.00 82.06 326 PRO A N 1
ATOM 2590 C CA . PRO A 1 326 ? 10.556 -3.376 -28.280 1.00 82.06 326 PRO A CA 1
ATOM 2591 C C . PRO A 1 326 ? 12.062 -3.181 -28.491 1.00 82.06 326 PRO A C 1
ATOM 2593 O O . PRO A 1 326 ? 12.748 -4.079 -28.965 1.00 82.06 326 PRO A O 1
ATOM 2596 N N . GLN A 1 327 ? 12.585 -2.023 -28.093 1.00 80.31 327 GLN A N 1
ATOM 2597 C CA . GLN A 1 327 ? 14.005 -1.688 -28.192 1.00 80.31 327 GLN A CA 1
ATOM 2598 C C . GLN A 1 327 ? 14.863 -2.580 -27.274 1.00 80.31 327 GLN A C 1
ATOM 2600 O O . GLN A 1 327 ? 15.879 -3.129 -27.695 1.00 80.31 327 GLN A O 1
ATOM 2605 N N . ARG A 1 328 ? 14.406 -2.799 -26.031 1.00 87.94 328 ARG A N 1
ATOM 2606 C CA . ARG A 1 328 ? 15.057 -3.704 -25.072 1.00 87.94 328 ARG A CA 1
ATOM 2607 C C . ARG A 1 328 ? 14.920 -5.152 -25.527 1.00 87.94 328 ARG A C 1
ATOM 2609 O O . ARG A 1 328 ? 15.892 -5.885 -25.449 1.00 87.94 328 ARG A O 1
ATOM 2616 N N . VAL A 1 329 ? 13.766 -5.545 -26.072 1.00 89.62 329 VAL A N 1
ATOM 2617 C CA . VAL A 1 329 ? 13.593 -6.871 -26.689 1.00 89.62 329 VAL A CA 1
ATOM 2618 C C . VAL A 1 329 ? 14.607 -7.079 -27.815 1.00 89.62 329 VAL A C 1
ATOM 2620 O O . VAL A 1 329 ? 15.272 -8.106 -27.832 1.00 89.62 329 VAL A O 1
ATOM 2623 N N . ALA A 1 330 ? 14.784 -6.113 -28.720 1.00 88.88 330 ALA A N 1
ATOM 2624 C CA . ALA A 1 330 ? 15.740 -6.226 -29.823 1.00 88.88 330 ALA A CA 1
ATOM 2625 C C . ALA A 1 330 ? 17.190 -6.395 -29.332 1.00 88.88 330 ALA A C 1
ATOM 2627 O O . ALA A 1 330 ? 17.931 -7.223 -29.862 1.00 88.88 330 ALA A O 1
ATOM 2628 N N . MET A 1 331 ? 17.573 -5.660 -28.286 1.00 93.62 331 MET A N 1
ATOM 2629 C CA . MET A 1 331 ? 18.883 -5.781 -27.642 1.00 93.62 331 MET A CA 1
ATOM 2630 C C . MET A 1 331 ? 19.051 -7.121 -26.909 1.00 93.62 331 MET A C 1
ATOM 2632 O O . MET A 1 331 ? 20.063 -7.784 -27.083 1.00 93.62 331 MET A O 1
ATOM 2636 N N . LEU A 1 332 ? 18.048 -7.603 -26.173 1.00 94.50 332 LEU A N 1
ATOM 2637 C CA . LEU A 1 332 ? 18.092 -8.938 -25.558 1.00 94.50 332 LEU A CA 1
ATOM 2638 C C . LEU A 1 332 ? 18.220 -10.046 -26.619 1.00 94.50 332 LEU A C 1
ATOM 2640 O O . LEU A 1 332 ? 19.047 -10.950 -26.489 1.00 94.50 332 LEU A O 1
ATOM 2644 N N . MET A 1 333 ? 17.477 -9.926 -27.720 1.00 93.81 333 MET A N 1
ATOM 2645 C CA . MET A 1 333 ? 17.524 -10.864 -28.843 1.00 93.81 333 MET A CA 1
ATOM 2646 C C . MET A 1 333 ? 18.902 -10.906 -29.516 1.00 93.81 333 MET A C 1
ATOM 2648 O O . MET A 1 333 ? 19.320 -11.983 -29.945 1.00 93.81 333 MET A O 1
ATOM 2652 N N . SER A 1 334 ? 19.636 -9.785 -29.579 1.00 93.50 334 SER A N 1
ATOM 2653 C CA . SER A 1 334 ? 21.002 -9.756 -30.131 1.00 93.50 334 SER A CA 1
ATOM 2654 C C . SER A 1 334 ? 22.001 -10.548 -29.274 1.00 93.50 334 SER A C 1
ATOM 2656 O O . SER A 1 334 ? 22.953 -11.114 -29.809 1.00 93.50 334 SER A O 1
ATOM 2658 N N . TYR A 1 335 ? 21.734 -10.689 -27.970 1.00 93.44 335 TYR A N 1
ATOM 2659 C CA . TYR A 1 335 ? 22.467 -11.572 -27.056 1.00 93.44 335 TYR A CA 1
ATOM 2660 C C . TYR A 1 335 ? 21.950 -13.021 -27.040 1.00 93.44 335 TYR A C 1
ATOM 2662 O O . TYR A 1 335 ? 22.464 -13.851 -26.281 1.00 93.44 335 TYR A O 1
ATOM 2670 N N . GLY A 1 336 ? 20.956 -13.341 -27.874 1.00 92.88 336 GLY A N 1
ATOM 2671 C CA . GLY A 1 336 ? 20.317 -14.655 -27.939 1.00 92.88 336 GLY A CA 1
ATOM 2672 C C . GLY A 1 336 ? 19.300 -14.914 -26.826 1.00 92.88 336 GLY A C 1
ATOM 2673 O O . GLY A 1 336 ? 18.970 -16.067 -26.588 1.00 92.88 336 GLY A O 1
ATOM 2674 N N . ILE A 1 337 ? 18.819 -13.873 -26.144 1.00 95.81 337 ILE A N 1
ATOM 2675 C CA . ILE A 1 337 ? 17.888 -13.972 -25.016 1.00 95.81 337 ILE A CA 1
ATOM 2676 C C . ILE A 1 337 ? 16.465 -13.791 -25.543 1.00 95.81 337 ILE A C 1
ATOM 2678 O O . ILE A 1 337 ? 16.118 -12.706 -26.021 1.00 95.81 337 ILE A O 1
ATOM 2682 N N . ARG A 1 338 ? 15.645 -14.843 -25.479 1.00 93.56 338 ARG A N 1
ATOM 2683 C CA . ARG A 1 338 ? 14.287 -14.842 -26.043 1.00 93.56 338 ARG A CA 1
ATOM 2684 C C . ARG A 1 338 ? 13.216 -15.043 -24.985 1.00 93.56 338 ARG A C 1
ATOM 2686 O O . ARG A 1 338 ? 12.156 -14.423 -25.095 1.00 93.56 338 ARG A O 1
ATOM 2693 N N . THR A 1 339 ? 13.502 -15.857 -23.977 1.00 94.00 339 THR A N 1
ATOM 2694 C CA . THR A 1 339 ? 12.554 -16.211 -22.918 1.00 94.00 339 THR A CA 1
ATOM 2695 C C . THR A 1 339 ? 12.919 -15.603 -21.565 1.00 94.00 339 THR A C 1
ATOM 2697 O O . THR A 1 339 ? 14.040 -15.127 -21.353 1.00 94.00 339 THR A O 1
ATOM 2700 N N . VAL A 1 340 ? 11.961 -15.586 -20.637 1.00 89.44 340 VAL A N 1
ATOM 2701 C CA . VAL A 1 340 ? 12.189 -15.145 -19.252 1.00 89.44 340 VAL A CA 1
ATOM 2702 C C . VAL A 1 340 ? 13.339 -15.925 -18.603 1.00 89.44 340 VAL A C 1
ATOM 2704 O O . VAL A 1 340 ? 14.187 -15.318 -17.939 1.00 89.44 340 VAL A O 1
ATOM 2707 N N . ASP A 1 341 ? 13.413 -17.234 -18.843 1.00 89.75 341 ASP A N 1
ATOM 2708 C CA . ASP A 1 341 ? 14.481 -18.090 -18.320 1.00 89.75 341 ASP A CA 1
ATOM 2709 C C . ASP A 1 341 ? 15.844 -17.774 -18.949 1.00 89.75 341 ASP A C 1
ATOM 2711 O O . ASP A 1 341 ? 16.843 -17.686 -18.226 1.00 89.75 341 ASP A O 1
ATOM 2715 N N . ASP A 1 342 ? 15.897 -17.496 -20.260 1.00 93.69 342 ASP A N 1
ATOM 2716 C CA . ASP A 1 342 ? 17.130 -17.043 -20.919 1.00 93.69 342 ASP A CA 1
ATOM 2717 C C . ASP A 1 342 ? 17.676 -15.773 -20.246 1.00 93.69 342 ASP A C 1
ATOM 2719 O O . ASP A 1 342 ? 18.889 -15.614 -20.055 1.00 93.69 342 ASP A O 1
ATOM 2723 N N . LEU A 1 343 ? 16.775 -14.847 -19.892 1.00 92.88 343 LEU A N 1
ATOM 2724 C CA . LEU A 1 343 ? 17.135 -13.583 -19.255 1.00 92.88 343 LEU A CA 1
ATOM 2725 C C . LEU A 1 343 ? 17.669 -13.817 -17.841 1.00 92.88 343 LEU A C 1
ATOM 2727 O O . LEU A 1 343 ? 18.695 -13.235 -17.481 1.00 92.88 343 LEU A O 1
ATOM 2731 N N . GLY A 1 344 ? 17.026 -14.695 -17.068 1.00 89.75 344 GLY A N 1
ATOM 2732 C CA . GLY A 1 344 ? 17.493 -15.080 -15.737 1.00 89.75 344 GLY A CA 1
ATOM 2733 C C . GLY A 1 344 ? 18.885 -15.708 -15.772 1.00 89.75 344 GLY A C 1
ATOM 2734 O O . GLY A 1 344 ? 19.801 -15.227 -15.100 1.00 89.75 344 GLY A O 1
ATOM 2735 N N . ALA A 1 345 ? 19.085 -16.697 -16.645 1.00 91.00 345 ALA A N 1
ATOM 2736 C CA . ALA A 1 345 ? 20.377 -17.353 -16.824 1.00 91.00 345 ALA A CA 1
ATOM 2737 C C . ALA A 1 345 ? 21.482 -16.357 -17.217 1.00 91.00 345 ALA A C 1
ATOM 2739 O O . ALA A 1 345 ? 22.611 -16.432 -16.716 1.00 91.00 345 ALA A O 1
ATOM 2740 N N . ARG A 1 346 ? 21.165 -15.384 -18.084 1.00 93.38 346 ARG A N 1
ATOM 2741 C CA . ARG A 1 346 ? 22.135 -14.365 -18.496 1.00 93.38 346 ARG A CA 1
ATOM 2742 C C . ARG A 1 346 ? 22.450 -13.357 -17.392 1.00 93.38 346 ARG A C 1
ATOM 2744 O O . ARG A 1 346 ? 23.604 -12.945 -17.273 1.00 93.38 346 ARG A O 1
ATOM 2751 N N . ILE A 1 347 ? 21.473 -12.970 -16.576 1.00 90.88 347 ILE A N 1
ATOM 2752 C CA . ILE A 1 347 ? 21.700 -12.103 -15.409 1.00 90.88 347 ILE A CA 1
ATOM 2753 C C . ILE A 1 347 ? 22.605 -12.793 -14.388 1.00 90.88 347 ILE A C 1
ATOM 2755 O O . ILE A 1 347 ? 23.501 -12.157 -13.831 1.00 90.88 347 ILE A O 1
ATOM 2759 N N . ASP A 1 348 ? 22.440 -14.094 -14.174 1.00 88.44 348 ASP A N 1
ATOM 2760 C CA . ASP A 1 348 ? 23.323 -14.832 -13.274 1.00 88.44 348 ASP A CA 1
ATOM 2761 C C . ASP A 1 348 ? 24.746 -14.955 -13.835 1.00 88.44 348 ASP A C 1
ATOM 2763 O O . ASP A 1 348 ? 25.712 -14.806 -13.085 1.00 88.44 348 ASP A O 1
ATOM 2767 N N . ALA A 1 349 ? 24.899 -15.134 -15.152 1.00 88.94 349 ALA A N 1
ATOM 2768 C CA . ALA A 1 349 ? 26.202 -15.051 -15.815 1.00 88.94 349 ALA A CA 1
ATOM 2769 C C . ALA A 1 349 ? 26.843 -13.660 -15.651 1.00 88.94 349 ALA A C 1
ATOM 2771 O O . ALA A 1 349 ? 28.024 -13.561 -15.326 1.00 88.94 349 ALA A O 1
ATOM 2772 N N . TYR A 1 350 ? 26.063 -12.582 -15.786 1.00 90.44 350 TYR A N 1
ATOM 2773 C CA . TYR A 1 350 ? 26.528 -11.212 -15.545 1.00 90.44 350 TYR A CA 1
ATOM 2774 C C . TYR A 1 350 ? 27.041 -11.020 -14.112 1.00 90.44 350 TYR A C 1
ATOM 2776 O O . TYR A 1 350 ? 28.128 -10.489 -13.905 1.00 90.44 350 TYR A O 1
ATOM 2784 N N . ARG A 1 351 ? 26.292 -11.503 -13.111 1.00 88.06 351 ARG A N 1
ATOM 2785 C CA . ARG A 1 351 ? 26.667 -11.403 -11.688 1.00 88.06 351 ARG A CA 1
ATOM 2786 C C . ARG A 1 351 ? 27.945 -12.164 -11.346 1.00 88.06 351 ARG A C 1
ATOM 2788 O O . ARG A 1 351 ? 28.676 -11.733 -10.459 1.00 88.06 351 ARG A O 1
ATOM 2795 N N . ARG A 1 352 ? 28.209 -13.281 -12.029 1.00 90.31 352 ARG A N 1
ATOM 2796 C CA . ARG A 1 352 ? 29.458 -14.048 -11.892 1.00 90.31 352 ARG A CA 1
ATOM 2797 C C . ARG A 1 352 ? 30.635 -13.442 -12.662 1.00 90.31 352 ARG A C 1
ATOM 2799 O O . ARG A 1 352 ? 31.766 -13.850 -12.433 1.00 90.31 352 ARG A O 1
ATOM 2806 N N . GLY A 1 353 ? 30.382 -12.468 -13.538 1.00 89.25 353 GLY A N 1
ATOM 2807 C CA . GLY A 1 353 ? 31.386 -11.887 -14.432 1.00 89.25 353 GLY A CA 1
ATOM 2808 C C . GLY A 1 353 ? 31.606 -12.677 -15.728 1.00 89.25 353 GLY A C 1
ATOM 2809 O O . GLY A 1 353 ? 32.476 -12.314 -16.512 1.00 89.25 353 GLY A O 1
ATOM 2810 N N . ASP A 1 354 ? 30.801 -13.711 -15.988 1.00 91.69 354 ASP A N 1
ATOM 2811 C CA . ASP A 1 354 ? 30.875 -14.558 -17.190 1.00 91.69 354 ASP A CA 1
ATOM 2812 C C . ASP A 1 354 ? 30.254 -13.879 -18.426 1.00 91.69 354 ASP A C 1
ATOM 2814 O O . ASP A 1 354 ? 30.399 -14.343 -19.557 1.00 91.69 354 ASP A O 1
ATOM 2818 N N . PHE A 1 355 ? 29.523 -12.784 -18.215 1.00 90.62 355 PHE A N 1
ATOM 2819 C CA . PHE A 1 355 ? 28.918 -11.978 -19.265 1.00 90.62 355 PHE A CA 1
ATOM 2820 C C . PHE A 1 355 ? 29.154 -10.497 -18.995 1.00 90.62 355 PHE A C 1
ATOM 2822 O O . PHE A 1 355 ? 28.918 -10.011 -17.891 1.00 90.62 355 PHE A O 1
ATOM 2829 N N . VAL A 1 356 ? 29.557 -9.770 -20.034 1.00 89.62 356 VAL A N 1
ATOM 2830 C CA . VAL A 1 356 ? 29.683 -8.313 -20.013 1.00 89.62 356 VAL A CA 1
ATOM 2831 C C . VAL A 1 356 ? 28.909 -7.776 -21.218 1.00 89.62 356 VAL A C 1
ATOM 2833 O O . VAL A 1 356 ? 29.234 -8.159 -22.344 1.00 89.62 356 VAL A O 1
ATOM 2836 N N . PRO A 1 357 ? 27.869 -6.944 -21.018 1.00 88.25 357 PRO A N 1
ATOM 2837 C CA . PRO A 1 357 ? 27.154 -6.332 -22.129 1.00 88.25 357 PRO A CA 1
ATOM 2838 C C . PRO A 1 357 ? 28.080 -5.372 -22.881 1.00 88.25 357 PRO A C 1
ATOM 2840 O O . PRO A 1 357 ? 29.012 -4.802 -22.307 1.00 88.25 357 PRO A O 1
ATOM 2843 N N . ASN A 1 358 ? 27.799 -5.150 -24.163 1.00 88.56 358 ASN A N 1
ATOM 2844 C CA . ASN A 1 358 ? 28.496 -4.125 -24.929 1.00 88.56 358 ASN A CA 1
ATOM 2845 C C . ASN A 1 358 ? 28.315 -2.755 -24.263 1.00 88.56 358 ASN A C 1
ATOM 2847 O O . ASN A 1 358 ? 27.255 -2.451 -23.713 1.00 88.56 358 ASN A O 1
ATOM 2851 N N . GLN A 1 359 ? 29.326 -1.891 -24.373 1.00 82.69 359 GLN A N 1
ATOM 2852 C CA . GLN A 1 359 ? 29.324 -0.581 -23.716 1.00 82.69 359 GLN A CA 1
ATOM 2853 C C . GLN A 1 359 ? 28.074 0.249 -24.058 1.00 82.69 359 GLN A C 1
ATOM 2855 O O . GLN A 1 359 ? 27.473 0.836 -23.160 1.00 82.69 359 GLN A O 1
ATOM 2860 N N . LEU A 1 360 ? 27.642 0.217 -25.325 1.00 81.38 360 LEU A N 1
ATOM 2861 C CA . LEU A 1 360 ? 26.448 0.911 -25.828 1.00 81.38 360 LEU A CA 1
ATOM 2862 C C . LEU A 1 360 ? 25.130 0.358 -25.257 1.00 81.38 360 LEU A C 1
ATOM 2864 O O . LEU A 1 360 ? 24.153 1.093 -25.153 1.00 81.38 360 LEU A O 1
ATOM 2868 N N . ASP A 1 361 ? 25.110 -0.906 -24.833 1.00 86.19 361 ASP A N 1
ATOM 2869 C CA . ASP A 1 361 ? 23.913 -1.583 -24.325 1.00 86.19 361 ASP A CA 1
A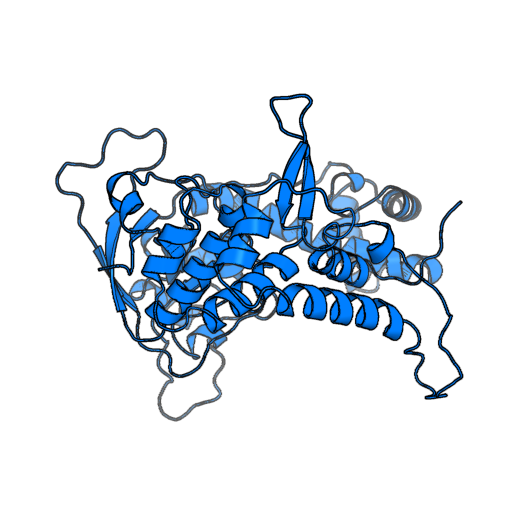TOM 2870 C C . ASP A 1 361 ? 23.821 -1.572 -22.796 1.00 86.19 361 ASP A C 1
ATOM 2872 O O . ASP A 1 361 ? 22.789 -1.946 -22.243 1.00 86.19 361 ASP A O 1
ATOM 2876 N N . THR A 1 362 ? 24.870 -1.129 -22.094 1.00 83.81 362 THR A N 1
ATOM 2877 C CA . THR A 1 362 ? 24.973 -1.197 -20.624 1.00 83.81 362 THR A CA 1
ATOM 2878 C C . THR A 1 362 ? 23.747 -0.616 -19.918 1.00 83.81 362 THR A C 1
ATOM 2880 O O . THR A 1 362 ? 23.209 -1.234 -19.001 1.00 83.81 362 THR A O 1
ATOM 2883 N N . ALA A 1 363 ? 23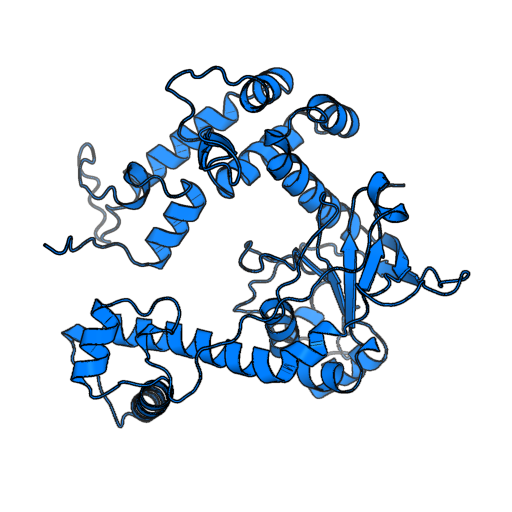.266 0.551 -20.354 1.00 79.38 363 ALA A N 1
ATOM 2884 C CA . ALA A 1 363 ? 22.100 1.194 -19.748 1.00 79.38 363 ALA A CA 1
ATOM 2885 C C . ALA A 1 363 ? 20.823 0.355 -19.932 1.00 79.38 363 ALA A C 1
ATOM 2887 O O . ALA A 1 363 ? 20.094 0.105 -18.970 1.00 79.38 363 ALA A O 1
ATOM 2888 N N . ASN A 1 364 ? 20.586 -0.140 -21.149 1.00 81.25 364 ASN A N 1
ATOM 2889 C CA . ASN A 1 364 ? 19.425 -0.972 -21.456 1.00 81.25 364 ASN A CA 1
ATOM 2890 C C . ASN A 1 364 ? 19.498 -2.344 -20.765 1.00 81.25 364 ASN A C 1
ATOM 2892 O O . ASN A 1 364 ? 18.471 -2.860 -20.322 1.00 81.25 364 ASN A O 1
ATOM 2896 N N . TRP A 1 365 ? 20.698 -2.911 -20.620 1.00 88.81 365 TRP A N 1
ATOM 2897 C CA . TRP A 1 365 ? 20.946 -4.137 -19.863 1.00 88.81 365 TRP A CA 1
ATOM 2898 C C . TRP A 1 365 ? 20.585 -3.973 -18.383 1.00 88.81 365 TRP A C 1
ATOM 2900 O O . TRP A 1 365 ? 19.825 -4.773 -17.838 1.00 88.81 365 TRP A O 1
ATOM 2910 N N . LEU A 1 366 ? 21.066 -2.906 -17.735 1.00 86.06 366 LEU A N 1
ATOM 2911 C CA . LEU A 1 366 ? 20.750 -2.626 -16.330 1.00 86.06 366 LEU A CA 1
ATOM 2912 C C . LEU A 1 366 ? 19.243 -2.426 -16.113 1.00 86.06 366 LEU A C 1
ATOM 2914 O O . LEU A 1 366 ? 18.693 -2.897 -15.116 1.00 86.06 366 LEU A O 1
ATOM 2918 N N . GLN A 1 367 ? 18.555 -1.788 -17.063 1.00 81.94 367 GLN A N 1
ATOM 2919 C CA . GLN A 1 367 ? 17.099 -1.649 -17.021 1.00 81.94 367 GLN A CA 1
ATOM 2920 C C . GLN A 1 367 ? 16.375 -2.989 -17.202 1.00 81.94 367 GLN A C 1
ATOM 2922 O O . GLN A 1 367 ? 15.458 -3.283 -16.438 1.00 81.94 367 GLN A O 1
ATOM 2927 N N . ALA A 1 368 ? 16.795 -3.830 -18.154 1.00 85.81 368 ALA A N 1
ATOM 2928 C CA . ALA A 1 368 ? 16.238 -5.173 -18.327 1.00 85.81 368 ALA A CA 1
ATOM 2929 C C . ALA A 1 368 ? 16.435 -6.030 -17.065 1.00 85.81 368 ALA A C 1
ATOM 2931 O O . ALA A 1 368 ? 15.507 -6.707 -16.626 1.00 85.81 368 ALA A O 1
ATOM 2932 N N . MET A 1 369 ? 17.601 -5.923 -16.421 1.00 87.38 369 MET A N 1
ATOM 2933 C CA . MET A 1 369 ? 17.883 -6.573 -15.143 1.00 87.38 369 MET A CA 1
ATOM 2934 C C . MET A 1 369 ? 16.961 -6.065 -14.026 1.00 87.38 369 MET A C 1
ATOM 2936 O O . MET A 1 369 ? 16.427 -6.871 -13.267 1.00 87.38 369 MET A O 1
ATOM 2940 N N . LYS A 1 370 ? 16.709 -4.752 -13.934 1.00 84.12 370 LYS A N 1
ATOM 2941 C CA . LYS A 1 370 ? 15.752 -4.175 -12.968 1.00 84.12 370 LYS A CA 1
ATOM 2942 C C . LYS A 1 370 ? 14.326 -4.694 -13.208 1.00 84.12 370 LYS A C 1
ATOM 2944 O O . LYS A 1 370 ? 13.642 -5.074 -12.253 1.00 84.12 370 LYS A O 1
ATOM 2949 N N . SER A 1 371 ? 13.896 -4.773 -14.469 1.00 81.31 371 SER A N 1
ATOM 2950 C CA . SER A 1 371 ? 12.601 -5.347 -14.860 1.00 81.31 371 SER A CA 1
ATOM 2951 C C . SER A 1 371 ? 12.507 -6.837 -14.513 1.00 81.31 371 SER A C 1
ATOM 2953 O O . SER A 1 371 ? 11.489 -7.269 -13.977 1.00 81.31 371 SER A O 1
ATOM 2955 N N . TRP A 1 372 ? 13.576 -7.612 -14.721 1.00 82.75 372 TRP A N 1
ATOM 2956 C CA . TRP A 1 372 ? 13.630 -9.031 -14.355 1.00 82.75 372 TRP A CA 1
ATOM 2957 C C . TRP A 1 372 ? 13.639 -9.260 -12.838 1.00 82.75 372 TRP A C 1
ATOM 2959 O O . TRP A 1 372 ? 12.931 -10.125 -12.341 1.00 82.75 372 TRP A O 1
ATOM 2969 N N . ILE A 1 373 ? 14.354 -8.443 -12.061 1.00 76.38 373 ILE A N 1
ATOM 2970 C CA . ILE A 1 373 ? 14.294 -8.501 -10.588 1.00 76.38 373 ILE A CA 1
ATOM 2971 C C . ILE A 1 373 ? 12.859 -8.243 -10.100 1.00 76.38 373 ILE A C 1
ATOM 2973 O O . ILE A 1 373 ? 12.368 -8.918 -9.196 1.00 76.38 373 ILE A O 1
ATOM 2977 N N . THR A 1 374 ? 12.169 -7.291 -10.731 1.00 71.50 374 THR A N 1
ATOM 2978 C CA . THR A 1 374 ? 10.752 -7.003 -10.457 1.00 71.50 374 THR A CA 1
ATOM 2979 C C . THR A 1 374 ? 9.848 -8.163 -10.890 1.00 71.50 374 THR A C 1
ATOM 2981 O O . THR A 1 374 ? 8.825 -8.416 -10.262 1.00 71.50 374 THR A O 1
ATOM 2984 N N . HIS A 1 375 ? 10.227 -8.902 -11.932 1.00 71.12 375 HIS A N 1
ATOM 2985 C CA . HIS A 1 375 ? 9.548 -10.119 -12.366 1.00 71.12 375 HIS A CA 1
ATOM 2986 C C . HIS A 1 375 ? 9.749 -11.292 -11.392 1.00 71.12 375 HIS A C 1
ATOM 2988 O O . HIS A 1 375 ? 8.778 -11.951 -11.047 1.00 71.12 375 HIS A O 1
ATOM 2994 N N . GLY A 1 376 ? 10.958 -11.524 -10.871 1.00 63.88 376 GLY A N 1
ATOM 2995 C CA . GLY A 1 376 ? 11.211 -12.571 -9.869 1.00 63.88 376 GLY A CA 1
ATOM 2996 C C . GLY A 1 376 ? 10.425 -12.366 -8.565 1.00 63.88 376 GLY A C 1
ATOM 2997 O O . GLY A 1 376 ? 10.047 -13.331 -7.905 1.00 63.88 376 GLY A O 1
ATOM 2998 N N . GLN A 1 377 ? 10.088 -11.114 -8.223 1.00 62.50 377 GLN A N 1
ATOM 2999 C CA . GLN A 1 377 ? 9.126 -10.826 -7.148 1.00 62.50 377 GLN A CA 1
ATOM 3000 C C . GLN A 1 377 ? 7.731 -11.397 -7.454 1.00 62.50 377 GLN A C 1
ATOM 3002 O O . GLN A 1 377 ? 7.075 -11.878 -6.540 1.00 62.50 377 GLN A O 1
ATOM 3007 N N . ARG A 1 378 ? 7.320 -11.443 -8.724 1.00 63.22 378 ARG A N 1
ATOM 3008 C CA . ARG A 1 378 ? 6.015 -11.967 -9.149 1.00 63.22 378 ARG A CA 1
ATOM 3009 C C . ARG A 1 378 ? 5.923 -13.490 -9.173 1.00 63.22 378 ARG A C 1
ATOM 3011 O O . ARG A 1 378 ? 4.842 -14.020 -8.967 1.00 63.22 378 ARG A O 1
ATOM 3018 N N . GLN A 1 379 ? 7.027 -14.213 -9.354 1.00 64.69 379 GLN A N 1
ATOM 3019 C CA . GLN A 1 379 ? 7.017 -15.676 -9.178 1.00 64.69 379 GLN A CA 1
ATOM 3020 C C . GLN A 1 379 ? 6.739 -16.064 -7.717 1.00 64.69 379 GLN A C 1
ATOM 3022 O O . GLN A 1 379 ? 6.029 -17.029 -7.440 1.00 64.69 379 GLN A O 1
ATOM 3027 N N . ARG A 1 380 ? 7.218 -15.262 -6.753 1.00 69.38 380 ARG A N 1
ATOM 3028 C CA . ARG A 1 380 ? 6.790 -15.409 -5.351 1.00 69.38 380 ARG A CA 1
ATOM 3029 C C . ARG A 1 380 ? 5.305 -15.103 -5.171 1.00 69.38 380 ARG A C 1
ATOM 3031 O O . ARG A 1 380 ? 4.672 -15.726 -4.322 1.00 69.38 380 ARG A O 1
ATOM 3038 N N . ASP A 1 381 ? 4.745 -14.210 -5.983 1.00 71.69 381 ASP A N 1
ATOM 3039 C CA . ASP A 1 381 ? 3.305 -13.944 -5.992 1.00 71.69 381 ASP A CA 1
ATOM 3040 C C . ASP A 1 381 ? 2.487 -15.135 -6.490 1.00 71.69 381 ASP A C 1
ATOM 3042 O O . ASP A 1 381 ? 1.392 -15.352 -5.986 1.00 71.69 381 ASP A O 1
ATOM 3046 N N . GLU A 1 382 ? 3.010 -15.958 -7.397 1.00 74.56 382 GLU A N 1
ATOM 3047 C CA . GLU A 1 382 ? 2.354 -17.209 -7.796 1.00 74.56 382 GLU A CA 1
ATOM 3048 C C . GLU A 1 382 ? 2.340 -18.227 -6.644 1.00 74.56 382 GLU A C 1
ATOM 3050 O O . GLU A 1 382 ? 1.298 -18.799 -6.319 1.00 74.56 382 GLU A O 1
ATOM 3055 N N . GLN A 1 383 ? 3.476 -18.397 -5.959 1.00 82.44 383 GLN A N 1
ATOM 3056 C CA . GLN A 1 383 ? 3.598 -19.335 -4.840 1.00 82.44 383 GLN A CA 1
ATOM 3057 C C . GLN A 1 383 ? 2.758 -18.916 -3.622 1.00 82.44 383 GLN A C 1
ATOM 3059 O O . GLN A 1 383 ? 2.036 -19.730 -3.043 1.00 82.44 383 GLN A O 1
ATOM 3064 N N . TYR A 1 384 ? 2.878 -17.657 -3.192 1.00 87.81 384 TYR A N 1
ATOM 3065 C CA . TYR A 1 384 ? 2.276 -17.167 -1.949 1.00 87.81 384 TYR A CA 1
ATOM 3066 C C . TYR A 1 384 ? 0.957 -16.429 -2.164 1.00 87.81 384 TYR A C 1
ATOM 3068 O O . TYR A 1 384 ? 0.212 -16.240 -1.205 1.00 87.81 384 TYR A O 1
ATOM 3076 N N . GLY A 1 385 ? 0.619 -16.043 -3.393 1.00 87.81 385 GLY A N 1
ATOM 3077 C CA . GLY A 1 385 ? -0.617 -15.342 -3.745 1.00 87.81 385 GLY A CA 1
ATOM 3078 C C . GLY A 1 385 ? -1.884 -16.030 -3.235 1.00 87.81 385 GLY A C 1
ATOM 3079 O O . GLY A 1 385 ? -2.647 -15.414 -2.482 1.00 87.81 385 GLY A O 1
ATOM 3080 N N . PRO A 1 386 ? -2.087 -17.329 -3.537 1.00 88.75 386 PRO A N 1
ATOM 3081 C CA . PRO A 1 386 ? -3.219 -18.096 -3.018 1.00 88.75 386 PRO A CA 1
ATOM 3082 C C . PRO A 1 386 ? -3.250 -18.200 -1.488 1.00 88.75 386 PRO A C 1
ATOM 3084 O O . PRO A 1 386 ? -4.313 -18.430 -0.913 1.00 88.75 386 PRO A O 1
ATOM 3087 N N . VAL A 1 387 ? -2.103 -18.048 -0.819 1.00 90.62 387 VAL A N 1
ATOM 3088 C CA . VAL A 1 387 ? -1.983 -18.076 0.644 1.00 90.62 387 VAL A CA 1
ATOM 3089 C C . VAL A 1 387 ? -2.344 -16.713 1.234 1.00 90.62 387 VAL A C 1
ATOM 3091 O O . VAL A 1 387 ? -3.213 -16.633 2.100 1.00 90.62 387 VAL A O 1
ATOM 3094 N N . VAL A 1 388 ? -1.769 -15.617 0.729 1.00 91.75 388 VAL A N 1
ATOM 3095 C CA . VAL A 1 388 ? -2.067 -14.263 1.232 1.00 91.75 388 VAL A CA 1
ATOM 3096 C C . VAL A 1 388 ? -3.503 -13.831 0.935 1.00 91.75 388 VAL A C 1
ATOM 3098 O O . VAL A 1 388 ? -4.101 -13.099 1.722 1.00 91.75 388 VAL A O 1
ATOM 3101 N N . ALA A 1 389 ? -4.123 -14.372 -0.119 1.00 90.94 389 ALA A N 1
ATOM 3102 C CA . ALA A 1 389 ? -5.550 -14.191 -0.384 1.00 90.94 389 ALA A CA 1
ATOM 3103 C C . ALA A 1 389 ? -6.460 -14.758 0.719 1.00 90.94 389 ALA A C 1
ATOM 3105 O O . ALA A 1 389 ? -7.656 -14.457 0.782 1.00 90.94 389 ALA A O 1
ATOM 3106 N N . GLN A 1 390 ? -5.899 -15.575 1.612 1.00 90.94 390 GLN A N 1
ATOM 3107 C CA . GLN A 1 390 ? -6.608 -16.181 2.724 1.00 90.94 390 GLN A CA 1
ATOM 3108 C C . GLN A 1 390 ? -6.452 -15.433 4.049 1.00 90.94 390 GLN A C 1
ATOM 3110 O O . GLN A 1 390 ? -7.123 -15.806 5.020 1.00 90.94 390 GLN A O 1
ATOM 3115 N N . ILE A 1 391 ? -5.644 -14.373 4.089 1.00 93.56 391 ILE A N 1
ATOM 3116 C CA . ILE A 1 391 ? -5.437 -13.565 5.291 1.00 93.56 391 ILE A CA 1
ATOM 3117 C C . ILE A 1 391 ? -6.788 -13.077 5.848 1.00 93.56 391 ILE A C 1
ATOM 3119 O O . ILE A 1 391 ? -7.647 -12.619 5.083 1.00 93.56 391 ILE A O 1
ATOM 3123 N N . PRO A 1 392 ? -7.014 -13.178 7.172 1.00 92.75 392 PRO A N 1
ATOM 3124 C CA . PRO A 1 392 ? -8.206 -12.642 7.812 1.00 92.75 392 PRO A CA 1
ATOM 3125 C C . PRO A 1 392 ? -8.385 -11.147 7.533 1.00 92.75 392 PRO A C 1
ATOM 3127 O O . PRO A 1 392 ? -7.472 -10.347 7.739 1.00 92.75 392 PRO A O 1
ATOM 3130 N N . GLN A 1 393 ? -9.587 -10.776 7.099 1.00 94.06 393 GLN A N 1
ATOM 3131 C CA . GLN A 1 393 ? -9.948 -9.394 6.808 1.00 94.06 393 GLN A CA 1
ATOM 3132 C C . GLN A 1 393 ? -10.900 -8.864 7.873 1.00 94.06 393 GLN A C 1
ATOM 3134 O O . GLN A 1 393 ? -11.861 -9.538 8.239 1.00 94.06 393 GLN A O 1
ATOM 3139 N N . TYR A 1 394 ? -10.674 -7.643 8.329 1.00 94.62 394 TYR A N 1
ATOM 3140 C CA . TYR A 1 394 ? -11.508 -6.940 9.292 1.00 94.62 394 TYR A CA 1
ATOM 3141 C C . TYR A 1 394 ? -11.863 -5.566 8.744 1.00 94.62 394 TYR A C 1
ATOM 3143 O O . TYR A 1 394 ? -11.120 -5.011 7.942 1.00 94.62 394 TYR A O 1
ATOM 3151 N N . VAL A 1 395 ? -12.978 -5.004 9.196 1.00 94.75 395 VAL A N 1
ATOM 3152 C CA . VAL A 1 395 ? -13.308 -3.594 8.982 1.00 94.75 395 VAL A CA 1
ATOM 3153 C C . VAL A 1 395 ? -13.338 -2.870 10.316 1.00 94.75 395 VAL A C 1
ATOM 3155 O O . VAL A 1 395 ? -13.904 -3.380 11.284 1.00 94.75 395 VAL A O 1
ATOM 3158 N N . CYS A 1 396 ? -12.751 -1.683 10.364 1.00 94.56 396 CYS A N 1
ATOM 3159 C CA . CYS A 1 396 ? -12.796 -0.799 11.518 1.00 94.56 396 CYS A CA 1
ATOM 3160 C C . CYS A 1 396 ? -12.906 0.667 11.083 1.00 94.56 396 CYS A C 1
ATOM 3162 O O . CYS A 1 396 ? -12.800 1.014 9.905 1.00 94.56 396 CYS A O 1
ATOM 3164 N N . THR A 1 397 ? -13.145 1.534 12.059 1.00 93.31 397 THR A N 1
ATOM 3165 C CA . THR A 1 397 ? -13.092 2.985 11.893 1.00 93.31 397 THR A CA 1
ATOM 3166 C C . THR A 1 397 ? -12.507 3.610 13.153 1.00 93.31 397 THR A C 1
ATOM 3168 O O . THR A 1 397 ? -12.588 3.027 14.236 1.00 93.31 397 THR A O 1
ATOM 3171 N N . TRP A 1 398 ? -11.901 4.785 13.016 1.00 90.25 398 TRP A N 1
ATOM 3172 C CA . TRP A 1 398 ? -11.490 5.612 14.150 1.00 90.25 398 TRP A CA 1
ATOM 3173 C C . TRP A 1 398 ? -12.509 6.714 14.461 1.00 90.25 398 TRP A C 1
ATOM 3175 O O . TRP A 1 398 ? -12.370 7.373 15.489 1.00 90.25 398 TRP A O 1
ATOM 3185 N N . GLU A 1 399 ? -13.516 6.922 13.613 1.00 85.44 399 GLU A N 1
ATOM 3186 C CA . GLU A 1 399 ? -14.572 7.916 13.818 1.00 85.44 399 GLU A CA 1
ATOM 3187 C C . GLU A 1 399 ? -15.555 7.418 14.901 1.00 85.44 399 GLU A C 1
ATOM 3189 O O . GLU A 1 399 ? -16.160 6.354 14.742 1.00 85.44 399 GLU A O 1
ATOM 3194 N N . TRP A 1 400 ? -15.695 8.160 16.008 1.00 65.88 400 TRP A N 1
ATOM 3195 C CA . TRP A 1 400 ? -16.573 7.805 17.141 1.00 65.88 400 TRP A CA 1
ATOM 3196 C C . TRP A 1 400 ? -17.998 8.318 16.999 1.00 65.88 400 TRP A C 1
ATOM 3198 O O . TRP A 1 400 ? -18.218 9.355 16.338 1.00 65.88 400 TRP A O 1
#

Foldseek 3Di:
DDDPQPADPVLLVVQCQQQQPPCCLSRDDDDDDDDDPDDPDPPPGVDVNVVVSVVLLVVLVVCLALVSVLCVQVDPPPPVPCSRQWDWDDDPPDPGTDIEGRHPNSLVSNLVSVCVNCVPPVVVSCVSCVPGPNCQSNVLVNQLVVVLVLLQQKDKWFKFWFDAPPDPDDPPCGDRDIDIRDHAPDAAEDALVGQALVSLQHHQKYAYPDVPQVFFGTKGWHRQDDDPPCPDDDDDLVSLLVRLVPIAIETEGEHADLAGAHELLVVCSNCVRSSNLVSCLVPLRSYEYEYAYPPVNQVPRHHYFHDADAFDDQADFLCSQPQCDPVLSVQCVVVVHGGLVSLVVVVVCVVVVVDDRDPVCVVSNVSSVVSSVVRVSSVVCVVCVVSSRPRTYIYIYSDD

Sequence (400 aa):
MELDLPLTDEVIEERYNIFGGEARFCFRLNKRLPDRVDDNDGRVVDCLAQSHVDELIGEIKAYDTAEKLHHLLALNEHTYTSHRLLHFVPSKRCLKSAIELASPFVVEKLSERMLALMRNDRERMKDTFSDVPQAGALLGHIFNQDTHEAFRHARTVEARLLTRVGKLRPPVNMANVRFTIDASYLVDVFDITDLSPSALMHGPYHKPKTKKCESIDSFYMEKIPSRDGQANRRVTKARVVEWNATHRLLLFPITVSNTHDVNASEIIKILDKLELLEAVAEDLSRVALAFVVPRRLVGTYKGQNVVTVEPPGGDDSVGLIKNIGPQRVAMLMSYGIRTVDDLGARIDAYRRGDFVPNQLDTANWLQAMKSWITHGQRQRDEQYGPVVAQIPQYVCTWEW

Secondary structure (DSSP, 8-state):
--------HHHHHHHHHHHTT-HHHHS------SS----SS---SSHHHHHHHHHHHHHHHH--SHHHHHHHHH-----TT-TTTEEEEE-TTSSSEEEEES-HHHHHHHHHHHHHHTTT-HHHHHHHTTT-GGGHHHHHHHHHHHHHHHHHT-EEEEEEEPPPTTS----TT--PEEEEE---SS-EEE-TTT--GGGGGS-SEEEESSTTSSS--EEE-PPPPPPTT-TTPPPPHHHHHHHHTTSPEEEE-B-SSS--PEEHHHHHHHHHHTT-HHHHHH-GGGEEEEEE--HHHHTT-----EE--PPPPTTSBGGGSTT--HHHHHHHHHTT--BHHHHHHHHHHHHHTS----GGGHHHHHHHHHHHHHHHHHHHHHHHHHHHTTS-EEEE----

Organism: Pythium oligandrum (NCBI:txid41045)